Protein AF-0000000077143359 (afdb_homodimer)

Nearest PDB structures (foldseek):
  5tvx-assembly1_B  TM=5.853E-01  e=1.523E-13  Danio rerio
  5hph-assembly1_A  TM=5.777E-01  e=4.595E-13  Homo sapiens
  6d14-assembly1_B  TM=6.065E-01  e=5.279E-12  Danio rerio
  4ivg-assembly1_A  TM=5.714E-01  e=1.165E-12  Danio rerio
  8ssv-assembly2_B  TM=5.767E-01  e=2.619E-07  Canis lupus familiaris

Organism: Mycoplasmoides gallisepticum (strain R(low / passage 15 / clone 2)) (NCBI:txid710127)

Radius of gyration: 28.49 Å; Cα contacts (8 Å, |Δi|>4): 1485; chains: 2; bounding box: 87×76×61 Å

pLDDT: mean 90.01, std 11.16, range [20.42, 98.62]

Sequence (744 aa):
MNPFSQWIKLVEKLHYDSGYVFCNIVDLVLINHLNFHKVSTPLTFFLIYDQNLNELSIFDNSNGFSYYELISLSNFFQGDNEQYHGYFRSLIKLAYQFEFFNQSASEEVGYYFKLHNVNQQLIFNDLKQIQRGEYYNRTSFANGTLIRLKQLKAPYELNDFKVIANQLKLIYQKFINTDKLKFYILYKKGQEFFDLSTNPLNKLTTLDKAKSLAKTKKPALANLKNGEKRILIQETIDWNNQKIYLSGYLGVLSEPDFKKAGLYLYNNNKLVKGINVYDRYRPELLFGSASHLNNAYLYGELELANLSTGLSSDIFEYDARFEKQLLKILLSIVGDQRYNQTDKISGLIKALAKQKKANRPPTKVTNKEKMKMNPFSQWIKLVEKLHYDSGYVFCNIVDLVLINHLNFHKVSTPLTFFLIYDQNLNELSIFDNSNGFSYYELISLSNFFQGDNEQYHGYFRSLIKLAYQFEFFNQSASEEVGYYFKLHNVNQQLIFNDLKQIQRGEYYNRTSFANGTLIRLKQLKAPYELNDFKVIANQLKLIYQKFINTDKLKFYILYKKGQEFFDLSTNPLNKLTTLDKAKSLAKTKKPALANLKNGEKRILIQETIDWNNQKIYLSGYLGVLSEPDFKKAGLYLYNNNKLVKGINVYDRYRPELLFGSASHLNNAYLYGELELANLSTGLSSDIFEYDARFEKQLLKILLSIVGDQRYNQTDKISGLIKALAKQKKANRPPTKVTNKEKMK

Solvent-accessible surface area (backbone atoms only — not comparable to full-atom values): 39018 Å² total; per-residue (Å²): 90,60,41,51,29,53,34,44,53,50,40,58,46,56,73,53,61,78,37,40,43,49,42,36,54,50,48,53,49,50,52,49,34,68,68,41,63,95,62,82,68,47,42,41,38,39,42,34,38,32,57,80,74,37,29,38,41,35,35,38,53,33,48,38,57,47,74,68,52,47,52,47,56,76,42,30,76,50,48,86,52,59,62,52,46,38,30,49,42,30,47,54,51,47,23,36,32,38,40,40,40,31,18,17,67,88,47,78,51,16,40,32,34,34,38,33,53,55,94,50,34,80,45,79,41,72,74,42,79,37,62,51,62,52,52,25,74,74,69,76,30,83,18,10,42,38,41,37,34,31,64,38,73,64,82,72,52,71,69,56,48,45,51,29,47,53,41,44,46,59,28,38,28,59,37,36,62,67,54,47,36,42,44,30,44,36,42,29,51,88,83,35,31,33,30,61,48,43,88,73,69,42,80,30,82,52,75,87,74,58,53,49,54,64,68,72,79,77,81,63,56,27,71,40,96,85,64,39,47,60,48,76,42,81,48,76,45,82,49,96,92,38,73,28,41,36,34,43,34,39,35,36,37,60,58,77,35,52,78,69,24,32,30,33,35,23,43,89,63,26,50,30,31,40,88,46,65,70,56,27,56,64,56,49,63,56,24,48,54,88,83,32,63,41,38,23,22,32,29,30,43,37,34,40,36,84,54,51,60,36,84,45,48,54,41,74,62,75,55,70,71,52,49,51,52,54,46,53,56,48,35,74,50,35,29,48,56,89,49,92,40,68,90,21,49,54,27,47,50,53,52,52,53,52,53,52,62,68,65,50,73,75,75,74,77,77,72,75,70,65,89,111,91,59,42,54,30,53,36,44,51,50,40,58,47,55,74,53,59,76,37,38,44,50,43,37,54,50,48,54,49,50,51,50,32,63,66,67,43,93,50,88,66,47,42,41,38,39,42,34,37,32,58,82,74,37,29,37,41,36,35,37,54,30,48,39,57,46,73,68,52,47,53,48,56,76,41,29,75,48,50,85,51,61,61,50,47,39,30,48,42,30,48,54,51,47,22,37,31,38,39,39,42,32,19,19,67,89,46,75,52,20,40,32,35,35,39,34,54,54,95,49,35,80,45,79,42,72,75,43,79,35,60,70,49,55,56,25,75,73,68,75,31,88,20,9,42,37,39,37,34,32,63,37,72,63,84,73,51,71,70,57,49,44,50,30,45,52,40,45,45,58,29,39,28,60,37,37,62,66,56,48,35,42,45,30,44,36,41,28,51,87,82,35,31,33,31,58,47,43,90,73,69,41,80,32,82,53,74,88,73,59,52,49,52,64,67,72,80,76,80,64,53,28,71,41,97,85,65,40,46,60,48,75,43,80,48,75,45,82,50,96,92,37,72,28,42,37,33,42,35,37,37,34,38,60,57,76,33,51,81,70,23,32,31,33,36,24,42,89,63,27,50,31,31,40,87,45,66,70,55,27,57,65,57,47,62,55,25,48,53,88,82,33,64,41,39,24,24,33,28,30,44,37,34,40,36,83,56,52,58,38,84,44,48,54,41,74,64,76,54,71,70,53,49,52,53,54,46,53,58,48,35,74,50,34,28,48,56,91,49,92,40,70,89,21,49,52,27,46,49,54,52,51,54,52,55,51,60,69,65,50,73,74,77,73,77,77,74,74,72,64,88,111

Foldseek 3Di:
DDPLLVVLVVLLPDDADLQLLCVLVVVVQLVQQVVPDVDPAAKEWEWEQELVQRKIKIKIQGQWDDPVRVVCLVVVVVDDPVSSVLNVSSLSNWAFKKWKWFDGNPDQWIWIWMWGQDSSDTDIGDIDIHGQCPVCVVPVHSGIMMMMGGHTPDGDDPVRQLLSLLLNCQQQLQCVVVNNYFYWYWYDDDQWIWTSQDVVTDIDNDPVPHGGHDHDDAAAFDQDPVRDFWDWDWDWDQDPNDIKTKTWTKGWGLWFALQQAAEFEDEPSGTQFCSGSVGGDDDCQQQPDCPQLNSGIIYIYMYTYPFDADSSSNGTDDDPVRVVVVVVRVCVAANGSVDQDCNHVSVVSVVSVVVVVVVDPPPPPPPVPPPD/DDPLLVVLVVLLPDDADLQLLCVLVVVVQLVQQVPPPCPPAAKEWEWEQEQVQRKIKIKIQGQWDDPVRVVCLVVVVVDDDVSSVLNVSSLSNWAFKKWKWFDGNPDQWIWIWMWGQDSSDTDIGDIDIHGQCPVCVVPVHNGIMMMMGGHTPDGDDPVRQLLSLLLNCQQQLQCVVVNNYFYWYWYDDDQWIWTSQDVVTDIDNDPVPHGGRDHDDAAAFDADPVRDFWDWDWDWDQDPNDIKTKTWTKGWGLWFALQQAAEFEDEPSGTQFCSGSVGGDDDCQQQPDCPQLNSGIIYIYMYTYPFDADSSSNGTDDDPVRVVVVVVRVCVAANGSVDQDCNHVSVVSVVSVVVVVVPPPPPPPPPVPPPD

Secondary structure (DSSP, 8-state):
--HHHHHHHHHHH----TTGGGHHHHHHHHHHHHHSTT--SPEEEEEEEETTTTEEEEEE-S----HHHHHHHHTGGGS--HHHHHHHHHHHHHEEEEEEEEE-TT-SEEEEEEEEE-SS-EEEEEEEEEETHHHHHHHS-SSEEEEEEEEESS---HHHHHHHHHHHHHHTHHHHHTTSEEEEEEEEETTEEEETTSSSPEEESSGGG--PPPPPPPPPB---TTS-SEEEEEEEEEETTEEEEEEEEEEEBSS--TTT-EEEEEETTEEEE-SSGGGSB--HHHH-STTSTHHHHEEEEEEEET--B-TTSSSB---HHHHHHHHHHHHHHH--TTS--TTSHHHHHHHHHHHHHHTS-------TTTT-/--HHHHHHHHHHH----TTGGGHHHHHHHHHHHHHH----PPEEEEEEEETTTTEEEEEE-S----HHHHHHHHTGGGS--HHHHHHHHHHHHHEEEEEEEEE-TT-SSEEEEEEEE-SS-EEEEEEEEE-TTHHHHHHS-SSEEEEEEEEESS---HHHHHHHHHHHHHHTHHHHHTTSEEEEEEEEETTEEEETTSSSPEEESSGGG--PPPPPPPPPBPPPTTS-SEEEEEEEEEETTEEEEEEEEEEEBSS--TTT-EEEEEETTEEEE-SSGGGSB--HHHH-STTSTHHHHEEEEEEEET--B-TTSSSB---HHHHHHHHHHHHHHH--TTS--TTSHHHHHHHHHHHHHHTS--------TT--

Structure (mmCIF, N/CA/C/O backbone):
data_AF-0000000077143359-model_v1
#
loop_
_entity.id
_entity.type
_entity.pdbx_description
1 polymer 'DUF31 domain-containing protein'
#
loop_
_atom_site.group_PDB
_atom_site.id
_atom_site.type_symbol
_atom_site.label_atom_id
_atom_site.label_alt_id
_atom_site.label_comp_id
_atom_site.label_asym_id
_atom_site.label_entity_id
_atom_site.label_seq_id
_atom_site.pdbx_PDB_ins_code
_atom_site.Cartn_x
_atom_site.Cartn_y
_atom_site.Cartn_z
_atom_site.occupancy
_atom_site.B_iso_or_equiv
_atom_site.auth_seq_id
_atom_site.auth_comp_id
_atom_site.auth_asym_id
_atom_site.auth_atom_id
_atom_site.pdbx_PDB_model_num
ATOM 1 N N . MET A 1 1 ? 25.453 -1.964 -13.688 1 58.72 1 MET A N 1
ATOM 2 C CA . MET A 1 1 ? 24.734 -0.846 -13.078 1 58.72 1 MET A CA 1
ATOM 3 C C . MET A 1 1 ? 25.156 -0.662 -11.617 1 58.72 1 MET A C 1
ATOM 5 O O . MET A 1 1 ? 25.484 -1.634 -10.938 1 58.72 1 MET A O 1
ATOM 9 N N . ASN A 1 2 ? 25.438 0.579 -11.18 1 71.81 2 ASN A N 1
ATOM 10 C CA . ASN A 1 2 ? 25.797 1.052 -9.852 1 71.81 2 ASN A CA 1
ATOM 11 C C . ASN A 1 2 ? 24.703 0.773 -8.836 1 71.81 2 ASN A C 1
ATOM 13 O O . ASN A 1 2 ? 23.516 0.926 -9.133 1 71.81 2 ASN A O 1
ATOM 17 N N . PRO A 1 3 ? 25.031 0.012 -7.758 1 77.81 3 PRO A N 1
ATOM 18 C CA . PRO A 1 3 ? 24.062 -0.318 -6.711 1 77.81 3 PRO A CA 1
ATOM 19 C C . PRO A 1 3 ? 23.25 0.891 -6.258 1 77.81 3 PRO A C 1
ATOM 21 O O . PRO A 1 3 ? 22.062 0.756 -5.938 1 77.81 3 PRO A O 1
ATOM 24 N N . PHE A 1 4 ? 23.859 1.976 -6.352 1 83.81 4 PHE A N 1
ATOM 25 C CA . PHE A 1 4 ? 23.141 3.182 -5.941 1 83.81 4 PHE A CA 1
ATOM 26 C C . PHE A 1 4 ? 22.047 3.535 -6.941 1 83.81 4 PHE A C 1
ATOM 28 O O . PHE A 1 4 ? 20.953 3.93 -6.555 1 83.81 4 PHE A O 1
ATOM 35 N N . SER A 1 5 ? 22.328 3.252 -8.117 1 86.5 5 SER A N 1
ATOM 36 C CA . SER A 1 5 ? 21.344 3.492 -9.164 1 86.5 5 SER A CA 1
ATOM 37 C C . SER A 1 5 ? 20.141 2.572 -9.008 1 86.5 5 SER A C 1
ATOM 39 O O . SER A 1 5 ? 19 2.99 -9.219 1 86.5 5 SER A O 1
ATOM 41 N N . GLN A 1 6 ? 20.359 1.38 -8.555 1 87.56 6 GLN A N 1
ATOM 42 C CA . GLN A 1 6 ? 19.266 0.429 -8.352 1 87.56 6 GLN A CA 1
ATOM 43 C C . GLN A 1 6 ? 18.406 0.827 -7.156 1 87.56 6 GLN A C 1
ATOM 45 O O . GLN A 1 6 ? 17.188 0.634 -7.168 1 87.56 6 GLN A O 1
ATOM 50 N N . TRP A 1 7 ? 19.109 1.402 -6.219 1 90.06 7 TRP A N 1
ATOM 51 C CA . TRP A 1 7 ? 18.391 1.897 -5.055 1 90.06 7 TRP A CA 1
ATOM 52 C C . TRP A 1 7 ? 17.469 3.059 -5.441 1 90.06 7 TRP A C 1
ATOM 54 O O . TRP A 1 7 ? 16.297 3.092 -5.047 1 90.06 7 TRP A O 1
ATOM 64 N N . ILE A 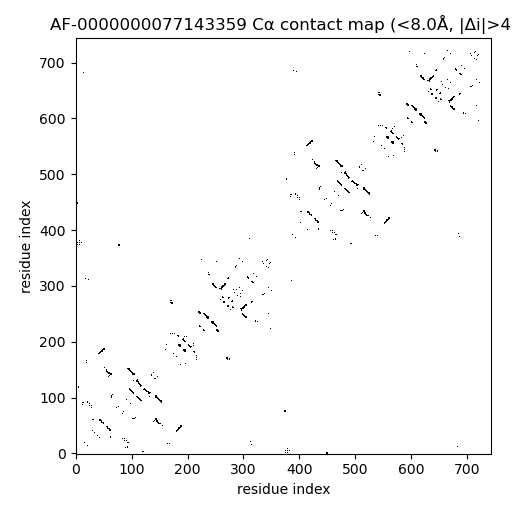1 8 ? 17.984 3.914 -6.242 1 91.12 8 ILE A N 1
ATOM 65 C CA . ILE A 1 8 ? 17.203 5.066 -6.684 1 91.12 8 ILE A CA 1
ATOM 66 C C . ILE A 1 8 ? 16.016 4.602 -7.52 1 91.12 8 ILE A C 1
ATOM 68 O O . ILE A 1 8 ? 14.891 5.082 -7.34 1 91.12 8 ILE A O 1
ATOM 72 N N . LYS A 1 9 ? 16.281 3.658 -8.297 1 89.12 9 LYS A N 1
ATOM 73 C CA . LYS A 1 9 ? 15.219 3.123 -9.133 1 89.12 9 LYS A CA 1
ATOM 74 C C . LYS A 1 9 ? 14.102 2.518 -8.281 1 89.12 9 LYS A C 1
ATOM 76 O O . LYS A 1 9 ? 12.922 2.709 -8.578 1 89.12 9 LYS A O 1
ATOM 81 N N . LEU A 1 10 ? 14.508 1.861 -7.301 1 91.19 10 LEU A N 1
ATOM 82 C CA . LEU A 1 10 ? 13.547 1.254 -6.391 1 91.19 10 LEU A CA 1
ATOM 83 C C . LEU A 1 10 ? 12.742 2.322 -5.66 1 91.19 10 LEU A C 1
ATOM 85 O O . LEU A 1 10 ? 11.516 2.215 -5.543 1 91.19 10 LEU A O 1
ATOM 89 N N . VAL A 1 11 ? 13.375 3.35 -5.258 1 92.31 11 VAL A N 1
ATOM 90 C CA . VAL A 1 11 ? 12.742 4.441 -4.527 1 92.31 11 VAL A CA 1
ATOM 91 C C . VAL A 1 11 ? 11.719 5.137 -5.426 1 92.31 11 VAL A C 1
ATOM 93 O O . VAL A 1 11 ? 10.617 5.461 -4.98 1 92.31 11 VAL A O 1
ATOM 96 N N . GLU A 1 12 ? 12.07 5.25 -6.613 1 90.44 12 GLU A N 1
ATOM 97 C CA . GLU A 1 12 ? 11.188 5.926 -7.559 1 90.44 12 GLU A CA 1
ATOM 98 C C . GLU A 1 12 ? 9.914 5.117 -7.789 1 90.44 12 GLU A C 1
ATOM 100 O O . GLU A 1 12 ? 8.875 5.676 -8.156 1 90.44 12 GLU A O 1
ATOM 105 N N . LYS A 1 13 ? 10 3.857 -7.457 1 88.81 13 LYS A N 1
ATOM 106 C CA . LYS A 1 13 ? 8.867 2.984 -7.738 1 88.81 13 LYS A CA 1
ATOM 107 C C . LYS A 1 13 ? 8.047 2.73 -6.477 1 88.81 13 LYS A C 1
ATOM 109 O O . LYS A 1 13 ? 6.988 2.096 -6.535 1 88.81 13 LYS A O 1
ATOM 114 N N . LEU A 1 14 ? 8.523 3.303 -5.395 1 89.94 14 LEU A N 1
ATOM 115 C CA . LEU A 1 14 ? 7.773 3.137 -4.156 1 89.94 14 LEU A CA 1
ATOM 116 C C . LEU A 1 14 ? 6.395 3.785 -4.266 1 89.94 14 LEU A C 1
ATOM 118 O O . LEU A 1 14 ? 6.258 4.871 -4.832 1 89.94 14 LEU A O 1
ATOM 122 N N . HIS A 1 15 ? 5.5 3.086 -3.74 1 85.19 15 HIS A N 1
ATOM 123 C CA . HIS A 1 15 ? 4.152 3.648 -3.734 1 85.19 15 HIS A CA 1
ATOM 124 C C . HIS A 1 15 ? 3.887 4.426 -2.449 1 85.19 15 HIS A C 1
ATOM 126 O O . HIS A 1 15 ? 4.188 3.945 -1.354 1 85.19 15 HIS A O 1
ATOM 132 N N . TYR A 1 16 ? 3.338 5.59 -2.697 1 85.62 16 TYR A N 1
ATOM 133 C CA . TYR A 1 16 ? 2.848 6.426 -1.608 1 85.62 16 TYR A CA 1
ATOM 134 C C . TYR A 1 16 ? 1.411 6.863 -1.863 1 85.62 16 TYR A C 1
ATOM 136 O O . TYR A 1 16 ? 1.046 7.188 -2.996 1 85.62 16 TYR A O 1
ATOM 144 N N . ASP A 1 17 ? 0.666 6.766 -0.792 1 81.81 17 ASP A N 1
ATOM 145 C CA . ASP A 1 17 ? -0.506 7.633 -0.877 1 81.81 17 ASP A CA 1
ATOM 146 C C . ASP A 1 17 ? -0.098 9.102 -0.944 1 81.81 17 ASP A C 1
ATOM 148 O O . ASP A 1 17 ? 0.897 9.5 -0.337 1 81.81 17 ASP A O 1
ATOM 152 N N . SER A 1 18 ? -0.821 9.898 -1.619 1 81.81 18 SER A N 1
ATOM 153 C CA . SER A 1 18 ? -0.389 11.234 -2.014 1 81.81 18 SER A CA 1
ATOM 154 C C . SER A 1 18 ? 0.054 12.047 -0.805 1 81.81 18 SER A C 1
ATOM 156 O O . SER A 1 18 ? 1.099 12.703 -0.84 1 81.81 18 SER A O 1
ATOM 158 N N . GLY A 1 19 ? -0.58 11.945 0.249 1 89.88 19 GLY A N 1
ATOM 159 C CA . GLY A 1 19 ? -0.194 12.742 1.405 1 89.88 19 GLY A CA 1
ATOM 160 C C . GLY A 1 19 ? 1.015 12.18 2.133 1 89.88 19 GLY A C 1
ATOM 161 O O . GLY A 1 19 ? 1.844 12.945 2.643 1 89.88 19 GLY A O 1
ATOM 162 N N . TYR A 1 20 ? 1.243 10.984 2.045 1 93.56 20 TYR A N 1
ATOM 163 C CA . TYR A 1 20 ? 2.252 10.32 2.863 1 93.56 20 TYR A CA 1
ATOM 164 C C . TYR A 1 20 ? 3.645 10.508 2.273 1 93.56 20 TYR A C 1
ATOM 166 O O . TYR A 1 20 ? 4.648 10.375 2.977 1 93.56 20 TYR A O 1
ATOM 174 N N . VAL A 1 21 ? 3.713 10.859 1.054 1 93.75 21 VAL A N 1
ATOM 175 C CA . VAL A 1 21 ? 5.02 11.086 0.443 1 93.75 21 VAL A CA 1
ATOM 176 C C . VAL A 1 21 ? 5.711 12.266 1.125 1 93.75 21 VAL A C 1
ATOM 178 O O . VAL A 1 21 ? 6.941 12.32 1.186 1 93.75 21 VAL A O 1
ATOM 181 N N . PHE A 1 22 ? 4.93 13.133 1.712 1 96.44 22 PHE A N 1
ATOM 182 C CA . PHE A 1 22 ? 5.484 14.328 2.34 1 96.44 22 PHE A CA 1
ATOM 183 C C . PHE A 1 22 ? 5.836 14.062 3.797 1 96.44 22 PHE A C 1
ATOM 185 O O . PHE A 1 22 ? 6.535 14.859 4.43 1 96.44 22 PHE A O 1
ATOM 192 N N . CYS A 1 23 ? 5.41 12.977 4.309 1 96.06 23 CYS A N 1
ATOM 193 C CA . CYS A 1 23 ? 5.484 12.75 5.746 1 96.06 23 CYS A CA 1
ATOM 194 C C . CYS A 1 23 ? 6.934 12.609 6.203 1 96.06 23 CYS A C 1
ATOM 196 O O . CYS A 1 23 ? 7.309 13.117 7.258 1 96.06 23 CYS A O 1
ATOM 198 N N . ASN A 1 24 ? 7.738 12 5.379 1 94.44 24 ASN A N 1
ATOM 199 C CA . ASN A 1 24 ? 9.133 11.852 5.773 1 94.44 24 ASN A CA 1
ATOM 200 C C . ASN A 1 24 ? 9.844 13.195 5.863 1 94.44 24 ASN A C 1
ATOM 202 O O . ASN A 1 24 ? 10.781 13.359 6.645 1 94.44 24 ASN A O 1
ATOM 206 N N . ILE A 1 25 ? 9.383 14.125 5.09 1 96.06 25 ILE A N 1
ATOM 207 C CA . ILE A 1 25 ? 9.945 15.469 5.109 1 96.06 25 ILE A CA 1
ATOM 208 C C . ILE A 1 25 ? 9.469 16.219 6.355 1 96.06 25 ILE A C 1
ATOM 210 O O . ILE A 1 25 ? 10.273 16.781 7.09 1 96.06 25 ILE A O 1
ATOM 214 N N . VAL A 1 26 ? 8.234 16.141 6.633 1 96.94 26 VAL A N 1
ATOM 215 C CA . VAL A 1 26 ? 7.625 16.828 7.762 1 96.94 26 VAL A CA 1
ATOM 216 C C . VAL A 1 26 ? 8.125 16.234 9.07 1 96.94 26 VAL A C 1
ATOM 218 O O . VAL A 1 26 ? 8.477 16.953 10 1 96.94 26 VAL A O 1
ATOM 221 N N . ASP A 1 27 ? 8.18 14.938 9.141 1 95.5 27 ASP A N 1
ATOM 222 C CA . ASP A 1 27 ? 8.531 14.234 10.375 1 95.5 27 ASP A CA 1
ATOM 223 C C . ASP A 1 27 ? 9.93 14.633 10.844 1 95.5 27 ASP A C 1
ATOM 225 O O . ASP A 1 27 ? 10.141 14.875 12.039 1 95.5 27 ASP A O 1
ATOM 229 N N . LEU A 1 28 ? 10.852 14.625 9.93 1 93.44 28 LEU A N 1
ATOM 230 C CA . LEU A 1 28 ? 12.227 14.961 10.289 1 93.44 28 LEU A CA 1
ATOM 231 C C . LEU A 1 28 ? 12.297 16.344 10.93 1 93.44 28 LEU A C 1
ATOM 233 O O . LEU A 1 28 ? 12.922 16.5 11.984 1 93.44 28 LEU A O 1
ATOM 237 N N . VAL A 1 29 ? 11.625 17.297 10.383 1 93.31 29 VAL A N 1
ATOM 238 C CA . VAL A 1 29 ? 11.648 18.672 10.852 1 93.31 29 VAL A CA 1
ATOM 239 C C . VAL A 1 29 ? 10.859 18.797 12.156 1 93.31 29 VAL A C 1
ATOM 241 O O . VAL A 1 29 ? 11.289 19.484 13.078 1 93.31 29 VAL A O 1
ATOM 244 N N . LEU A 1 30 ? 9.758 18.125 12.18 1 93.81 30 LEU A N 1
ATOM 245 C CA . LEU A 1 30 ? 8.898 18.172 13.352 1 93.81 30 LEU A CA 1
ATOM 246 C C . LEU A 1 30 ? 9.609 17.609 14.578 1 93.81 30 LEU A C 1
ATOM 248 O O . LEU A 1 30 ? 9.617 18.234 15.641 1 93.81 30 LEU A O 1
ATOM 252 N N . ILE A 1 31 ? 10.211 16.484 14.406 1 88.94 31 ILE A N 1
ATOM 253 C CA . ILE A 1 31 ? 10.93 15.836 15.5 1 88.94 31 ILE A CA 1
ATOM 254 C C . ILE A 1 31 ? 12.094 16.719 15.945 1 88.94 31 ILE A C 1
ATOM 256 O O . ILE A 1 31 ? 12.312 16.906 17.141 1 88.94 31 ILE A O 1
ATOM 260 N N . ASN A 1 32 ? 12.789 17.219 15 1 86.69 32 ASN A N 1
ATOM 261 C CA . ASN A 1 32 ? 13.891 18.109 15.312 1 86.69 32 ASN A CA 1
ATOM 262 C C . ASN A 1 32 ? 13.414 19.344 16.094 1 86.69 32 ASN A C 1
ATOM 264 O O . ASN A 1 32 ? 14.055 19.75 17.047 1 86.69 32 ASN A O 1
ATOM 268 N N . HIS A 1 33 ? 12.352 19.875 15.672 1 92.19 33 HIS A N 1
ATOM 269 C CA . HIS A 1 33 ? 11.789 21.062 16.312 1 92.19 33 HIS A CA 1
ATOM 270 C C . HIS A 1 33 ? 11.344 20.766 17.734 1 92.19 33 HIS A C 1
ATOM 272 O O . HIS A 1 33 ? 11.656 21.531 18.656 1 92.19 33 HIS A O 1
ATOM 278 N N . LEU A 1 34 ? 10.695 19.672 17.859 1 88.75 34 LEU A N 1
ATOM 279 C CA . LEU A 1 34 ? 10.148 19.312 19.172 1 88.75 34 LEU A CA 1
ATOM 280 C C . LEU A 1 34 ? 11.258 18.969 20.156 1 88.75 34 LEU A C 1
ATOM 282 O O . LEU A 1 34 ? 11.133 19.219 21.359 1 88.75 34 LEU A O 1
ATOM 286 N N . ASN A 1 35 ? 12.227 18.438 19.594 1 82.06 35 ASN A N 1
ATOM 287 C CA . ASN A 1 35 ? 13.336 18.047 20.453 1 82.06 35 ASN A CA 1
ATOM 288 C C . ASN A 1 35 ? 14.25 19.219 20.766 1 82.06 35 ASN A C 1
ATOM 290 O O . ASN A 1 35 ? 15.039 19.156 21.719 1 82.06 35 ASN A O 1
ATOM 294 N N . PHE A 1 36 ? 14.109 20.172 19.766 1 74.75 36 PHE A N 1
ATOM 295 C CA . PHE A 1 36 ? 14.977 21.328 19.938 1 74.75 36 PHE A CA 1
ATOM 296 C C . PHE A 1 36 ? 14.422 22.266 21.016 1 74.75 36 PHE A C 1
ATOM 298 O O . PHE A 1 36 ? 13.281 22.719 20.922 1 74.75 36 PHE A O 1
ATOM 305 N N . HIS A 1 37 ? 15.164 22.609 21.969 1 61.44 37 HIS A N 1
ATOM 306 C CA . HIS A 1 37 ? 15.031 23.469 23.156 1 61.44 37 HIS A CA 1
ATOM 307 C C . HIS A 1 37 ? 13.578 23.594 23.578 1 61.44 37 HIS A C 1
ATOM 309 O O . HIS A 1 37 ? 12.664 23.422 22.766 1 61.44 37 HIS A O 1
ATOM 315 N N . LYS A 1 38 ? 13.094 23.156 24.641 1 57.19 38 LYS A N 1
ATOM 316 C CA . LYS A 1 38 ? 11.859 23.328 25.391 1 57.19 38 LYS A CA 1
ATOM 317 C C . LYS A 1 38 ? 11 24.438 24.781 1 57.19 38 LYS A C 1
ATOM 319 O O . LYS A 1 38 ? 10.398 25.234 25.516 1 57.19 38 LYS A O 1
ATOM 324 N N . VAL A 1 39 ? 11.141 24.688 23.453 1 59.91 39 VAL A N 1
ATOM 325 C CA . VAL A 1 39 ? 10.469 25.812 22.828 1 59.91 39 VAL A CA 1
ATOM 326 C C . VAL A 1 39 ? 8.961 25.578 22.797 1 59.91 39 VAL A C 1
ATOM 328 O O . VAL A 1 39 ? 8.516 24.469 22.484 1 59.91 39 VAL A O 1
ATOM 331 N N . SER A 1 40 ? 8.352 26.422 23.25 1 71.12 40 SER A N 1
ATOM 332 C CA . SER A 1 40 ? 6.898 26.469 23.344 1 71.12 40 SER A CA 1
ATOM 333 C C . SER A 1 40 ? 6.273 26.953 22.031 1 71.12 40 SER A C 1
ATOM 335 O O . SER A 1 40 ? 5.055 26.906 21.859 1 71.12 40 SER A O 1
ATOM 337 N N . THR A 1 41 ? 7.262 27.297 21.094 1 87.69 41 THR A N 1
ATOM 338 C CA . THR A 1 41 ? 6.727 27.828 19.844 1 87.69 41 THR A CA 1
ATOM 339 C C . THR A 1 41 ? 6.348 26.703 18.891 1 87.69 41 THR A C 1
ATOM 341 O O . THR A 1 41 ? 7.086 25.734 18.75 1 87.69 41 THR A O 1
ATOM 344 N N . PRO A 1 42 ? 5.301 26.859 18.25 1 93.5 42 PRO A N 1
ATOM 345 C CA . PRO A 1 42 ? 4.887 25.844 17.297 1 93.5 42 PRO A CA 1
ATOM 346 C C . PRO A 1 42 ? 5.781 25.812 16.047 1 93.5 42 PRO A C 1
ATOM 348 O O . PRO A 1 42 ? 6.344 26.844 15.664 1 93.5 42 PRO A O 1
ATOM 351 N N . LEU A 1 43 ? 5.938 24.688 15.492 1 96.06 43 LEU A N 1
ATOM 352 C CA . LEU A 1 43 ? 6.547 24.594 14.164 1 96.06 43 LEU A CA 1
ATOM 353 C C . LEU A 1 43 ? 5.633 25.188 13.102 1 96.06 43 LEU A C 1
ATOM 355 O O . LEU A 1 43 ? 4.461 24.812 13.008 1 96.06 43 LEU A O 1
ATOM 359 N N . THR A 1 44 ? 6.16 26.141 12.461 1 96.81 44 THR A N 1
ATOM 360 C CA . THR A 1 44 ? 5.477 26.656 11.289 1 96.81 44 THR A CA 1
ATOM 361 C C . THR A 1 44 ? 6.039 26.031 10.016 1 96.81 44 THR A C 1
ATOM 363 O O . THR A 1 44 ? 7.238 26.125 9.742 1 96.81 44 THR A O 1
ATOM 366 N N . PHE A 1 45 ? 5.191 25.359 9.227 1 97.56 45 PHE A N 1
ATOM 367 C CA . PHE A 1 45 ? 5.609 24.594 8.062 1 97.56 45 PHE A CA 1
ATOM 368 C C . PHE A 1 45 ? 4.84 25.031 6.82 1 97.56 45 PHE A C 1
ATOM 370 O O . PHE A 1 45 ? 3.607 25.031 6.82 1 97.56 45 PHE A O 1
ATOM 377 N N . PHE A 1 46 ? 5.562 25.359 5.754 1 98.25 46 PHE A N 1
ATOM 378 C CA . PHE A 1 46 ? 4.953 25.781 4.5 1 98.25 46 PHE A CA 1
ATOM 379 C C . PHE A 1 46 ? 5.203 24.75 3.402 1 98.25 46 PHE A C 1
ATOM 381 O O . PHE A 1 46 ? 6.332 24.281 3.227 1 98.25 46 PHE A O 1
ATOM 388 N N . LEU A 1 47 ? 4.203 24.344 2.738 1 98.25 47 LEU A N 1
ATOM 389 C CA . LEU A 1 47 ? 4.23 23.578 1.496 1 98.25 47 LEU A CA 1
ATOM 390 C C . LEU A 1 47 ? 3.537 24.344 0.374 1 98.25 47 LEU A C 1
ATOM 392 O O . LEU A 1 47 ? 2.311 24.484 0.377 1 98.25 47 LEU A O 1
ATOM 396 N N . ILE A 1 48 ? 4.309 24.828 -0.603 1 97.88 48 ILE A N 1
ATOM 397 C CA . ILE A 1 48 ? 3.773 25.672 -1.668 1 97.88 48 ILE A CA 1
ATOM 398 C C . ILE A 1 48 ? 4.043 25.016 -3.023 1 97.88 48 ILE A C 1
ATOM 400 O O . ILE A 1 48 ? 5.195 24.766 -3.377 1 97.88 48 ILE A O 1
ATOM 404 N N . TYR A 1 49 ? 3.025 24.734 -3.725 1 98 49 TYR A N 1
ATOM 405 C CA . TYR A 1 49 ? 3.168 24.25 -5.098 1 98 49 TYR A CA 1
ATOM 406 C C . TYR A 1 49 ? 2.988 25.391 -6.09 1 98 49 TYR A C 1
ATOM 408 O O . TYR A 1 49 ? 1.952 26.062 -6.098 1 98 49 TYR A O 1
ATOM 416 N N . ASP A 1 50 ? 3.979 25.641 -6.922 1 97.56 50 ASP A N 1
ATOM 417 C CA . ASP A 1 50 ? 3.93 26.609 -8.008 1 97.56 50 ASP A CA 1
ATOM 418 C C . ASP A 1 50 ? 3.615 25.938 -9.336 1 97.56 50 ASP A C 1
ATOM 420 O O . ASP A 1 50 ? 4.496 25.328 -9.953 1 97.56 50 ASP A O 1
ATOM 424 N N . GLN A 1 51 ? 2.439 26.062 -9.742 1 95.38 51 GLN A N 1
ATOM 425 C CA . GLN A 1 51 ? 1.995 25.406 -10.969 1 95.38 51 GLN A CA 1
ATOM 426 C C . GLN A 1 51 ? 2.719 25.953 -12.188 1 95.38 51 GLN A C 1
ATOM 428 O O . GLN A 1 51 ? 2.967 25.234 -13.156 1 95.38 51 GLN A O 1
ATOM 433 N N . ASN A 1 52 ? 3.086 27.281 -12.172 1 95.31 52 ASN A N 1
ATOM 434 C CA . ASN A 1 52 ? 3.762 27.922 -13.305 1 95.31 52 ASN A CA 1
ATOM 435 C C . ASN A 1 52 ? 5.117 27.281 -13.578 1 95.31 52 ASN A C 1
ATOM 437 O O . ASN A 1 52 ? 5.492 27.062 -14.727 1 95.31 52 ASN A O 1
ATOM 441 N N . LEU A 1 53 ? 5.785 26.938 -12.57 1 96.25 53 LEU A N 1
ATOM 442 C CA . LEU A 1 53 ? 7.145 26.422 -12.688 1 96.25 53 LEU A CA 1
ATOM 443 C C . LEU A 1 53 ? 7.168 24.906 -12.508 1 96.25 53 LEU A C 1
ATOM 445 O O . LEU A 1 53 ? 8.188 24.266 -12.773 1 96.25 53 LEU A O 1
ATOM 449 N N . ASN A 1 54 ? 5.988 24.344 -12.023 1 95.94 54 ASN A N 1
ATOM 450 C CA . ASN A 1 54 ? 5.934 22.938 -11.609 1 95.94 54 ASN A CA 1
ATOM 451 C C . ASN A 1 54 ? 7.004 22.625 -10.57 1 95.94 54 ASN A C 1
ATOM 453 O O . ASN A 1 54 ? 7.805 21.703 -10.766 1 95.94 54 ASN A O 1
ATOM 457 N N . GLU A 1 55 ? 6.957 23.453 -9.5 1 98.06 55 GLU A N 1
ATOM 458 C CA . GLU A 1 55 ? 7.922 23.328 -8.414 1 98.06 55 GLU A CA 1
ATOM 459 C C . GLU A 1 55 ? 7.223 23.344 -7.055 1 98.06 55 GLU A C 1
ATOM 461 O O . GLU A 1 55 ? 6.117 23.875 -6.926 1 98.06 55 GLU A O 1
ATOM 466 N N . LEU A 1 56 ? 7.887 22.719 -6.133 1 98.19 56 LEU A N 1
ATOM 467 C CA . LEU A 1 56 ? 7.453 22.766 -4.738 1 98.19 56 LEU A CA 1
ATOM 468 C C . LEU A 1 56 ? 8.461 23.531 -3.889 1 98.19 56 LEU A C 1
ATOM 470 O O . LEU A 1 56 ? 9.672 23.375 -4.055 1 98.19 56 LEU A O 1
ATOM 474 N N . SER A 1 57 ? 7.945 24.422 -3.076 1 98.31 57 SER A N 1
ATOM 475 C CA . SER A 1 57 ? 8.742 25.078 -2.041 1 98.31 57 SER A CA 1
ATOM 476 C C . SER A 1 57 ? 8.289 24.656 -0.647 1 98.31 57 SER A C 1
ATOM 478 O O . SER A 1 57 ? 7.121 24.797 -0.292 1 98.31 57 SER A O 1
ATOM 480 N N . ILE A 1 58 ? 9.211 24.141 0.112 1 98.56 58 ILE A N 1
ATOM 481 C CA . ILE A 1 58 ? 8.945 23.672 1.467 1 98.56 58 ILE A CA 1
ATOM 482 C C . ILE A 1 58 ? 9.891 24.359 2.447 1 98.56 58 ILE A C 1
ATOM 484 O O . ILE A 1 58 ? 11.109 24.344 2.271 1 98.56 58 ILE A O 1
ATOM 488 N N . PHE A 1 59 ? 9.359 25.016 3.445 1 98.12 59 PHE A N 1
ATOM 489 C CA . PHE A 1 59 ? 10.242 25.641 4.422 1 98.12 59 PHE A CA 1
ATOM 490 C C . PHE A 1 59 ? 9.562 25.734 5.781 1 98.12 59 PHE A C 1
ATOM 492 O O . PHE A 1 59 ? 8.359 25.5 5.898 1 98.12 59 PHE A O 1
ATOM 499 N N . ASP A 1 60 ? 10.359 26.031 6.77 1 97.38 60 ASP A N 1
ATOM 500 C CA . ASP A 1 60 ? 9.875 25.969 8.141 1 97.38 60 ASP A CA 1
ATOM 501 C C . ASP A 1 60 ? 10.703 26.875 9.055 1 97.38 60 ASP A C 1
ATOM 503 O O . ASP A 1 60 ? 11.648 27.516 8.609 1 97.38 60 ASP A O 1
ATOM 507 N N . ASN A 1 61 ? 10.25 26.953 10.352 1 95.25 61 ASN A N 1
ATOM 508 C CA . ASN A 1 61 ? 10.977 27.734 11.344 1 95.25 61 ASN A CA 1
ATOM 509 C C . ASN A 1 61 ? 11.688 26.844 12.359 1 95.25 61 ASN A C 1
ATOM 511 O O . ASN A 1 61 ? 11.82 27.219 13.531 1 95.25 61 ASN A O 1
ATOM 515 N N . SER A 1 62 ? 12.078 25.641 11.969 1 94.38 62 SER A N 1
ATOM 516 C CA . SER A 1 62 ? 12.781 24.734 12.875 1 94.38 62 SER A CA 1
ATOM 517 C C . SER A 1 62 ? 14.18 25.25 13.195 1 94.38 62 SER A C 1
ATOM 519 O O . SER A 1 62 ? 14.539 26.359 12.805 1 94.38 62 SER A O 1
ATOM 521 N N . ASN A 1 63 ? 14.938 24.438 13.875 1 92.56 63 ASN A N 1
ATOM 522 C CA . ASN A 1 63 ? 16.297 24.797 14.258 1 92.56 63 ASN A CA 1
ATOM 523 C C . ASN A 1 63 ? 17.25 24.766 13.055 1 92.56 63 ASN A C 1
ATOM 525 O O . ASN A 1 63 ? 18.359 25.266 13.125 1 92.56 63 ASN A O 1
ATOM 529 N N . GLY A 1 64 ? 16.828 24.188 12.008 1 93.69 64 GLY A N 1
ATOM 530 C CA . GLY A 1 64 ? 17.734 23.969 10.891 1 93.69 64 GLY A CA 1
ATOM 531 C C . GLY A 1 64 ? 18.766 22.891 11.172 1 93.69 64 GLY A C 1
ATOM 532 O O . GLY A 1 64 ? 18.797 22.312 12.266 1 93.69 64 GLY A O 1
ATOM 533 N N . PHE A 1 65 ? 19.516 22.594 10.133 1 92.56 65 PHE A N 1
ATOM 534 C CA . PHE A 1 65 ? 20.562 21.578 10.266 1 92.56 65 PHE A CA 1
ATOM 535 C C . PHE A 1 65 ? 21.906 22.234 10.586 1 92.56 65 PHE A C 1
ATOM 537 O O . PHE A 1 65 ? 22.266 23.266 10 1 92.56 65 PHE A O 1
ATOM 544 N N . SER A 1 66 ? 22.609 21.625 11.461 1 91.31 66 SER A N 1
ATOM 545 C CA . SER A 1 66 ? 24 22.031 11.695 1 91.31 66 SER A CA 1
ATOM 546 C C . SER A 1 66 ? 24.906 21.578 10.555 1 91.31 66 SER A C 1
ATOM 548 O O . SER A 1 66 ? 24.5 20.766 9.719 1 91.31 66 SER A O 1
ATOM 550 N N . TYR A 1 67 ? 26.094 22.125 10.609 1 90.94 67 TYR A N 1
ATOM 551 C CA . TYR A 1 67 ? 27.062 21.719 9.602 1 90.94 67 TYR A CA 1
ATOM 552 C C . TYR A 1 67 ? 27.281 20.219 9.625 1 90.94 67 TYR A C 1
ATOM 554 O O . TYR A 1 67 ? 27.297 19.562 8.57 1 90.94 67 TYR A O 1
ATOM 562 N N . TYR A 1 68 ? 27.375 19.672 10.75 1 90.19 68 TYR A N 1
ATOM 563 C CA . TYR A 1 68 ? 27.641 18.25 10.891 1 90.19 68 TYR A CA 1
ATOM 564 C C . TYR A 1 68 ? 26.438 17.422 10.438 1 90.19 68 TYR A C 1
ATOM 566 O O . TYR A 1 68 ? 26.609 16.359 9.828 1 90.19 68 TYR A O 1
ATOM 574 N N . GLU A 1 69 ? 25.281 17.922 10.711 1 89.12 69 GLU A N 1
ATOM 575 C CA . GLU A 1 69 ? 24.078 17.25 10.25 1 89.12 69 GLU A CA 1
ATOM 576 C C . GLU A 1 69 ? 23.984 17.281 8.727 1 89.12 69 GLU A C 1
ATOM 578 O O . GLU A 1 69 ? 23.547 16.312 8.102 1 89.12 69 GLU A O 1
ATOM 583 N N . LEU A 1 70 ? 24.438 18.344 8.188 1 89.56 70 LEU A N 1
ATOM 584 C CA . LEU A 1 70 ? 24.422 18.453 6.73 1 89.56 70 LEU A CA 1
ATOM 585 C C . LEU A 1 70 ? 25.391 17.469 6.098 1 89.56 70 LEU A C 1
ATOM 587 O O . LEU A 1 70 ? 25.094 16.875 5.059 1 89.56 70 LEU A O 1
ATOM 591 N N . ILE A 1 71 ? 26.5 17.344 6.703 1 87.75 71 ILE A N 1
ATOM 592 C CA . ILE A 1 71 ? 27.469 16.359 6.223 1 87.75 71 ILE A CA 1
ATOM 593 C C . ILE A 1 71 ? 26.859 14.961 6.297 1 87.75 71 ILE A C 1
ATOM 595 O O . ILE A 1 71 ? 26.953 14.188 5.344 1 87.75 71 ILE A O 1
ATOM 599 N N . SER A 1 72 ? 26.234 14.695 7.406 1 87.56 72 SER A N 1
ATOM 600 C CA . SER A 1 72 ? 25.578 13.398 7.574 1 87.56 72 SER A CA 1
ATOM 601 C C . SER A 1 72 ? 24.5 13.195 6.531 1 87.56 72 SER A C 1
ATOM 603 O O . SER A 1 72 ? 24.359 12.102 5.977 1 87.56 72 SER A O 1
ATOM 605 N N . LEU A 1 73 ? 23.781 14.227 6.309 1 86.75 73 LEU A N 1
ATOM 606 C CA . LEU A 1 73 ? 22.703 14.188 5.32 1 86.75 73 LEU A CA 1
ATOM 607 C C . LEU A 1 73 ? 23.266 13.945 3.924 1 86.75 73 LEU A C 1
ATOM 609 O O . LEU A 1 73 ? 22.688 13.172 3.15 1 86.75 73 LEU A O 1
ATOM 613 N N . SER A 1 74 ? 24.391 14.508 3.609 1 83.69 74 SER A N 1
ATOM 614 C CA . SER A 1 74 ? 25 14.359 2.291 1 83.69 74 SER A CA 1
ATOM 615 C C . SER A 1 74 ? 25.531 12.953 2.086 1 83.69 74 SER A C 1
ATOM 617 O O . SER A 1 74 ? 25.688 12.5 0.949 1 83.69 74 SER A O 1
ATOM 619 N N . ASN A 1 75 ? 25.75 12.305 3.205 1 85.69 75 ASN A N 1
ATOM 620 C CA . ASN A 1 75 ? 26.266 10.945 3.17 1 85.69 75 ASN A CA 1
ATOM 621 C C . ASN A 1 75 ? 25.234 9.938 3.662 1 85.69 75 ASN A C 1
ATOM 623 O O . ASN A 1 75 ? 25.578 8.898 4.23 1 85.69 75 ASN A O 1
ATOM 627 N N . PHE A 1 76 ? 24.016 10.328 3.51 1 86.56 76 PHE A N 1
ATOM 628 C CA . PHE A 1 76 ? 22.953 9.562 4.133 1 86.56 76 PHE A CA 1
ATOM 629 C C . PHE A 1 76 ? 23.031 8.094 3.723 1 86.56 76 PHE A C 1
ATOM 631 O O . PHE A 1 76 ? 22.688 7.207 4.508 1 86.56 76 PHE A O 1
ATOM 638 N N . PHE A 1 77 ? 23.5 7.801 2.521 1 84.69 77 PHE A N 1
ATOM 639 C CA . PHE A 1 77 ? 23.469 6.457 1.962 1 84.69 77 PHE A CA 1
ATOM 640 C C . PHE A 1 77 ? 24.469 5.551 2.676 1 84.69 77 PHE A C 1
ATOM 642 O O . PHE A 1 77 ? 24.312 4.328 2.672 1 84.69 77 PHE A O 1
ATOM 649 N N . GLN A 1 78 ? 25.453 6.148 3.299 1 82.5 78 GLN A N 1
ATOM 650 C CA . GLN A 1 78 ? 26.484 5.391 4.004 1 82.5 78 GLN A CA 1
ATOM 651 C C . GLN A 1 78 ? 26.078 5.125 5.449 1 82.5 78 GLN A C 1
ATOM 653 O O . GLN A 1 78 ? 26.656 4.266 6.113 1 82.5 78 GLN A O 1
ATOM 658 N N . GLY A 1 79 ? 25.031 5.828 5.852 1 82.75 79 GLY A N 1
ATOM 659 C CA . GLY A 1 79 ? 24.609 5.688 7.238 1 82.75 79 GLY A CA 1
ATOM 660 C C . GLY A 1 79 ? 23.359 4.855 7.41 1 82.75 79 GLY A C 1
ATOM 661 O O . GLY A 1 79 ? 22.766 4.422 6.426 1 82.75 79 GLY A O 1
ATOM 662 N N . ASP A 1 80 ? 23.062 4.637 8.711 1 83.62 80 ASP A N 1
ATOM 663 C CA . ASP A 1 80 ? 21.906 3.816 9.039 1 83.62 80 ASP A CA 1
ATOM 664 C C . ASP A 1 80 ? 20.766 4.672 9.594 1 83.62 80 ASP A C 1
ATOM 666 O O . ASP A 1 80 ? 19.828 4.145 10.211 1 83.62 80 ASP A O 1
ATOM 670 N N . ASN A 1 81 ? 20.859 5.961 9.352 1 88.38 81 ASN A N 1
ATOM 671 C CA . ASN A 1 81 ? 19.812 6.844 9.844 1 88.38 81 ASN A CA 1
ATOM 672 C C . ASN A 1 81 ? 18.562 6.77 8.953 1 88.38 81 ASN A C 1
ATOM 674 O O . ASN A 1 81 ? 18.547 7.352 7.871 1 88.38 81 ASN A O 1
ATOM 678 N N . GLU A 1 82 ? 17.578 6.152 9.484 1 88.75 82 GLU A N 1
ATOM 679 C CA . GLU A 1 82 ? 16.375 5.898 8.688 1 88.75 82 GLU A CA 1
ATOM 680 C C . GLU A 1 82 ? 15.625 7.195 8.391 1 88.75 82 GLU A C 1
ATOM 682 O O . GLU A 1 82 ? 14.969 7.316 7.359 1 88.75 82 GLU A O 1
ATOM 687 N N . GLN A 1 83 ? 15.734 8.141 9.234 1 89.75 83 GLN A N 1
ATOM 688 C CA . GLN A 1 83 ? 15.062 9.414 8.992 1 89.75 83 GLN A CA 1
ATOM 689 C C . GLN A 1 83 ? 15.633 10.117 7.766 1 89.75 83 GLN A C 1
ATOM 691 O O . GLN A 1 83 ? 14.883 10.664 6.953 1 89.75 83 GLN A O 1
ATOM 696 N N . TYR A 1 84 ? 16.938 10.039 7.641 1 92.38 84 TYR A N 1
ATOM 697 C CA . TYR A 1 84 ? 17.578 10.648 6.48 1 92.38 84 TYR A CA 1
ATOM 698 C C . TYR A 1 84 ? 17.25 9.883 5.207 1 92.38 84 TYR A C 1
ATOM 700 O O . TYR A 1 84 ? 17 10.477 4.16 1 92.38 84 TYR A O 1
ATOM 708 N N . HIS A 1 85 ? 17.203 8.578 5.352 1 92.38 85 HIS A N 1
ATOM 709 C CA . HIS A 1 85 ? 16.812 7.77 4.199 1 92.38 85 HIS A CA 1
ATOM 710 C C . HIS A 1 85 ? 15.391 8.109 3.75 1 92.38 85 HIS A C 1
ATOM 712 O O . HIS A 1 85 ? 15.141 8.289 2.557 1 92.38 85 HIS A O 1
ATOM 718 N N . GLY A 1 86 ? 14.547 8.172 4.801 1 93 86 GLY A N 1
ATOM 719 C CA . GLY A 1 86 ? 13.172 8.523 4.492 1 93 86 GLY A CA 1
ATOM 720 C C . GLY A 1 86 ? 13.039 9.891 3.844 1 93 86 GLY A C 1
ATOM 721 O O . GLY A 1 86 ? 12.281 10.055 2.887 1 93 86 GLY A O 1
ATOM 722 N N . TYR A 1 87 ? 13.797 10.812 4.348 1 94.12 87 TYR A N 1
ATOM 723 C CA . TYR A 1 87 ? 13.82 12.172 3.814 1 94.12 87 TYR A CA 1
ATOM 724 C C . TYR A 1 87 ? 14.188 12.172 2.334 1 94.12 87 TYR A C 1
ATOM 726 O O . TYR A 1 87 ? 13.445 12.711 1.508 1 94.12 87 TYR A O 1
ATOM 734 N N . PHE A 1 88 ? 15.141 11.469 1.93 1 93.25 88 PHE A N 1
ATOM 735 C CA . PHE A 1 88 ? 15.625 11.461 0.553 1 93.25 88 PHE A CA 1
ATOM 736 C C . PHE A 1 88 ? 14.727 10.594 -0.328 1 93.25 88 PHE A C 1
ATOM 738 O O . PHE A 1 88 ? 14.531 10.898 -1.509 1 93.25 88 PHE A O 1
ATOM 745 N N . ARG A 1 89 ? 14.164 9.516 0.24 1 93.81 89 ARG A N 1
ATOM 746 C CA . ARG A 1 89 ? 13.203 8.742 -0.539 1 93.81 89 ARG A CA 1
ATOM 747 C C . ARG A 1 89 ? 12.039 9.617 -1 1 93.81 89 ARG A C 1
ATOM 749 O O . ARG A 1 89 ? 11.641 9.562 -2.164 1 93.81 89 ARG A O 1
ATOM 756 N N . SER A 1 90 ? 11.578 10.445 -0.108 1 95.62 90 SER A N 1
ATOM 757 C CA . SER A 1 90 ? 10.477 11.336 -0.447 1 95.62 90 SER A CA 1
ATOM 758 C C . SER A 1 90 ? 10.891 12.359 -1.496 1 95.62 90 SER A C 1
ATOM 760 O O . SER A 1 90 ? 10.172 12.586 -2.469 1 95.62 90 SER A O 1
ATOM 762 N N . LEU A 1 91 ? 12.07 12.914 -1.325 1 95.62 91 LEU A N 1
ATOM 763 C CA . LEU A 1 91 ? 12.562 13.898 -2.275 1 95.62 91 LEU A CA 1
ATOM 764 C C . LEU A 1 91 ? 12.703 13.297 -3.67 1 95.62 91 LEU A C 1
ATOM 766 O O . LEU A 1 91 ? 12.188 13.852 -4.645 1 95.62 91 LEU A O 1
ATOM 770 N N . ILE A 1 92 ? 13.312 12.148 -3.711 1 94.38 92 ILE A N 1
ATOM 771 C CA . ILE A 1 92 ? 13.57 11.477 -4.98 1 94.38 92 ILE A CA 1
ATOM 772 C C . ILE A 1 92 ? 12.242 11.086 -5.633 1 94.38 92 ILE A C 1
ATOM 774 O O . ILE A 1 92 ? 12.109 11.148 -6.859 1 94.38 92 ILE A O 1
ATOM 778 N N . LYS A 1 93 ? 11.305 10.727 -4.852 1 94.12 93 LYS A N 1
ATOM 779 C CA . LYS A 1 93 ? 9.984 10.375 -5.359 1 94.12 93 LYS A CA 1
ATOM 780 C C . LYS A 1 93 ? 9.297 11.586 -5.984 1 94.12 93 LYS A C 1
ATOM 782 O O . LYS A 1 93 ? 8.539 11.453 -6.945 1 94.12 93 LYS A O 1
ATOM 787 N N . LEU A 1 94 ? 9.617 12.734 -5.543 1 95.06 94 LEU A N 1
ATOM 788 C CA . LEU A 1 94 ? 8.844 13.922 -5.895 1 95.06 94 LEU A CA 1
ATOM 789 C C . LEU A 1 94 ? 9.484 14.664 -7.062 1 95.06 94 LEU A C 1
ATOM 791 O O . LEU A 1 94 ? 8.781 15.25 -7.895 1 95.06 94 LEU A O 1
ATOM 795 N N . ALA A 1 95 ? 10.859 14.633 -7.129 1 96.69 95 ALA A N 1
ATOM 796 C CA . ALA A 1 95 ? 11.5 15.531 -8.086 1 96.69 95 ALA A CA 1
ATOM 797 C C . ALA A 1 95 ? 12.883 15.016 -8.484 1 96.69 95 ALA A C 1
ATOM 799 O O . ALA A 1 95 ? 13.359 14.023 -7.93 1 96.69 95 ALA A O 1
ATOM 800 N N . TYR A 1 96 ? 13.469 15.781 -9.461 1 95.75 96 TYR A N 1
ATOM 801 C CA . TYR A 1 96 ? 14.797 15.406 -9.938 1 95.75 96 TYR A CA 1
ATOM 802 C C . TYR A 1 96 ? 15.852 16.375 -9.43 1 95.75 96 TYR A C 1
ATOM 804 O O . TYR A 1 96 ? 17.047 16.062 -9.422 1 95.75 96 TYR A O 1
ATOM 812 N N . GLN A 1 97 ? 15.406 17.562 -9.07 1 96.56 97 GLN A N 1
ATOM 813 C CA . GLN A 1 97 ? 16.359 18.578 -8.625 1 96.56 97 GLN A CA 1
ATOM 814 C C . GLN A 1 97 ? 15.914 19.203 -7.305 1 96.56 97 GLN A C 1
ATOM 816 O O . GLN A 1 97 ? 14.727 19.484 -7.113 1 96.56 97 GLN A O 1
ATOM 821 N N . PHE A 1 98 ? 16.953 19.438 -6.461 1 96.44 98 PHE A N 1
ATOM 822 C CA . PHE A 1 98 ? 16.688 19.953 -5.121 1 96.44 98 PHE A CA 1
ATOM 823 C C . PHE A 1 98 ? 17.641 21.078 -4.762 1 96.44 98 PHE A C 1
ATOM 825 O O . PHE A 1 98 ? 18.859 20.922 -4.906 1 96.44 98 PHE A O 1
ATOM 832 N N . GLU A 1 99 ? 17.062 22.172 -4.359 1 96.75 99 GLU A N 1
ATOM 833 C CA . GLU A 1 99 ? 17.844 23.297 -3.883 1 96.75 99 GLU A CA 1
ATOM 834 C C . GLU A 1 99 ? 17.594 23.562 -2.398 1 96.75 99 GLU A C 1
ATOM 836 O O . GLU A 1 99 ? 16.453 23.734 -1.978 1 96.75 99 GLU A O 1
ATOM 841 N N . PHE A 1 100 ? 18.688 23.594 -1.651 1 96.25 100 PHE A N 1
ATOM 842 C CA . PHE A 1 100 ? 18.578 23.703 -0.202 1 96.25 100 PHE A CA 1
ATOM 843 C C . PHE A 1 100 ? 19.109 25.047 0.278 1 96.25 100 PHE A C 1
ATOM 845 O O . PHE A 1 100 ? 20.203 25.469 -0.137 1 96.25 100 PHE A O 1
ATOM 852 N N . PHE A 1 101 ? 18.375 25.75 1.069 1 97.19 101 PHE A N 1
ATOM 853 C CA . PHE A 1 101 ? 18.797 26.859 1.909 1 97.19 101 PHE A CA 1
ATOM 854 C C . PHE A 1 101 ? 18.609 26.531 3.385 1 97.19 101 PHE A C 1
ATOM 856 O O . PHE A 1 101 ? 17.484 26.266 3.828 1 97.19 101 PHE A O 1
ATOM 863 N N . ASN A 1 102 ? 19.719 26.516 4.098 1 96.94 102 ASN A N 1
ATOM 864 C CA . ASN A 1 102 ? 19.656 26.094 5.492 1 96.94 102 ASN A CA 1
ATOM 865 C C . ASN A 1 102 ? 20.281 27.141 6.418 1 96.94 102 ASN A C 1
ATOM 867 O O . ASN A 1 102 ? 21.328 27.703 6.109 1 96.94 102 ASN A O 1
ATOM 871 N N . GLN A 1 103 ? 19.594 27.484 7.477 1 96.75 103 GLN A N 1
ATOM 872 C CA . GLN A 1 103 ? 20.109 28.312 8.555 1 96.75 103 GLN A CA 1
ATOM 873 C C . GLN A 1 103 ? 19.859 27.672 9.914 1 96.75 103 GLN A C 1
ATOM 875 O O . GLN A 1 103 ? 18.719 27.609 10.383 1 96.75 103 GLN A O 1
ATOM 880 N N . SER A 1 104 ? 20.922 27.234 10.523 1 94.44 104 SER A N 1
ATOM 881 C CA . SER A 1 104 ? 20.828 26.688 11.875 1 94.44 104 SER A CA 1
ATOM 882 C C . SER A 1 104 ? 20.656 27.797 12.906 1 94.44 104 SER A C 1
ATOM 884 O O . SER A 1 104 ? 21.281 28.859 12.789 1 94.44 104 SER A O 1
ATOM 886 N N . ALA A 1 105 ? 19.938 27.469 13.93 1 91.19 105 ALA A N 1
ATOM 887 C CA . ALA A 1 105 ? 19.75 28.422 15.016 1 91.19 105 ALA A CA 1
ATOM 888 C C . ALA A 1 105 ? 21.062 28.703 15.75 1 91.19 105 ALA A C 1
ATOM 890 O O . ALA A 1 105 ? 21.266 29.797 16.281 1 91.19 105 ALA A O 1
ATOM 891 N N . SER A 1 106 ? 21.891 27.734 15.711 1 88.5 106 SER A N 1
ATOM 892 C CA . SER A 1 106 ? 23.094 27.812 16.531 1 88.5 106 SER A CA 1
ATOM 893 C C . SER A 1 106 ? 24.297 28.297 15.719 1 88.5 106 SER A C 1
ATOM 895 O O . SER A 1 106 ? 25.375 28.516 16.266 1 88.5 106 SER A O 1
ATOM 897 N N . GLU A 1 107 ? 24.094 28.5 14.5 1 92.81 107 GLU A N 1
ATOM 898 C CA . GLU A 1 107 ? 25.234 28.844 13.664 1 92.81 107 GLU A CA 1
ATOM 899 C C . GLU A 1 107 ? 25.125 30.281 13.133 1 92.81 107 GLU A C 1
ATOM 901 O O . GLU A 1 107 ? 24.031 30.781 12.93 1 92.81 107 GLU A O 1
ATOM 906 N N . GLU A 1 108 ? 26.25 30.828 12.844 1 93.12 108 GLU A N 1
ATOM 907 C CA . GLU A 1 108 ? 26.297 32.219 12.367 1 93.12 108 GLU A CA 1
ATOM 908 C C . GLU A 1 108 ? 26.156 32.281 10.852 1 93.12 108 GLU A C 1
ATOM 910 O O . GLU A 1 108 ? 25.844 33.344 10.297 1 93.12 108 GLU A O 1
ATOM 915 N N . VAL A 1 109 ? 26.438 31.188 10.289 1 95.06 109 VAL A N 1
ATOM 916 C CA . VAL A 1 109 ? 26.344 31.141 8.828 1 95.06 109 VAL A CA 1
ATOM 917 C C . VAL A 1 109 ? 25.344 30.078 8.406 1 95.06 109 VAL A C 1
ATOM 919 O O . VAL A 1 109 ? 25.078 29.125 9.148 1 95.06 109 VAL A O 1
ATOM 922 N N . GLY A 1 110 ? 24.766 30.312 7.246 1 96.06 110 GLY A N 1
ATOM 923 C CA . GLY A 1 110 ? 23.922 29.312 6.629 1 96.06 110 GLY A CA 1
ATOM 924 C C . GLY A 1 110 ? 24.609 28.531 5.527 1 96.06 110 GLY A C 1
ATOM 925 O O . GLY A 1 110 ? 25.781 28.766 5.238 1 96.06 110 GLY A O 1
ATOM 926 N N . TYR A 1 111 ? 23.891 27.656 4.98 1 95.88 111 TYR A N 1
ATOM 927 C CA . TYR A 1 111 ? 24.469 26.828 3.92 1 95.88 111 TYR A CA 1
ATOM 928 C C . TYR A 1 111 ? 23.484 26.688 2.756 1 95.88 111 TYR A C 1
ATOM 930 O O . TYR A 1 111 ? 22.266 26.625 2.959 1 95.88 111 TYR A O 1
ATOM 938 N N . TYR A 1 112 ? 24.094 26.703 1.597 1 95.25 112 TYR A N 1
ATOM 939 C CA . TYR A 1 112 ? 23.391 26.469 0.348 1 95.25 112 TYR A CA 1
ATOM 940 C C . TYR A 1 112 ? 24 25.297 -0.416 1 95.25 112 TYR A C 1
ATOM 942 O O . TYR A 1 112 ? 25.219 25.156 -0.471 1 95.25 112 TYR A O 1
ATOM 950 N N . PHE A 1 113 ? 23.156 24.422 -0.958 1 93.75 113 PHE A N 1
ATOM 951 C CA . PHE A 1 113 ? 23.656 23.375 -1.842 1 93.75 113 PHE A CA 1
ATOM 952 C C . PHE A 1 113 ? 22.531 22.859 -2.734 1 93.75 113 PHE A C 1
ATOM 954 O O . PHE A 1 113 ? 21.359 23.141 -2.498 1 93.75 113 PHE A O 1
ATOM 961 N N . LYS A 1 114 ? 22.984 22.172 -3.742 1 94 114 LYS A N 1
ATOM 962 C CA . LYS A 1 114 ? 22.062 21.562 -4.688 1 94 114 LYS A CA 1
ATOM 963 C C . LYS A 1 114 ? 22.297 20.047 -4.801 1 94 114 LYS A C 1
ATOM 965 O O . LYS A 1 114 ? 23.422 19.594 -4.629 1 94 114 LYS A O 1
ATOM 970 N N . LEU A 1 115 ? 21.172 19.422 -4.988 1 92.56 115 LEU A N 1
ATOM 971 C CA . LEU A 1 115 ? 21.203 17.984 -5.27 1 92.56 115 LEU A CA 1
ATOM 972 C C . LEU A 1 115 ? 20.438 17.672 -6.543 1 92.56 115 LEU A C 1
ATOM 974 O O . LEU A 1 115 ? 19.312 18.141 -6.727 1 92.56 115 LEU A O 1
ATOM 978 N N . HIS A 1 116 ? 21.109 16.906 -7.434 1 92.31 116 HIS A N 1
ATOM 979 C CA . HIS A 1 116 ? 20.484 16.516 -8.688 1 92.31 116 HIS A CA 1
ATOM 980 C C . HIS A 1 116 ? 20.453 14.992 -8.836 1 92.31 116 HIS A C 1
ATOM 982 O O . HIS A 1 116 ? 21.438 14.312 -8.562 1 92.31 116 HIS A O 1
ATOM 988 N N . ASN A 1 117 ? 19.297 14.555 -9.125 1 90.31 117 ASN A N 1
ATOM 989 C CA . ASN A 1 117 ? 19.188 13.164 -9.555 1 90.31 117 ASN A CA 1
ATOM 990 C C . ASN A 1 117 ? 19.328 13.031 -11.07 1 90.31 117 ASN A C 1
ATOM 992 O O . ASN A 1 117 ? 18.391 13.328 -11.812 1 90.31 117 ASN A O 1
ATOM 996 N N . VAL A 1 118 ? 20.516 12.695 -11.508 1 85 118 VAL A N 1
ATOM 997 C CA . VAL A 1 118 ? 20.812 12.531 -12.93 1 85 118 VAL A CA 1
ATOM 998 C C . VAL A 1 118 ? 21.188 11.078 -13.211 1 85 118 VAL A C 1
ATOM 1000 O O . VAL A 1 118 ? 22.156 10.57 -12.648 1 85 118 VAL A O 1
ATOM 1003 N N . ASN A 1 119 ? 20.406 10.438 -14.102 1 80.81 119 ASN A N 1
ATOM 1004 C CA . ASN A 1 119 ? 20.672 9.055 -14.492 1 80.81 119 ASN A CA 1
ATOM 1005 C C . ASN A 1 119 ? 20.797 8.141 -13.281 1 80.81 119 ASN A C 1
ATOM 1007 O O . ASN A 1 119 ? 21.75 7.375 -13.172 1 80.81 119 ASN A O 1
ATOM 1011 N N . GLN A 1 120 ? 19.953 8.391 -12.305 1 80.5 120 GLN A N 1
ATOM 1012 C CA . GLN A 1 120 ? 19.875 7.57 -11.094 1 80.5 120 GLN A CA 1
ATOM 1013 C C . GLN A 1 120 ? 21.125 7.715 -10.242 1 80.5 120 GLN A C 1
ATOM 1015 O O . GLN A 1 120 ? 21.609 6.738 -9.672 1 80.5 120 GLN A O 1
ATOM 1020 N N . GLN A 1 121 ? 21.641 8.961 -10.305 1 83.75 121 GLN A N 1
ATOM 1021 C CA . GLN A 1 121 ? 22.719 9.367 -9.414 1 83.75 121 GLN A CA 1
ATOM 1022 C C . GLN A 1 121 ? 22.406 10.703 -8.734 1 83.75 121 GLN A C 1
ATOM 1024 O O . GLN A 1 121 ? 21.875 11.609 -9.375 1 83.75 121 GLN A O 1
ATOM 1029 N N . LEU A 1 122 ? 22.688 10.656 -7.43 1 85.69 122 LEU A N 1
ATOM 1030 C CA . LEU A 1 122 ? 22.531 11.914 -6.699 1 85.69 122 LEU A CA 1
ATOM 1031 C C . LEU A 1 122 ? 23.844 12.688 -6.656 1 85.69 122 LEU A C 1
ATOM 1033 O O . LEU A 1 122 ? 24.812 12.227 -6.062 1 85.69 122 LEU A O 1
ATOM 1037 N N . ILE A 1 123 ? 23.828 13.773 -7.25 1 86.06 123 ILE A N 1
ATOM 1038 C CA . ILE A 1 123 ? 25.031 14.594 -7.336 1 86.06 123 ILE A CA 1
ATOM 1039 C C . ILE A 1 123 ? 24.875 15.836 -6.465 1 86.06 123 ILE A C 1
ATOM 1041 O O . ILE A 1 123 ? 23.969 16.641 -6.68 1 86.06 123 ILE A O 1
ATOM 1045 N N . PHE A 1 124 ? 25.719 15.867 -5.504 1 83.88 124 PHE A N 1
ATOM 1046 C CA . PHE A 1 124 ? 25.766 17.047 -4.648 1 83.88 124 PHE A CA 1
ATOM 1047 C C . PHE A 1 124 ? 26.641 18.125 -5.277 1 83.88 124 PHE A C 1
ATOM 1049 O O . PHE A 1 124 ? 27.797 17.875 -5.613 1 83.88 124 PHE A O 1
ATOM 1056 N N . ASN A 1 125 ? 26 19.266 -5.383 1 83.31 125 ASN A N 1
ATOM 1057 C CA . ASN A 1 125 ? 26.734 20.359 -6.016 1 83.31 125 ASN A CA 1
ATOM 1058 C C . ASN A 1 125 ? 26.516 21.688 -5.277 1 83.31 125 ASN A C 1
ATOM 1060 O O . ASN A 1 125 ? 25.562 21.812 -4.508 1 83.31 125 ASN A O 1
ATOM 1064 N N . ASP A 1 126 ? 27.547 22.609 -5.34 1 82.75 126 ASP A N 1
ATOM 1065 C CA . ASP A 1 126 ? 27.422 24.031 -5.008 1 82.75 126 ASP A CA 1
ATOM 1066 C C . ASP A 1 126 ? 27.266 24.234 -3.504 1 82.75 126 ASP A C 1
ATOM 1068 O O . ASP A 1 126 ? 26.438 25.031 -3.066 1 82.75 126 ASP A O 1
ATOM 1072 N N . LEU A 1 127 ? 27.938 23.359 -2.781 1 86.38 127 LEU A N 1
ATOM 1073 C CA . LEU A 1 127 ? 27.906 23.625 -1.349 1 86.38 127 LEU A CA 1
ATOM 1074 C C . LEU A 1 127 ? 28.641 24.922 -1.022 1 86.38 127 LEU A C 1
ATOM 1076 O O . LEU A 1 127 ? 29.812 25.062 -1.351 1 86.38 127 LEU A O 1
ATOM 1080 N N . LYS A 1 128 ? 27.953 25.859 -0.458 1 91.94 128 LYS A N 1
ATOM 1081 C CA . LYS A 1 128 ? 28.594 27.125 -0.065 1 91.94 128 LYS A CA 1
ATOM 1082 C C . LYS A 1 128 ? 27.953 27.688 1.197 1 91.94 128 LYS A C 1
ATOM 1084 O O . LYS A 1 128 ? 26.797 27.391 1.504 1 91.94 128 LYS A O 1
ATOM 1089 N N . GLN A 1 129 ? 28.688 28.5 1.818 1 94.75 129 GLN A N 1
ATOM 1090 C CA . GLN A 1 129 ? 28.188 29.25 2.959 1 94.75 129 GLN A CA 1
ATOM 1091 C C . GLN A 1 129 ? 27.422 30.5 2.5 1 94.75 129 GLN A C 1
ATOM 1093 O O . GLN A 1 129 ? 27.797 31.125 1.505 1 94.75 129 GLN A O 1
ATOM 1098 N N . ILE A 1 130 ? 26.422 30.688 3.223 1 94.69 130 ILE A N 1
ATOM 1099 C CA . ILE A 1 130 ? 25.641 31.875 2.938 1 94.69 130 ILE A CA 1
ATOM 1100 C C . ILE A 1 130 ? 25.5 32.719 4.207 1 94.69 130 ILE A C 1
ATOM 1102 O O . ILE A 1 130 ? 25.641 32.188 5.316 1 94.69 130 ILE A O 1
ATOM 1106 N N . GLN A 1 131 ? 25.125 34 4.008 1 93.56 131 GLN A N 1
ATOM 1107 C CA . GLN A 1 131 ? 24.984 34.906 5.141 1 93.56 131 GLN A CA 1
ATOM 1108 C C . GLN A 1 131 ? 23.719 34.594 5.934 1 93.56 131 GLN A C 1
ATOM 1110 O O . GLN A 1 131 ? 22.703 34.188 5.363 1 93.56 131 GLN A O 1
ATOM 1115 N N . ARG A 1 132 ? 23.672 34.688 7.297 1 88.81 132 ARG A N 1
ATOM 1116 C CA . ARG A 1 132 ? 22.547 34.375 8.195 1 88.81 132 ARG A CA 1
ATOM 1117 C C . ARG A 1 132 ? 21.297 35.125 7.754 1 88.81 132 ARG A C 1
ATOM 1119 O O . ARG A 1 132 ? 20.188 34.594 7.906 1 88.81 132 ARG A O 1
ATOM 1126 N N . GLY A 1 133 ? 21.359 36.156 6.965 1 89.94 133 GLY A N 1
ATOM 1127 C CA . GLY A 1 133 ? 20.219 36.969 6.508 1 89.94 133 GLY A CA 1
ATOM 1128 C C . GLY A 1 133 ? 19.578 36.406 5.25 1 89.94 133 GLY A C 1
ATOM 1129 O O . GLY A 1 133 ? 18.422 36.719 4.953 1 89.94 133 GLY A O 1
ATOM 1130 N N . GLU A 1 134 ? 20.141 35.438 4.727 1 95.31 134 GLU A N 1
ATOM 1131 C CA . GLU A 1 134 ? 19.656 34.938 3.443 1 95.31 134 GLU A CA 1
ATOM 1132 C C . GLU A 1 134 ? 18.375 34.125 3.621 1 95.31 134 GLU A C 1
ATOM 1134 O O . GLU A 1 134 ? 17.422 34.312 2.873 1 95.31 134 GLU A O 1
ATOM 1139 N N . TYR A 1 135 ? 18.422 33.219 4.574 1 96.62 135 TYR A N 1
ATOM 1140 C CA . TYR A 1 135 ? 17.234 32.406 4.84 1 96.62 135 TYR A CA 1
ATOM 1141 C C . TYR A 1 135 ? 16.062 33.281 5.25 1 96.62 135 TYR A C 1
ATOM 1143 O O . TYR A 1 135 ? 14.938 33.094 4.773 1 96.62 135 TYR A O 1
ATOM 1151 N N . TYR A 1 136 ? 16.281 34.281 6.102 1 96.12 136 TYR A N 1
ATOM 1152 C CA . TYR A 1 136 ? 15.25 35.219 6.539 1 96.12 136 TYR A CA 1
ATOM 1153 C C . TYR A 1 136 ? 14.664 35.969 5.355 1 96.12 136 TYR A C 1
ATOM 1155 O O . TYR A 1 136 ? 13.445 36.125 5.254 1 96.12 136 TYR A O 1
ATOM 1163 N N . ASN A 1 137 ? 15.5 36.406 4.5 1 95.75 137 ASN A N 1
ATOM 1164 C CA . ASN A 1 137 ? 15.07 37.188 3.336 1 95.75 137 ASN A CA 1
ATOM 1165 C C . ASN A 1 137 ? 14.125 36.375 2.449 1 95.75 137 ASN A C 1
ATOM 1167 O O . ASN A 1 137 ? 13.234 36.938 1.807 1 95.75 137 ASN A O 1
ATOM 1171 N N . ARG A 1 138 ? 14.273 35.094 2.498 1 95 138 ARG A N 1
ATOM 1172 C CA . ARG A 1 138 ? 13.516 34.25 1.606 1 95 138 ARG A CA 1
ATOM 1173 C C . ARG A 1 138 ? 12.227 33.75 2.275 1 95 138 ARG A C 1
ATOM 1175 O O . ARG A 1 138 ? 11.242 33.469 1.599 1 95 138 ARG A O 1
ATOM 1182 N N . THR A 1 139 ? 12.242 33.656 3.641 1 96 139 THR A N 1
ATOM 1183 C CA . THR A 1 139 ? 11.141 32.938 4.27 1 96 139 THR A CA 1
ATOM 1184 C C . THR A 1 139 ? 10.523 33.75 5.395 1 96 139 THR A C 1
ATOM 1186 O O . THR A 1 139 ? 9.43 33.438 5.875 1 96 139 THR A O 1
ATOM 1189 N N . SER A 1 140 ? 11.25 34.781 5.902 1 95.12 140 SER A N 1
ATOM 1190 C CA . SER A 1 140 ? 10.875 35.625 7.039 1 95.12 140 SER A CA 1
ATOM 1191 C C . SER A 1 140 ? 11.055 34.875 8.359 1 95.12 140 SER A C 1
ATOM 1193 O O . SER A 1 140 ? 10.508 35.281 9.391 1 95.12 140 SER A O 1
ATOM 1195 N N . PHE A 1 141 ? 11.812 33.688 8.359 1 95.44 141 PHE A N 1
ATOM 1196 C CA . PHE A 1 141 ? 12.164 32.969 9.57 1 95.44 141 PHE A CA 1
ATOM 1197 C C . PHE A 1 141 ? 13.648 33.125 9.883 1 95.44 141 PHE A C 1
ATOM 1199 O O . PHE A 1 141 ? 14.484 33.094 8.977 1 95.44 141 PHE A O 1
ATOM 1206 N N . ALA A 1 142 ? 13.977 33.125 11.133 1 94.56 142 ALA A N 1
ATOM 1207 C CA . ALA A 1 142 ? 15.359 33.312 11.562 1 94.56 142 ALA A CA 1
ATOM 1208 C C . ALA A 1 142 ? 16.188 32.062 11.289 1 94.56 142 ALA A C 1
ATOM 1210 O O . ALA A 1 142 ? 17.391 32.156 11.016 1 94.56 142 ALA A O 1
ATOM 1211 N N . ASN A 1 143 ? 15.617 31 11.422 1 94.56 143 ASN A N 1
ATOM 1212 C CA . ASN A 1 143 ? 16.266 29.703 11.211 1 94.56 143 ASN A CA 1
ATOM 1213 C C . ASN A 1 143 ? 15.312 28.688 10.617 1 94.56 143 ASN A C 1
ATOM 1215 O O . ASN A 1 143 ? 14.094 28.859 10.672 1 94.56 143 ASN A O 1
ATOM 1219 N N . GLY A 1 144 ? 15.836 27.688 10.008 1 96.19 144 GLY A N 1
ATOM 1220 C CA . GLY A 1 144 ? 15.078 26.625 9.375 1 96.19 144 GLY A CA 1
ATOM 1221 C C . GLY A 1 144 ? 15.703 26.125 8.086 1 96.19 144 GLY A C 1
ATOM 1222 O O . GLY A 1 144 ? 16.906 26.312 7.859 1 96.19 144 GLY A O 1
ATOM 1223 N N . THR A 1 145 ? 14.953 25.406 7.344 1 97.19 145 THR A N 1
ATOM 1224 C CA . THR A 1 145 ? 15.398 24.875 6.059 1 97.19 145 THR A CA 1
ATOM 1225 C C . THR A 1 145 ? 14.359 25.156 4.973 1 97.19 145 THR A C 1
ATOM 1227 O O . THR A 1 145 ? 13.164 24.953 5.188 1 97.19 145 THR A O 1
ATOM 1230 N N . LEU A 1 146 ? 14.82 25.688 3.914 1 98.25 146 LEU A N 1
ATOM 1231 C CA . LEU A 1 146 ? 14.031 25.844 2.695 1 98.25 146 LEU A CA 1
ATOM 1232 C C . LEU A 1 146 ? 14.531 24.891 1.607 1 98.25 146 LEU A C 1
ATOM 1234 O O . LEU A 1 146 ? 15.711 24.922 1.246 1 98.25 146 LEU A O 1
ATOM 1238 N N . ILE A 1 147 ? 13.648 24.047 1.139 1 97.94 147 ILE A N 1
ATOM 1239 C CA . ILE A 1 147 ? 13.984 23.172 0.013 1 97.94 147 ILE A CA 1
ATOM 1240 C C . ILE A 1 147 ? 13.078 23.5 -1.172 1 97.94 147 ILE A C 1
ATOM 1242 O O . ILE A 1 147 ? 11.852 23.547 -1.029 1 97.94 147 ILE A O 1
ATOM 1246 N N . ARG A 1 148 ? 13.664 23.719 -2.26 1 98.25 148 ARG A N 1
ATOM 1247 C CA . ARG A 1 148 ? 12.938 23.859 -3.518 1 98.25 148 ARG A CA 1
ATOM 1248 C C . ARG A 1 148 ? 13.094 22.609 -4.387 1 98.25 148 ARG A C 1
ATOM 1250 O O . ARG A 1 148 ? 14.211 22.234 -4.746 1 98.25 148 ARG A O 1
ATOM 1257 N N . LEU A 1 149 ? 12 21.953 -4.586 1 98.25 149 LEU A N 1
ATOM 1258 C CA . LEU A 1 149 ? 11.969 20.812 -5.484 1 98.25 149 LEU A CA 1
ATOM 1259 C C . LEU A 1 149 ? 11.648 21.25 -6.91 1 98.25 149 LEU A C 1
ATOM 1261 O O . LEU A 1 149 ? 10.547 21.734 -7.184 1 98.25 149 LEU A O 1
ATOM 1265 N N . LYS A 1 150 ? 12.586 21.047 -7.719 1 97.12 150 LYS A N 1
ATOM 1266 C CA . LYS A 1 150 ? 12.469 21.453 -9.117 1 97.12 150 LYS A CA 1
ATOM 1267 C C . LYS A 1 150 ? 12.375 20.234 -10.031 1 97.12 150 LYS A C 1
ATOM 1269 O O . LYS A 1 150 ? 12.781 19.141 -9.656 1 97.12 150 LYS A O 1
ATOM 1274 N N . GLN A 1 151 ? 11.75 20.469 -11.242 1 95.19 151 GLN A N 1
ATOM 1275 C CA . GLN A 1 151 ? 11.508 19.375 -12.18 1 95.19 151 GLN A CA 1
ATOM 1276 C C . GLN A 1 151 ? 10.75 18.234 -11.516 1 95.19 151 GLN A C 1
ATOM 1278 O O . GLN A 1 151 ? 11.195 17.078 -11.531 1 95.19 151 GLN A O 1
ATOM 1283 N N . LEU A 1 152 ? 9.602 18.609 -11.008 1 95.5 152 LEU A N 1
ATOM 1284 C CA . LEU A 1 152 ? 8.742 17.609 -10.367 1 95.5 152 LEU A CA 1
ATOM 1285 C C . LEU A 1 152 ? 8.406 16.484 -11.336 1 95.5 152 LEU A C 1
ATOM 1287 O O . LEU A 1 152 ? 8.227 16.719 -12.531 1 95.5 152 LEU A O 1
ATOM 1291 N N . LYS A 1 153 ? 8.273 15.359 -10.828 1 89.44 153 LYS A N 1
ATOM 1292 C CA . LYS A 1 153 ? 8.023 14.188 -11.664 1 89.44 153 LYS A CA 1
ATOM 1293 C C . LYS A 1 153 ? 6.598 14.195 -12.203 1 89.44 153 LYS A C 1
ATOM 1295 O O . LYS A 1 153 ? 6.328 13.625 -13.266 1 89.44 153 LYS A O 1
ATOM 1300 N N . ALA A 1 154 ? 5.727 14.727 -11.438 1 85.81 154 ALA A N 1
ATOM 1301 C CA . ALA A 1 154 ? 4.348 14.898 -11.891 1 85.81 154 ALA A CA 1
ATOM 1302 C C . ALA A 1 154 ? 3.785 16.25 -11.453 1 85.81 154 ALA A C 1
ATOM 1304 O O . ALA A 1 154 ? 4.074 16.719 -10.352 1 85.81 154 ALA A O 1
ATOM 1305 N N . PRO A 1 155 ? 2.988 16.781 -12.344 1 89.69 155 PRO A N 1
ATOM 1306 C CA . PRO A 1 155 ? 2.32 18.016 -11.93 1 89.69 155 PRO A CA 1
ATOM 1307 C C . PRO A 1 155 ? 1.125 17.75 -11.016 1 89.69 155 PRO A C 1
ATOM 1309 O O . PRO A 1 155 ? 0.587 16.641 -10.992 1 89.69 155 PRO A O 1
ATOM 1312 N N . TYR A 1 156 ? 0.783 18.781 -10.273 1 91.25 156 TYR A N 1
ATOM 1313 C CA . TYR A 1 156 ? -0.393 18.703 -9.414 1 91.25 156 TYR A CA 1
ATOM 1314 C C . TYR A 1 156 ? -1.493 19.641 -9.906 1 91.25 156 TYR A C 1
ATOM 1316 O O . TYR A 1 156 ? -1.246 20.812 -10.164 1 91.25 156 TYR A O 1
ATOM 1324 N N . GLU A 1 157 ? -2.639 19.031 -10.016 1 89.62 157 GLU A N 1
ATOM 1325 C CA . GLU A 1 157 ? -3.811 19.891 -10.188 1 89.62 157 GLU A CA 1
ATOM 1326 C C . GLU A 1 157 ? -4.328 20.391 -8.844 1 89.62 157 GLU A C 1
ATOM 1328 O O . GLU A 1 157 ? -4.039 19.797 -7.805 1 89.62 157 GLU A O 1
ATOM 1333 N N . LEU A 1 158 ? -5.035 21.438 -8.93 1 91.88 158 LEU A N 1
ATOM 1334 C CA . LEU A 1 158 ? -5.523 22.078 -7.715 1 91.88 158 LEU A CA 1
ATOM 1335 C C . LEU A 1 158 ? -6.324 21.094 -6.863 1 91.88 158 LEU A C 1
ATOM 1337 O O . LEU A 1 158 ? -6.109 21 -5.652 1 91.88 158 LEU A O 1
ATOM 1341 N N . ASN A 1 159 ? -7.184 20.359 -7.449 1 87.12 159 ASN A N 1
ATOM 1342 C CA . ASN A 1 159 ? -8.031 19.422 -6.707 1 87.12 159 ASN A CA 1
ATOM 1343 C C . ASN A 1 159 ? -7.203 18.312 -6.074 1 87.12 159 ASN A C 1
ATOM 1345 O O . ASN A 1 159 ? -7.516 17.844 -4.973 1 87.12 159 ASN A O 1
ATOM 1349 N N . ASP A 1 160 ? -6.191 17.938 -6.762 1 87.19 160 ASP A N 1
ATOM 1350 C CA . ASP A 1 160 ? -5.301 16.906 -6.223 1 87.19 160 ASP A CA 1
ATOM 1351 C C . ASP A 1 160 ? -4.543 17.438 -5.004 1 87.19 160 ASP A C 1
ATOM 1353 O O . ASP A 1 160 ? -4.367 16.703 -4.02 1 87.19 160 ASP A O 1
ATOM 1357 N N . PHE A 1 161 ? -4.188 18.625 -5.18 1 93.5 161 PHE A N 1
ATOM 1358 C CA . PHE A 1 161 ? -3.41 19.219 -4.094 1 93.5 161 PHE A CA 1
ATOM 1359 C C . PHE A 1 161 ? -4.293 19.5 -2.885 1 93.5 161 PHE A C 1
ATOM 1361 O O . PHE A 1 161 ? -3.826 19.453 -1.745 1 93.5 161 PHE A O 1
ATOM 1368 N N . LYS A 1 162 ? -5.547 19.719 -3.125 1 93.19 162 LYS A N 1
ATOM 1369 C CA . LYS A 1 162 ? -6.512 19.844 -2.035 1 93.19 162 LYS A CA 1
ATOM 1370 C C . LYS A 1 162 ? -6.633 18.531 -1.261 1 93.19 162 LYS A C 1
ATOM 1372 O O . LYS A 1 162 ? -6.727 18.531 -0.032 1 93.19 162 LYS A O 1
ATOM 1377 N N . VAL A 1 163 ? -6.609 17.484 -1.992 1 89.56 163 VAL A N 1
ATOM 1378 C CA . VAL A 1 163 ? -6.672 16.172 -1.369 1 89.56 163 VAL A CA 1
ATOM 1379 C C . VAL A 1 163 ? -5.445 15.953 -0.486 1 89.56 163 VAL A C 1
ATOM 1381 O O . VAL A 1 163 ? -5.562 15.484 0.649 1 89.56 163 VAL A O 1
ATOM 1384 N N . ILE A 1 164 ? -4.359 16.328 -0.992 1 94.38 164 ILE A N 1
ATOM 1385 C CA . ILE A 1 164 ? -3.111 16.219 -0.243 1 94.38 164 ILE A CA 1
ATOM 1386 C C . ILE A 1 164 ? -3.193 17.047 1.035 1 94.38 164 ILE A C 1
ATOM 1388 O O . ILE A 1 164 ? -2.836 16.562 2.115 1 94.38 164 ILE A O 1
ATOM 1392 N N . ALA A 1 165 ? -3.709 18.234 0.897 1 96.38 165 ALA A N 1
ATOM 1393 C CA . ALA A 1 165 ? -3.848 19.109 2.053 1 96.38 165 ALA A CA 1
ATOM 1394 C C . ALA A 1 165 ? -4.738 18.484 3.121 1 96.38 165 ALA A C 1
ATOM 1396 O O . ALA A 1 165 ? -4.395 18.484 4.305 1 96.38 165 ALA A O 1
ATOM 1397 N N . ASN A 1 166 ? -5.789 17.953 2.693 1 94 166 ASN A N 1
ATOM 1398 C CA . ASN A 1 166 ? -6.707 17.312 3.629 1 94 166 ASN A CA 1
ATOM 1399 C C . ASN A 1 166 ? -6.074 16.094 4.289 1 94 166 ASN A C 1
ATOM 1401 O O . ASN A 1 166 ? -6.266 15.859 5.484 1 94 166 ASN A O 1
ATOM 1405 N N . GLN A 1 167 ? -5.41 15.359 3.549 1 94.81 167 GLN A N 1
ATOM 1406 C CA . GLN A 1 167 ? -4.73 14.188 4.102 1 94.81 167 GLN A CA 1
ATOM 1407 C C . GLN A 1 167 ? -3.693 14.594 5.145 1 94.81 167 GLN A C 1
ATOM 1409 O O . GLN A 1 167 ? -3.645 14.023 6.234 1 94.81 167 GLN A O 1
ATOM 1414 N N . LEU A 1 168 ? -2.922 15.578 4.777 1 97.12 168 LEU A N 1
ATOM 1415 C CA . LEU A 1 168 ? -1.895 16.031 5.711 1 97.12 168 LEU A CA 1
ATOM 1416 C C . LEU A 1 168 ? -2.523 16.594 6.98 1 97.12 168 LEU A C 1
ATOM 1418 O O . LEU A 1 168 ? -1.994 16.391 8.078 1 97.12 168 LEU A O 1
ATOM 1422 N N . LYS A 1 169 ? -3.627 17.25 6.844 1 97 169 LYS A N 1
ATOM 1423 C CA . LYS A 1 169 ? -4.371 17.719 8.008 1 97 169 LYS A CA 1
ATOM 1424 C C . LYS A 1 169 ? -4.754 16.562 8.93 1 97 169 LYS A C 1
ATOM 1426 O O . LYS A 1 169 ? -4.562 16.641 10.141 1 97 169 LYS A O 1
ATOM 1431 N N . LEU A 1 170 ? -5.203 15.516 8.344 1 96.06 170 LEU A N 1
ATOM 1432 C CA . LEU A 1 170 ? -5.637 14.359 9.117 1 96.06 170 LEU A CA 1
ATOM 1433 C C . LEU A 1 170 ? -4.438 13.625 9.711 1 96.06 170 LEU A C 1
ATOM 1435 O O . LEU A 1 170 ? -4.465 13.227 10.883 1 96.06 170 LEU A O 1
ATOM 1439 N N . ILE A 1 171 ? -3.414 13.477 8.961 1 97.56 171 ILE A N 1
ATOM 1440 C CA . ILE A 1 171 ? -2.223 12.758 9.391 1 97.56 171 ILE A CA 1
ATOM 1441 C C . ILE A 1 171 ? -1.621 13.438 10.617 1 97.56 171 ILE A C 1
ATOM 1443 O O . ILE A 1 171 ? -1.26 12.766 11.594 1 97.56 171 ILE A O 1
ATOM 1447 N N . TYR A 1 172 ? -1.635 14.742 10.594 1 97.94 172 TYR A N 1
ATOM 1448 C CA . TYR A 1 172 ? -0.953 15.477 11.656 1 97.94 172 TYR A CA 1
ATOM 1449 C C . TYR A 1 172 ? -1.955 16.172 12.578 1 97.94 172 TYR A C 1
ATOM 1451 O O . TYR A 1 172 ? -1.61 17.125 13.273 1 97.94 172 TYR A O 1
ATOM 1459 N N . GLN A 1 173 ? -3.16 15.758 12.633 1 97.88 173 GLN A N 1
ATOM 1460 C CA . GLN A 1 173 ? -4.242 16.422 13.352 1 97.88 173 GLN A CA 1
ATOM 1461 C C . GLN A 1 173 ? -3.904 16.578 14.828 1 97.88 173 GLN A C 1
ATOM 1463 O O . GLN A 1 173 ? -4.242 17.594 15.438 1 97.88 173 GLN A O 1
ATOM 1468 N N . LYS A 1 174 ? -3.262 15.664 15.383 1 97.31 174 LYS A N 1
ATOM 1469 C CA . LYS A 1 174 ? -2.967 15.758 16.812 1 97.31 174 LYS A CA 1
ATOM 1470 C C . LYS A 1 174 ? -1.97 16.875 17.094 1 97.31 174 LYS A C 1
ATOM 1472 O O . LYS A 1 174 ? -2.088 17.578 18.094 1 97.31 174 LYS A O 1
ATOM 1477 N N . PHE A 1 175 ? -1.033 17.078 16.266 1 97 175 PHE A N 1
ATOM 1478 C CA . PHE A 1 175 ? -0.075 18.172 16.406 1 97 175 PHE A CA 1
ATOM 1479 C C . PHE A 1 175 ? -0.731 19.516 16.094 1 97 175 PHE A C 1
ATOM 1481 O O . PHE A 1 175 ? -0.458 20.516 16.766 1 97 175 PHE A O 1
ATOM 1488 N N . ILE A 1 176 ? -1.564 19.5 15.102 1 97.69 176 ILE A N 1
ATOM 1489 C CA . ILE A 1 176 ? -2.266 20.719 14.719 1 97.69 176 ILE A CA 1
ATOM 1490 C C . ILE A 1 176 ? -3.256 21.125 15.812 1 97.69 176 ILE A C 1
ATOM 1492 O O . ILE A 1 176 ? -3.301 22.281 16.234 1 97.69 176 ILE A O 1
ATOM 1496 N N . ASN A 1 177 ? -3.971 20.172 16.328 1 97.31 177 ASN A N 1
ATOM 1497 C CA . ASN A 1 177 ? -4.988 20.422 17.344 1 97.31 177 ASN A CA 1
ATOM 1498 C C . ASN A 1 177 ? -4.371 20.891 18.656 1 97.31 177 ASN A C 1
ATOM 1500 O O . ASN A 1 177 ? -5.012 21.609 19.422 1 97.31 177 ASN A O 1
ATOM 1504 N N . THR A 1 178 ? -3.137 20.594 18.906 1 95.12 178 THR A N 1
ATOM 1505 C CA . THR A 1 178 ? -2.482 20.984 20.141 1 95.12 178 THR A CA 1
ATOM 1506 C C . THR A 1 178 ? -1.531 22.156 19.922 1 95.12 178 THR A C 1
ATOM 1508 O O . THR A 1 178 ? -0.661 22.422 20.75 1 95.12 178 THR A O 1
ATOM 1511 N N . ASP A 1 179 ? -1.505 22.75 18.797 1 94.44 179 ASP A N 1
ATOM 1512 C CA . ASP A 1 179 ? -0.751 23.938 18.438 1 94.44 179 ASP A CA 1
ATOM 1513 C C . ASP A 1 179 ? 0.751 23.672 18.453 1 94.44 179 ASP A C 1
ATOM 1515 O O . ASP A 1 179 ? 1.533 24.531 18.875 1 94.44 179 ASP A O 1
ATOM 1519 N N . LYS A 1 180 ? 1.072 22.516 18.109 1 94.75 180 LYS A N 1
ATOM 1520 C CA . LYS A 1 180 ? 2.488 22.188 17.969 1 94.75 180 LYS A CA 1
ATOM 1521 C C . LYS A 1 180 ? 2.959 22.344 16.531 1 94.75 180 LYS A C 1
ATOM 1523 O O . LYS A 1 180 ? 4.16 22.438 16.266 1 94.75 180 LYS A O 1
ATOM 1528 N N . LEU A 1 181 ? 2.002 22.344 15.641 1 96.62 181 LEU A N 1
ATOM 1529 C CA . LEU A 1 181 ? 2.291 22.469 14.219 1 96.62 181 LEU A CA 1
ATOM 1530 C C . LEU A 1 181 ? 1.301 23.422 13.539 1 96.62 181 LEU A C 1
ATOM 1532 O O . LEU A 1 181 ? 0.087 23.234 13.664 1 96.62 181 LEU A O 1
ATOM 1536 N N . LYS A 1 182 ? 1.771 24.422 12.984 1 97.38 182 LYS A N 1
ATOM 1537 C CA . LYS A 1 182 ? 1.019 25.266 12.055 1 97.38 182 LYS A CA 1
ATOM 1538 C C . LYS A 1 182 ? 1.388 24.953 10.609 1 97.38 182 LYS A C 1
ATOM 1540 O O . LYS A 1 182 ? 2.484 25.281 10.156 1 97.38 182 LYS A O 1
ATOM 1545 N N . PHE A 1 183 ? 0.482 24.344 9.875 1 97.75 183 PHE A N 1
ATOM 1546 C CA . PHE A 1 183 ? 0.752 23.812 8.539 1 97.75 183 PHE A CA 1
ATOM 1547 C C . PHE A 1 183 ? 0.093 24.688 7.477 1 97.75 183 PHE A C 1
ATOM 1549 O O . PHE A 1 183 ? -1.133 24.812 7.445 1 97.75 183 PHE A O 1
ATOM 1556 N N . TYR A 1 184 ? 0.893 25.328 6.648 1 97.81 184 TYR A N 1
ATOM 1557 C CA . TYR A 1 184 ? 0.417 26.156 5.551 1 97.81 184 TYR A CA 1
ATOM 1558 C C . TYR A 1 184 ? 0.611 25.453 4.211 1 97.81 184 TYR A C 1
ATOM 1560 O O . TYR A 1 184 ? 1.729 25.062 3.863 1 97.81 184 TYR A O 1
ATOM 1568 N N . ILE A 1 185 ? -0.425 25.234 3.49 1 97.62 185 ILE A N 1
ATOM 1569 C CA . ILE A 1 185 ? -0.366 24.594 2.18 1 97.62 185 ILE A CA 1
ATOM 1570 C C . ILE A 1 185 ? -0.988 25.516 1.131 1 97.62 185 ILE A C 1
ATOM 1572 O O . ILE A 1 185 ? -2.174 25.844 1.211 1 97.62 185 ILE A O 1
ATOM 1576 N N . LEU A 1 186 ? -0.203 25.875 0.144 1 97.44 186 LEU A N 1
ATOM 1577 C CA . LEU A 1 186 ? -0.647 26.859 -0.838 1 97.44 186 LEU A CA 1
ATOM 1578 C C . LEU A 1 186 ? -0.42 26.359 -2.258 1 97.44 186 LEU A C 1
ATOM 1580 O O . LEU A 1 186 ? 0.518 25.594 -2.508 1 97.44 186 LEU A O 1
ATOM 1584 N N . TYR A 1 187 ? -1.298 26.734 -3.096 1 97.12 187 TYR A N 1
ATOM 1585 C CA . TYR A 1 187 ? -1.24 26.469 -4.531 1 97.12 187 TYR A CA 1
ATOM 1586 C C . TYR A 1 187 ? -1.113 27.766 -5.316 1 97.12 187 TYR A C 1
ATOM 1588 O O . TYR A 1 187 ? -1.984 28.641 -5.234 1 97.12 187 TYR A O 1
ATOM 1596 N N . LYS A 1 188 ? -0.034 27.906 -5.988 1 96.25 188 LYS A N 1
ATOM 1597 C CA . LYS A 1 188 ? 0.188 29.125 -6.766 1 96.25 188 LYS A CA 1
ATOM 1598 C C . LYS A 1 188 ? -0.149 28.906 -8.234 1 96.25 188 LYS A C 1
ATOM 1600 O O . LYS A 1 188 ? 0.336 27.953 -8.859 1 96.25 188 LYS A O 1
ATOM 1605 N N . LYS A 1 189 ? -0.935 29.672 -8.75 1 94.06 189 LYS A N 1
ATOM 1606 C CA . LYS A 1 189 ? -1.307 29.703 -10.164 1 94.06 189 LYS A CA 1
ATOM 1607 C C . LYS A 1 189 ? -1.308 31.125 -10.695 1 94.06 189 LYS A C 1
ATOM 1609 O O . LYS A 1 189 ? -2.02 31.984 -10.18 1 94.06 189 LYS A O 1
ATOM 1614 N N . GLY A 1 190 ? -0.546 31.312 -11.773 1 92.75 190 GLY A N 1
ATOM 1615 C CA . GLY A 1 190 ? -0.349 32.688 -12.188 1 92.75 190 GLY A CA 1
ATOM 1616 C C . GLY A 1 190 ? 0.312 33.531 -11.117 1 92.75 190 GLY A C 1
ATOM 1617 O O . GLY A 1 190 ? 1.375 33.188 -10.602 1 92.75 190 GLY A O 1
ATOM 1618 N N . GLN A 1 191 ? -0.323 34.656 -10.742 1 91.19 191 GLN A N 1
ATOM 1619 C CA . GLN A 1 191 ? 0.233 35.531 -9.727 1 91.19 191 GLN A CA 1
ATOM 1620 C C . GLN A 1 191 ? -0.475 35.344 -8.391 1 91.19 191 GLN A C 1
ATOM 1622 O O . GLN A 1 191 ? -0.121 36 -7.402 1 91.19 191 GLN A O 1
ATOM 1627 N N . GLU A 1 192 ? -1.292 34.406 -8.398 1 91.81 192 GLU A N 1
ATOM 1628 C CA . GLU A 1 192 ? -2.121 34.25 -7.203 1 91.81 192 GLU A CA 1
ATOM 1629 C C . GLU A 1 192 ? -1.782 32.969 -6.449 1 91.81 192 GLU A C 1
ATOM 1631 O O . GLU A 1 192 ? -1.361 31.984 -7.051 1 91.81 192 GLU A O 1
ATOM 1636 N N . PHE A 1 193 ? -1.96 33.125 -5.152 1 93.94 193 PHE A N 1
ATOM 1637 C CA . PHE A 1 193 ? -1.884 31.953 -4.273 1 93.94 193 PHE A CA 1
ATOM 1638 C C . PHE A 1 193 ? -3.275 31.531 -3.826 1 93.94 193 PHE A C 1
ATOM 1640 O O . PHE A 1 193 ? -4.129 32.375 -3.533 1 93.94 193 PHE A O 1
ATOM 1647 N N . PHE A 1 194 ? -3.488 30.25 -3.869 1 94.31 194 PHE A N 1
ATOM 1648 C CA . PHE A 1 194 ? -4.684 29.672 -3.273 1 94.31 194 PHE A CA 1
ATOM 1649 C C . PHE A 1 194 ? -4.352 28.984 -1.951 1 94.31 194 PHE A C 1
ATOM 1651 O O . PHE A 1 194 ? -3.502 28.094 -1.903 1 94.31 194 PHE A O 1
ATOM 1658 N N . ASP A 1 195 ? -4.977 29.484 -0.938 1 94.5 195 ASP A N 1
ATOM 1659 C CA . ASP A 1 195 ? -4.832 28.891 0.389 1 94.5 195 ASP A CA 1
ATOM 1660 C C . ASP A 1 195 ? -5.738 27.672 0.551 1 94.5 195 ASP A C 1
ATOM 1662 O O . ASP A 1 195 ? -6.965 27.797 0.505 1 94.5 195 ASP A O 1
ATOM 1666 N N . LEU A 1 196 ? -5.176 26.516 0.857 1 94.31 196 LEU A N 1
ATOM 1667 C CA . LEU A 1 196 ? -5.938 25.281 0.829 1 94.31 196 LEU A CA 1
ATOM 1668 C C . LEU A 1 196 ? -6.488 24.938 2.211 1 94.31 196 LEU A C 1
ATOM 1670 O O . LEU A 1 196 ? -7.055 23.859 2.418 1 94.31 196 LEU A O 1
ATOM 1674 N N . SER A 1 197 ? -6.348 25.844 3.145 1 88.81 197 SER A N 1
ATOM 1675 C CA . SER A 1 197 ? -6.895 25.688 4.488 1 88.81 197 SER A CA 1
ATOM 1676 C C . SER A 1 197 ? -8.375 26.047 4.531 1 88.81 197 SER A C 1
ATOM 1678 O O . SER A 1 197 ? -9.07 25.734 5.5 1 88.81 197 SER A O 1
ATOM 1680 N N . THR A 1 198 ? -8.82 26.672 3.52 1 79.75 198 THR A N 1
ATOM 1681 C CA . THR A 1 198 ? -10.164 27.234 3.562 1 79.75 198 THR A CA 1
ATOM 1682 C C . THR A 1 198 ? -11.031 26.641 2.457 1 79.75 198 THR A C 1
ATOM 1684 O O . THR A 1 198 ? -10.516 26.172 1.436 1 79.75 198 THR A O 1
ATOM 1687 N N . ASN A 1 199 ? -12.289 26.375 2.816 1 77.69 199 ASN A N 1
ATOM 1688 C CA . ASN A 1 199 ? -13.328 26.094 1.826 1 77.69 199 ASN A CA 1
ATOM 1689 C C . ASN A 1 199 ? -14.469 27.094 1.921 1 77.69 199 ASN A C 1
ATOM 1691 O O . ASN A 1 199 ? -15.164 27.156 2.936 1 77.69 199 ASN A O 1
ATOM 1695 N N . PRO A 1 200 ? -14.68 28.031 0.873 1 82 200 PRO A N 1
ATOM 1696 C CA . PRO A 1 200 ? -14.055 28.031 -0.451 1 82 200 PRO A CA 1
ATOM 1697 C C . PRO A 1 200 ? -12.602 28.5 -0.419 1 82 200 PRO A C 1
ATOM 1699 O O . PRO A 1 200 ? -12.18 29.141 0.55 1 82 200 PRO A O 1
ATOM 1702 N N . LEU A 1 201 ? -11.906 28.234 -1.457 1 88.12 201 LEU A N 1
ATOM 1703 C CA . LEU A 1 201 ? -10.492 28.578 -1.537 1 88.12 201 LEU A CA 1
ATOM 1704 C C . LEU A 1 201 ? -10.305 30.094 -1.498 1 88.12 201 LEU A C 1
ATOM 1706 O O . LEU A 1 201 ? -11.055 30.828 -2.135 1 88.12 201 LEU A O 1
ATOM 1710 N N . ASN A 1 202 ? -9.422 30.5 -0.68 1 85.88 202 ASN A N 1
ATOM 1711 C CA . ASN A 1 202 ? -9.062 31.906 -0.612 1 85.88 202 ASN A CA 1
ATOM 1712 C C . ASN A 1 202 ? -7.879 32.219 -1.524 1 85.88 202 ASN A C 1
ATOM 1714 O O . ASN A 1 202 ? -6.863 31.531 -1.502 1 85.88 202 ASN A O 1
ATOM 1718 N N . LYS A 1 203 ? -8.125 33.25 -2.262 1 89.94 203 LYS A N 1
ATOM 1719 C CA . LYS A 1 203 ? -7.051 33.75 -3.109 1 89.94 203 LYS A CA 1
ATOM 1720 C C . LYS A 1 203 ? -6.227 34.812 -2.387 1 89.94 203 LYS A C 1
ATOM 1722 O O . LYS A 1 203 ? -6.785 35.719 -1.765 1 89.94 203 LYS A O 1
ATOM 1727 N N . LEU A 1 204 ? -4.93 34.562 -2.449 1 91.25 204 LEU A N 1
ATOM 1728 C CA . LEU A 1 204 ? -4.027 35.469 -1.785 1 91.25 204 LEU A CA 1
ATOM 1729 C C . LEU A 1 204 ? -3.02 36.062 -2.773 1 91.25 204 LEU A C 1
ATOM 1731 O O . LEU A 1 204 ? -2.615 35.375 -3.723 1 91.25 204 LEU A O 1
ATOM 1735 N N . THR A 1 205 ? -2.674 37.312 -2.422 1 85.12 205 THR A N 1
ATOM 1736 C CA . THR A 1 205 ? -1.629 37.906 -3.242 1 85.12 205 THR A CA 1
ATOM 1737 C C . THR A 1 205 ? -0.274 37.812 -2.545 1 85.12 205 THR A C 1
ATOM 1739 O O . THR A 1 205 ? 0.77 37.906 -3.193 1 85.12 205 THR A O 1
ATOM 1742 N N . THR A 1 206 ? -0.452 37.688 -1.24 1 85.5 206 THR A N 1
ATOM 1743 C CA . THR A 1 206 ? 0.783 37.562 -0.472 1 85.5 206 THR A CA 1
ATOM 1744 C C . THR A 1 206 ? 0.686 36.438 0.538 1 85.5 206 THR A C 1
ATOM 1746 O O . THR A 1 206 ? -0.409 36.062 0.976 1 85.5 206 THR A O 1
ATOM 1749 N N . LEU A 1 207 ? 1.837 35.969 0.965 1 87.69 207 LEU A N 1
ATOM 1750 C CA . LEU A 1 207 ? 1.918 34.781 1.833 1 87.69 207 LEU A CA 1
ATOM 1751 C C . LEU A 1 207 ? 1.539 35.156 3.266 1 87.69 207 LEU A C 1
ATOM 1753 O O . LEU A 1 207 ? 1.151 34.281 4.047 1 87.69 207 LEU A O 1
ATOM 1757 N N . ASP A 1 208 ? 1.686 36.438 3.578 1 87.25 208 ASP A N 1
ATOM 1758 C CA . ASP A 1 208 ? 1.471 36.875 4.957 1 87.25 208 ASP A CA 1
ATOM 1759 C C . ASP A 1 208 ? 0.009 36.719 5.363 1 87.25 208 ASP A C 1
ATOM 1761 O O . ASP A 1 208 ? -0.306 36.656 6.551 1 87.25 208 ASP A O 1
ATOM 1765 N N . LYS A 1 209 ? -0.812 36.562 4.395 1 89.56 209 LYS A N 1
ATOM 1766 C CA . LYS A 1 209 ? -2.242 36.438 4.668 1 89.56 209 LYS A CA 1
ATOM 1767 C C . LYS A 1 209 ? -2.68 34.969 4.688 1 89.56 209 LYS A C 1
ATOM 1769 O O . LYS A 1 209 ? -3.855 34.688 4.902 1 89.56 209 LYS A O 1
ATOM 1774 N N . ALA A 1 210 ? -1.734 34.156 4.512 1 94.06 210 ALA A N 1
ATOM 1775 C CA . ALA A 1 210 ? -2.059 32.719 4.48 1 94.06 210 ALA A CA 1
ATOM 1776 C C . ALA A 1 210 ? -2.527 32.25 5.852 1 94.06 210 ALA A C 1
ATOM 1778 O O . ALA A 1 210 ? -2.1 32.75 6.883 1 94.06 210 ALA A O 1
ATOM 1779 N N . LYS A 1 211 ? -3.412 31.281 5.789 1 94.81 211 LYS A N 1
ATOM 1780 C CA . LYS A 1 211 ? -3.893 30.672 7.023 1 94.81 211 LYS A CA 1
ATOM 1781 C C . LYS A 1 211 ? -3.432 29.219 7.133 1 94.81 211 LYS A C 1
ATOM 1783 O O . LYS A 1 211 ? -3.322 28.516 6.121 1 94.81 211 LYS A O 1
ATOM 1788 N N . SER A 1 212 ? -3.152 28.875 8.367 1 96.06 212 SER A N 1
ATOM 1789 C CA . SER A 1 212 ? -2.758 27.484 8.602 1 96.06 212 SER A CA 1
ATOM 1790 C C . SER A 1 212 ? -3.959 26.547 8.523 1 96.06 212 SER A C 1
ATOM 1792 O O . SER A 1 212 ? -5.105 26.984 8.625 1 96.06 212 SER A O 1
ATOM 1794 N N . LEU A 1 213 ? -3.727 25.312 8.266 1 96.56 213 LEU A N 1
ATOM 1795 C CA . LEU A 1 213 ? -4.781 24.297 8.266 1 96.56 213 LEU A CA 1
ATOM 1796 C C . LEU A 1 213 ? -5.562 24.328 9.57 1 96.56 213 LEU A C 1
ATOM 1798 O O . LEU A 1 213 ? -4.98 24.469 10.648 1 96.56 213 LEU A O 1
ATOM 1802 N N . ALA A 1 214 ? -6.863 24.203 9.438 1 95.19 214 ALA A N 1
ATOM 1803 C CA . ALA A 1 214 ? -7.746 24.281 10.602 1 95.19 214 ALA A CA 1
ATOM 1804 C C . ALA A 1 214 ? -7.641 23.016 11.453 1 95.19 214 ALA A C 1
ATOM 1806 O O . ALA A 1 214 ? -7.27 21.953 10.953 1 95.19 214 ALA A O 1
ATOM 1807 N N . LYS A 1 215 ? -7.965 23.219 12.688 1 96.31 215 LYS A N 1
ATOM 1808 C CA . LYS A 1 215 ? -8.062 22.078 13.594 1 96.31 215 LYS A CA 1
ATOM 1809 C C . LYS A 1 215 ? -9.156 21.109 13.148 1 96.31 215 LYS A C 1
ATOM 1811 O O . LYS A 1 215 ? -10.172 21.531 12.586 1 96.31 215 LYS A O 1
ATOM 1816 N N . THR A 1 216 ? -8.898 19.828 13.32 1 95.06 216 THR A N 1
ATOM 1817 C CA . THR A 1 216 ? -9.891 18.812 13.008 1 95.06 216 THR A CA 1
ATOM 1818 C C . THR A 1 216 ? -10.859 18.625 14.172 1 95.06 216 THR A C 1
ATOM 1820 O O . THR A 1 216 ? -10.43 18.391 15.312 1 95.06 216 THR A O 1
ATOM 1823 N N . LYS A 1 217 ? -12.086 18.703 13.844 1 93.69 217 LYS A N 1
ATOM 1824 C CA . LYS A 1 217 ? -13.102 18.484 14.867 1 93.69 217 LYS A CA 1
ATOM 1825 C C . LYS A 1 217 ? -13.391 17 15.062 1 93.69 217 LYS A C 1
ATOM 1827 O O . LYS A 1 217 ? -13.641 16.281 14.094 1 93.69 217 LYS A O 1
ATOM 1832 N N . LYS A 1 218 ? -13.383 16.641 16.297 1 94.44 218 LYS A N 1
ATOM 1833 C CA . LYS A 1 218 ? -13.711 15.25 16.609 1 94.44 218 LYS A CA 1
ATOM 1834 C C . LYS A 1 218 ? -15.219 15.016 16.516 1 94.44 218 LYS A C 1
ATOM 1836 O O . LYS A 1 218 ? -16.016 15.922 16.75 1 94.44 218 LYS A O 1
ATOM 1841 N N . PRO A 1 219 ? -15.531 13.789 16.156 1 95.88 219 PRO A N 1
ATOM 1842 C CA . PRO A 1 219 ? -16.969 13.531 16.047 1 95.88 219 PRO A CA 1
ATOM 1843 C C . PRO A 1 219 ? -17.656 13.469 17.422 1 95.88 219 PRO A C 1
ATOM 1845 O O . PRO A 1 219 ? -17 13.18 18.422 1 95.88 219 PRO A O 1
ATOM 1848 N N . ALA A 1 220 ? -18.969 13.734 17.375 1 96.69 220 ALA A N 1
ATOM 1849 C CA . ALA A 1 220 ? -19.766 13.609 18.594 1 96.69 220 ALA A CA 1
ATOM 1850 C C . ALA A 1 220 ? -20.016 12.148 18.953 1 96.69 220 ALA A C 1
ATOM 1852 O O . ALA A 1 220 ? -20.406 11.352 18.094 1 96.69 220 ALA A O 1
ATOM 1853 N N . LEU A 1 221 ? -19.812 11.859 20.219 1 97.19 221 LEU A N 1
ATOM 1854 C CA . LEU A 1 221 ? -19.984 10.484 20.672 1 97.19 221 LEU A CA 1
ATOM 1855 C C . LEU A 1 221 ? -21.203 10.367 21.578 1 97.19 221 LEU A C 1
ATOM 1857 O O . LEU A 1 221 ? -21.547 11.312 22.281 1 97.19 221 LEU A O 1
ATOM 1861 N N . ALA A 1 222 ? -21.781 9.211 21.484 1 95.69 222 ALA A N 1
ATOM 1862 C CA . ALA A 1 222 ? -22.906 8.898 22.359 1 95.69 222 ALA A CA 1
ATOM 1863 C C . ALA A 1 222 ? -22.422 8.539 23.766 1 95.69 222 ALA A C 1
ATOM 1865 O O . ALA A 1 222 ? -21.25 8.188 23.953 1 95.69 222 ALA A O 1
ATOM 1866 N N . ASN A 1 223 ? -23.438 8.703 24.703 1 92.81 223 ASN A N 1
ATOM 1867 C CA . ASN A 1 223 ? -23.109 8.273 26.062 1 92.81 223 ASN A CA 1
ATOM 1868 C C . ASN A 1 223 ? -23.125 6.754 26.188 1 92.81 223 ASN A C 1
ATOM 1870 O O . ASN A 1 223 ? -24 6.09 25.641 1 92.81 223 ASN A O 1
ATOM 1874 N N . LEU A 1 224 ? -22.156 6.359 26.844 1 89.19 224 LEU A N 1
ATOM 1875 C CA . LEU A 1 224 ? -22.094 4.938 27.172 1 89.19 224 LEU A CA 1
ATOM 1876 C C . LEU A 1 224 ? -22.875 4.645 28.453 1 89.19 224 LEU A C 1
ATOM 1878 O O . LEU A 1 224 ? -23.484 5.543 29.031 1 89.19 224 LEU A O 1
ATOM 1882 N N . LYS A 1 225 ? -23.016 3.393 28.828 1 78.12 225 LYS A N 1
ATOM 1883 C CA . LYS A 1 225 ? -23.828 2.996 29.984 1 78.12 225 LYS A CA 1
ATOM 1884 C C . LYS A 1 225 ? -23.359 3.701 31.25 1 78.12 225 LYS A C 1
ATOM 1886 O O . LYS A 1 225 ? -24.172 4.102 32.094 1 78.12 225 LYS A O 1
ATOM 1891 N N . ASN A 1 226 ? -22.125 3.969 31.359 1 80 226 ASN A N 1
ATOM 1892 C CA . ASN A 1 226 ? -21.609 4.578 32.594 1 80 226 ASN A CA 1
ATOM 1893 C C . ASN A 1 226 ? -21.578 6.098 32.469 1 80 226 ASN A C 1
ATOM 1895 O O . ASN A 1 226 ? -21.016 6.773 33.344 1 80 226 ASN A O 1
ATOM 1899 N N . GLY A 1 227 ? -22.172 6.574 31.453 1 84.44 227 GLY A N 1
ATOM 1900 C CA . GLY A 1 227 ? -22.203 8.016 31.281 1 84.44 227 GLY A CA 1
ATOM 1901 C C . GLY A 1 227 ? -20.984 8.547 30.531 1 84.44 227 GLY A C 1
ATOM 1902 O O . GLY A 1 227 ? -20.969 9.703 30.109 1 84.44 227 GLY A O 1
ATOM 1903 N N . GLU A 1 228 ? -20.062 7.699 30.5 1 91.31 228 GLU A N 1
ATOM 1904 C CA . GLU A 1 228 ? -18.859 8.102 29.797 1 91.31 228 GLU A CA 1
ATOM 1905 C C . GLU A 1 228 ? -19.047 8.016 28.281 1 91.31 228 GLU A C 1
ATOM 1907 O O . GLU A 1 228 ? -19.922 7.277 27.797 1 91.31 228 GLU A O 1
ATOM 1912 N N . LYS A 1 229 ? -18.266 8.828 27.578 1 93.44 229 LYS A N 1
ATOM 1913 C CA . LYS A 1 229 ? -18.375 8.844 26.125 1 93.44 229 LYS A CA 1
ATOM 1914 C C . LYS A 1 229 ? -17.297 7.988 25.469 1 93.44 229 LYS A C 1
ATOM 1916 O O . LYS A 1 229 ? -17.422 7.598 24.312 1 93.44 229 LYS A O 1
ATOM 1921 N N . ARG A 1 230 ? -16.281 7.727 26.359 1 95.56 230 ARG A N 1
ATOM 1922 C CA . ARG A 1 230 ? -15.141 7.008 25.828 1 95.56 230 ARG A CA 1
ATOM 1923 C C . ARG A 1 230 ? -14.695 5.902 26.781 1 95.56 230 ARG A C 1
ATOM 1925 O O . ARG A 1 230 ? -14.719 6.078 28 1 95.56 230 ARG A O 1
ATOM 1932 N N . ILE A 1 231 ? -14.391 4.828 26.203 1 96.25 231 ILE A N 1
ATOM 1933 C CA . ILE A 1 231 ? -13.688 3.791 26.938 1 96.25 231 ILE A CA 1
ATOM 1934 C C . ILE A 1 231 ? -12.188 3.881 26.656 1 96.25 231 ILE A C 1
ATOM 1936 O O . ILE A 1 231 ? -11.758 3.686 25.516 1 96.25 231 ILE A O 1
ATOM 1940 N N . LEU A 1 232 ? -11.477 4.172 27.672 1 96.56 232 LEU A N 1
ATOM 1941 C CA . LEU A 1 232 ? -10.031 4.34 27.516 1 96.56 232 LEU A CA 1
ATOM 1942 C C . LEU A 1 232 ? -9.336 2.984 27.484 1 96.56 232 LEU A C 1
ATOM 1944 O O . LEU A 1 232 ? -9.727 2.055 28.188 1 96.56 232 LEU A O 1
ATOM 1948 N N . ILE A 1 233 ? -8.375 2.947 26.625 1 97.5 233 ILE A N 1
ATOM 1949 C CA . ILE A 1 233 ? -7.566 1.74 26.469 1 97.5 233 ILE A CA 1
ATOM 1950 C C . ILE A 1 233 ? -6.117 2.043 26.844 1 97.5 233 ILE A C 1
ATOM 1952 O O . ILE A 1 233 ? -5.543 3.029 26.375 1 97.5 233 ILE A O 1
ATOM 1956 N N . GLN A 1 234 ? -5.574 1.281 27.75 1 97.88 234 GLN A N 1
ATOM 1957 C CA . GLN A 1 234 ? -4.16 1.279 28.109 1 97.88 234 GLN A CA 1
ATOM 1958 C C . GLN A 1 234 ? -3.654 -0.142 28.344 1 97.88 234 GLN A C 1
ATOM 1960 O O . GLN A 1 234 ? -3.859 -0.714 29.422 1 97.88 234 GLN A O 1
ATOM 1965 N N . GLU A 1 235 ? -3.072 -0.657 27.328 1 97.94 235 GLU A N 1
ATOM 1966 C CA . GLU A 1 235 ? -2.602 -2.039 27.359 1 97.94 235 GLU A CA 1
ATOM 1967 C C . GLU A 1 235 ? -1.183 -2.152 26.812 1 97.94 235 GLU A C 1
ATOM 1969 O O . GLU A 1 235 ? -0.704 -1.249 26.109 1 97.94 235 GLU A O 1
ATOM 1974 N N . THR A 1 236 ? -0.513 -3.186 27.203 1 97.56 236 THR A N 1
ATOM 1975 C CA . THR A 1 236 ? 0.799 -3.518 26.656 1 97.56 236 THR A CA 1
ATOM 1976 C C . THR A 1 236 ? 0.765 -4.875 25.953 1 97.56 236 THR A C 1
ATOM 1978 O O . THR A 1 236 ? 0.255 -5.852 26.5 1 97.56 236 THR A O 1
ATOM 1981 N N . ILE A 1 237 ? 1.244 -4.867 24.734 1 97.12 237 ILE A N 1
ATOM 1982 C CA . ILE A 1 237 ? 1.313 -6.102 23.953 1 97.12 237 ILE A CA 1
ATOM 1983 C C . ILE A 1 237 ? 2.77 -6.543 23.828 1 97.12 237 ILE A C 1
ATOM 1985 O O . ILE A 1 237 ? 3.598 -5.809 23.281 1 97.12 237 ILE A O 1
ATOM 1989 N N . ASP A 1 238 ? 3.086 -7.688 24.312 1 95.62 238 ASP A N 1
ATOM 1990 C CA . ASP A 1 238 ? 4.406 -8.281 24.109 1 95.62 238 ASP A CA 1
ATOM 1991 C C . ASP A 1 238 ? 4.484 -8.992 22.766 1 95.62 238 ASP A C 1
ATOM 1993 O O . ASP A 1 238 ? 3.727 -9.93 22.5 1 95.62 238 ASP A O 1
ATOM 1997 N N . TRP A 1 239 ? 5.379 -8.5 21.891 1 91.38 239 TRP A N 1
ATOM 1998 C CA . TRP A 1 239 ? 5.488 -9.055 20.547 1 91.38 239 TRP A CA 1
ATOM 1999 C C . TRP A 1 239 ? 6.941 -9.062 20.078 1 91.38 239 TRP A C 1
ATOM 2001 O O . TRP A 1 239 ? 7.582 -8.008 20 1 91.38 239 TRP A O 1
ATOM 2011 N N . ASN A 1 240 ? 7.496 -10.258 19.75 1 86.75 240 ASN A N 1
ATOM 2012 C CA . ASN A 1 240 ? 8.852 -10.445 19.25 1 86.75 240 ASN A CA 1
ATOM 2013 C C . ASN A 1 240 ? 9.883 -9.75 20.141 1 86.75 240 ASN A C 1
ATOM 2015 O O . ASN A 1 240 ? 10.719 -8.992 19.656 1 86.75 240 ASN A O 1
ATOM 2019 N N . ASN A 1 241 ? 9.742 -9.836 21.406 1 88.81 241 ASN A N 1
ATOM 2020 C CA . ASN A 1 241 ? 10.648 -9.328 22.422 1 88.81 241 ASN A CA 1
ATOM 2021 C C . ASN A 1 241 ? 10.594 -7.805 22.516 1 88.81 241 ASN A C 1
ATOM 2023 O O . ASN A 1 241 ? 11.578 -7.168 22.891 1 88.81 241 ASN A O 1
ATOM 2027 N N . GLN A 1 242 ? 9.523 -7.258 22.016 1 93.56 242 GLN A N 1
ATOM 2028 C CA . GLN A 1 242 ? 9.273 -5.824 22.141 1 93.56 242 GLN A CA 1
ATOM 2029 C C . GLN A 1 242 ? 7.938 -5.555 22.828 1 93.56 242 GLN A C 1
ATOM 2031 O O . GLN A 1 242 ? 7 -6.344 22.703 1 93.56 242 GLN A O 1
ATOM 2036 N N . LYS A 1 243 ? 7.965 -4.504 23.562 1 96.19 243 LYS A N 1
ATOM 2037 C CA . LYS A 1 243 ? 6.727 -4.047 24.188 1 96.19 243 LYS A CA 1
ATOM 2038 C C . LYS A 1 243 ? 6.059 -2.957 23.344 1 96.19 243 LYS A C 1
ATOM 2040 O O . LYS A 1 243 ? 6.648 -1.901 23.109 1 96.19 243 LYS A O 1
ATOM 2045 N N . ILE A 1 244 ? 4.906 -3.281 22.891 1 97.31 244 ILE A N 1
ATOM 2046 C CA . ILE A 1 244 ? 4.102 -2.314 22.141 1 97.31 244 ILE A CA 1
ATOM 2047 C C . ILE A 1 244 ? 3.033 -1.724 23.062 1 97.31 244 ILE A C 1
ATOM 2049 O O . ILE A 1 244 ? 2.27 -2.461 23.688 1 97.31 244 ILE A O 1
ATOM 2053 N N . TYR A 1 245 ? 3.031 -0.427 23.141 1 97.75 245 TYR A N 1
ATOM 2054 C CA . TYR A 1 245 ? 2.076 0.244 24.016 1 97.75 245 TYR A CA 1
ATOM 2055 C C . TYR A 1 245 ? 0.833 0.667 23.25 1 97.75 245 TYR A C 1
ATOM 2057 O O . TYR A 1 245 ? 0.917 1.462 22.312 1 97.75 245 TYR A O 1
ATOM 2065 N N . LEU A 1 246 ? -0.246 0.062 23.609 1 98.25 246 LEU A N 1
ATOM 2066 C CA . LEU A 1 246 ? -1.55 0.38 23.031 1 98.25 246 LEU A CA 1
ATOM 2067 C C . LEU A 1 246 ? -2.314 1.348 23.922 1 98.25 246 LEU A C 1
ATOM 2069 O O . LEU A 1 246 ? -2.59 1.039 25.094 1 98.25 246 LEU A O 1
ATOM 2073 N N . SER A 1 247 ? -2.586 2.537 23.406 1 98.5 247 SER A N 1
ATOM 2074 C CA . SER A 1 247 ? -3.363 3.516 24.156 1 98.5 247 SER A CA 1
ATOM 2075 C C . SER A 1 247 ? -4.375 4.223 23.266 1 98.5 247 SER A C 1
ATOM 2077 O O . SER A 1 247 ? -4.277 4.16 22.047 1 98.5 247 SER A O 1
ATOM 2079 N N . GLY A 1 248 ? -5.414 4.832 23.844 1 98.25 248 GLY A N 1
ATOM 2080 C CA . GLY A 1 248 ? -6.445 5.555 23.109 1 98.25 248 GLY A CA 1
ATOM 2081 C C . GLY A 1 248 ? -7.844 5.305 23.656 1 98.25 248 GLY A C 1
ATOM 2082 O O . GLY A 1 248 ? -8.039 5.203 24.859 1 98.25 248 GLY A O 1
ATOM 2083 N N . TYR A 1 249 ? -8.797 5.32 22.719 1 98 249 TYR A N 1
ATOM 2084 C CA . TYR A 1 249 ? -10.156 5.148 23.219 1 98 249 TYR A CA 1
ATOM 2085 C C . TYR A 1 249 ? -11.07 4.609 22.109 1 98 249 TYR A C 1
ATOM 2087 O O . TYR A 1 249 ? -10.719 4.656 20.938 1 98 249 TYR A O 1
ATOM 2095 N N . LEU A 1 250 ? -12.102 4.016 22.578 1 97.75 250 LEU A N 1
ATOM 2096 C CA . LEU A 1 250 ? -13.219 3.592 21.75 1 97.75 250 LEU A CA 1
ATOM 2097 C C . LEU A 1 250 ? -14.508 4.293 22.172 1 97.75 250 LEU A C 1
ATOM 2099 O O . LEU A 1 250 ? -14.664 4.656 23.344 1 97.75 250 LEU A O 1
ATOM 2103 N N . GLY A 1 251 ? -15.398 4.531 21.234 1 97.31 251 GLY A N 1
ATOM 2104 C CA . GLY A 1 251 ? -16.703 5.125 21.5 1 97.31 251 GLY A CA 1
ATOM 2105 C C . GLY A 1 251 ? -17.734 4.801 20.438 1 97.31 251 GLY A C 1
ATOM 2106 O O . GLY A 1 251 ? -17.484 3.982 19.547 1 97.31 251 GLY A O 1
ATOM 2107 N N . VAL A 1 252 ? -18.844 5.355 20.703 1 97.25 252 VAL A N 1
ATOM 2108 C CA . VAL A 1 252 ? -19.969 5.172 19.797 1 97.25 252 VAL A CA 1
ATOM 2109 C C . VAL A 1 252 ? -20.406 6.527 19.234 1 97.25 252 VAL A C 1
ATOM 2111 O O . VAL A 1 252 ? -20.641 7.469 20 1 97.25 252 VAL A O 1
ATOM 2114 N N . LEU A 1 253 ? -20.469 6.578 17.906 1 97.44 253 LEU A N 1
ATOM 2115 C CA . LEU A 1 253 ? -20.938 7.82 17.312 1 97.44 253 LEU A CA 1
ATOM 2116 C C . LEU A 1 253 ? -22.375 8.125 17.734 1 97.44 253 LEU A C 1
ATOM 2118 O O . LEU A 1 253 ? -23.219 7.227 17.797 1 97.44 253 LEU A O 1
ATOM 2122 N N . SER A 1 254 ? -22.656 9.406 17.953 1 96.12 254 SER A N 1
ATOM 2123 C CA . SER A 1 254 ? -24.016 9.812 18.328 1 96.12 254 SER A CA 1
ATOM 2124 C C . SER A 1 254 ? -25 9.562 17.188 1 96.12 254 SER A C 1
ATOM 2126 O O . SER A 1 254 ? -26.156 9.227 17.438 1 96.12 254 SER A O 1
ATOM 2128 N N . GLU A 1 255 ? -24.484 9.797 15.977 1 95.12 255 GLU A N 1
ATOM 2129 C CA . GLU A 1 255 ? -25.234 9.492 14.766 1 95.12 255 GLU A CA 1
ATOM 2130 C C . GLU A 1 255 ? -24.438 8.57 13.844 1 95.12 255 GLU A C 1
ATOM 2132 O O . GLU A 1 255 ? -23.219 8.711 13.719 1 95.12 255 GLU A O 1
ATOM 2137 N N . PRO A 1 256 ? -25.219 7.672 13.297 1 93.69 256 PRO A N 1
ATOM 2138 C CA . PRO A 1 256 ? -24.5 6.777 12.391 1 93.69 256 PRO A CA 1
ATOM 2139 C C . PRO A 1 256 ? -23.844 7.52 11.227 1 93.69 256 PRO A C 1
ATOM 2141 O O . PRO A 1 256 ? -24.5 8.344 10.578 1 93.69 256 PRO A O 1
ATOM 2144 N N . ASP A 1 257 ? -22.625 7.266 11 1 92.69 257 ASP A N 1
ATOM 2145 C CA . ASP A 1 257 ? -21.859 7.875 9.914 1 92.69 257 ASP A CA 1
ATOM 2146 C C . ASP A 1 257 ? -20.703 6.98 9.484 1 92.69 257 ASP A C 1
ATOM 2148 O O . ASP A 1 257 ? -19.625 7.004 10.102 1 92.69 257 ASP A O 1
ATOM 2152 N N . PHE A 1 258 ? -20.844 6.34 8.445 1 87.69 258 PHE A N 1
ATOM 2153 C CA . PHE A 1 258 ? -19.844 5.406 7.957 1 87.69 258 PHE A CA 1
ATOM 2154 C C . PHE A 1 258 ? -18.531 6.125 7.676 1 87.69 258 PHE A C 1
ATOM 2156 O O . PHE A 1 258 ? -17.453 5.559 7.859 1 87.69 258 PHE A O 1
ATOM 2163 N N . LYS A 1 259 ? -18.594 7.336 7.234 1 88.12 259 LYS A N 1
ATOM 2164 C CA . LYS A 1 259 ? -17.406 8.094 6.848 1 88.12 259 LYS A CA 1
ATOM 2165 C C . LYS A 1 259 ? -16.562 8.453 8.07 1 88.12 259 LYS A C 1
ATOM 2167 O O . LYS A 1 259 ? -15.359 8.719 7.941 1 88.12 259 LYS A O 1
ATOM 2172 N N . LYS A 1 260 ? -17.203 8.422 9.18 1 93.88 260 LYS A N 1
ATOM 2173 C CA . LYS A 1 260 ? -16.5 8.781 10.398 1 93.88 260 LYS A CA 1
ATOM 2174 C C . LYS A 1 260 ? -16.156 7.551 11.234 1 93.88 260 LYS A C 1
ATOM 2176 O O . LYS A 1 260 ? -15.172 7.539 11.977 1 93.88 260 LYS A O 1
ATOM 2181 N N . ALA A 1 261 ? -16.953 6.535 11.078 1 95.31 261 ALA A N 1
ATOM 2182 C CA . ALA A 1 261 ? -16.797 5.324 11.883 1 95.31 261 ALA A CA 1
ATOM 2183 C C . ALA A 1 261 ? -15.523 4.574 11.492 1 95.31 261 ALA A C 1
ATOM 2185 O O . ALA A 1 261 ? -14.969 4.793 10.406 1 95.31 261 ALA A O 1
ATOM 2186 N N . GLY A 1 262 ? -15.094 3.715 12.461 1 96.25 262 GLY A N 1
ATOM 2187 C CA . GLY A 1 262 ? -13.891 2.926 12.25 1 96.25 262 GLY A CA 1
ATOM 2188 C C . GLY A 1 262 ? -12.797 3.227 13.25 1 96.25 262 GLY A C 1
ATOM 2189 O O . GLY A 1 262 ? -12.914 4.156 14.047 1 96.25 262 GLY A O 1
ATOM 2190 N N . LEU A 1 263 ? -11.805 2.43 13.195 1 97.88 263 LEU A N 1
ATOM 2191 C CA . LEU A 1 263 ? -10.688 2.617 14.117 1 97.88 263 LEU A CA 1
ATOM 2192 C C . LEU A 1 263 ? -9.516 3.309 13.414 1 97.88 263 LEU A C 1
ATOM 2194 O O . LEU A 1 263 ? -9.016 2.818 12.398 1 97.88 263 LEU A O 1
ATOM 2198 N N . TYR A 1 264 ? -9.156 4.441 13.938 1 98.06 264 TYR A N 1
ATOM 2199 C CA . TYR A 1 264 ? -7.992 5.199 13.492 1 98.06 264 TYR A CA 1
ATOM 2200 C C . TYR A 1 264 ? -6.738 4.785 14.258 1 98.06 264 TYR A C 1
ATOM 2202 O O . TYR A 1 264 ? -6.707 4.848 15.484 1 98.06 264 TYR A O 1
ATOM 2210 N N . LEU A 1 265 ? -5.734 4.398 13.562 1 98.25 265 LEU A N 1
ATOM 2211 C CA . LEU A 1 265 ? -4.523 3.92 14.211 1 98.25 265 LEU A CA 1
ATOM 2212 C C . LEU A 1 265 ? -3.389 4.93 14.062 1 98.25 265 LEU A C 1
ATOM 2214 O O . LEU A 1 265 ? -3.068 5.348 12.953 1 98.25 265 LEU A O 1
ATOM 2218 N N . TYR A 1 266 ? -2.816 5.246 15.164 1 98.19 266 TYR A N 1
ATOM 2219 C CA . TYR A 1 266 ? -1.765 6.25 15.234 1 98.19 266 TYR A CA 1
ATOM 2220 C C . TYR A 1 266 ? -0.445 5.633 15.68 1 98.19 266 TYR A C 1
ATOM 2222 O O . TYR A 1 266 ? -0.43 4.57 16.297 1 98.19 266 TYR A O 1
ATOM 2230 N N . ASN A 1 267 ? 0.614 6.281 15.305 1 97.31 267 ASN A N 1
ATOM 2231 C CA . ASN A 1 267 ? 1.969 6.051 15.797 1 97.31 267 ASN A CA 1
ATOM 2232 C C . ASN A 1 267 ? 2.717 7.363 16.016 1 97.31 267 ASN A C 1
ATOM 2234 O O . ASN A 1 267 ? 2.867 8.156 15.086 1 97.31 267 ASN A O 1
ATOM 2238 N N . ASN A 1 268 ? 3.094 7.594 17.219 1 94.69 268 ASN A N 1
ATOM 2239 C CA . ASN A 1 268 ? 3.752 8.844 17.594 1 94.69 268 ASN A CA 1
ATOM 2240 C C . ASN A 1 268 ? 2.908 10.055 17.203 1 94.69 268 ASN A C 1
ATOM 2242 O O . ASN A 1 268 ? 3.414 10.992 16.578 1 94.69 268 ASN A O 1
ATOM 2246 N N . ASN A 1 269 ? 1.631 9.938 17.406 1 95.88 269 ASN A N 1
ATOM 2247 C CA . ASN A 1 269 ? 0.646 11 17.234 1 95.88 269 ASN A CA 1
ATOM 2248 C C . ASN A 1 269 ? 0.401 11.297 15.758 1 95.88 269 ASN A C 1
ATOM 2250 O O . ASN A 1 269 ? -0.262 12.281 15.422 1 95.88 269 ASN A O 1
ATOM 2254 N N . LYS A 1 270 ? 0.932 10.461 14.938 1 96.75 270 LYS A N 1
ATOM 2255 C CA . LYS A 1 270 ? 0.688 10.547 13.5 1 96.75 270 LYS A CA 1
ATOM 2256 C C . LYS A 1 270 ? -0.3 9.477 13.047 1 96.75 270 LYS A C 1
ATOM 2258 O O . LYS A 1 270 ? -0.175 8.305 13.422 1 96.75 270 LYS A O 1
ATOM 2263 N N . LEU A 1 271 ? -1.259 9.922 12.273 1 97.5 271 LEU A N 1
ATOM 2264 C CA . LEU A 1 271 ? -2.205 8.953 11.742 1 97.5 271 LEU A CA 1
ATOM 2265 C C . LEU A 1 271 ? -1.542 8.07 10.688 1 97.5 271 LEU A C 1
ATOM 2267 O O . LEU A 1 271 ? -1.073 8.57 9.664 1 97.5 271 LEU A O 1
ATOM 2271 N N . VAL A 1 272 ? -1.523 6.793 10.938 1 96.5 272 VAL A N 1
ATOM 2272 C CA . VAL A 1 272 ? -0.875 5.848 10.031 1 96.5 272 VAL A CA 1
ATOM 2273 C C . VAL A 1 272 ? -1.93 5.129 9.195 1 96.5 272 VAL A C 1
ATOM 2275 O O . VAL A 1 272 ? -1.777 4.988 7.977 1 96.5 272 VAL A O 1
ATOM 2278 N N . LYS A 1 273 ? -2.99 4.727 9.867 1 94.69 273 LYS A N 1
ATOM 2279 C CA . LYS A 1 273 ? -4.07 4.016 9.188 1 94.69 273 LYS A CA 1
ATOM 2280 C C . LYS A 1 273 ? -5.418 4.684 9.453 1 94.69 273 LYS A C 1
ATOM 2282 O O . LYS A 1 273 ? -5.828 4.828 10.609 1 94.69 273 LYS A O 1
ATOM 2287 N N . GLY A 1 274 ? -6.062 5.098 8.305 1 91.81 274 GLY A N 1
ATOM 2288 C CA . GLY A 1 274 ? -7.414 5.586 8.531 1 91.81 274 GLY A CA 1
ATOM 2289 C C . GLY A 1 274 ? -7.699 6.891 7.812 1 91.81 274 GLY A C 1
ATOM 2290 O O . GLY A 1 274 ? -8.719 7.539 8.07 1 91.81 274 GLY A O 1
ATOM 2291 N N . ILE A 1 275 ? -6.797 7.262 6.953 1 90 275 ILE A N 1
ATOM 2292 C CA . ILE A 1 275 ? -7.031 8.516 6.238 1 90 275 ILE A CA 1
ATOM 2293 C C . ILE A 1 275 ? -8.195 8.344 5.266 1 90 275 ILE A C 1
ATOM 2295 O O . ILE A 1 275 ? -9.047 9.227 5.148 1 90 275 ILE A O 1
ATOM 2299 N N . ASN A 1 276 ? -8.164 7.199 4.645 1 84.56 276 ASN A N 1
ATOM 2300 C CA . ASN A 1 276 ? -9.266 6.859 3.75 1 84.56 276 ASN A CA 1
ATOM 2301 C C . ASN A 1 276 ? -10.352 6.066 4.473 1 84.56 276 ASN A C 1
ATOM 2303 O O . ASN A 1 276 ? -10.055 5.199 5.293 1 84.56 276 ASN A O 1
ATOM 2307 N N . VAL A 1 277 ? -11.531 6.352 4.121 1 85.06 277 VAL A N 1
ATOM 2308 C CA . VAL A 1 277 ? -12.688 5.766 4.781 1 85.06 277 VAL A CA 1
ATOM 2309 C C . VAL A 1 277 ? -12.625 4.242 4.68 1 85.06 277 VAL A C 1
ATOM 2311 O O . VAL A 1 277 ? -12.953 3.535 5.637 1 85.06 277 VAL A O 1
ATOM 2314 N N . TYR A 1 278 ? -12.141 3.75 3.65 1 79.94 278 TYR A N 1
ATOM 2315 C CA . TYR A 1 278 ? -12.172 2.314 3.398 1 79.94 278 TYR A CA 1
ATOM 2316 C C . TYR A 1 278 ? -10.898 1.644 3.91 1 79.94 278 TYR A C 1
ATOM 2318 O O . TYR A 1 278 ? -10.828 0.415 3.982 1 79.94 278 TYR A O 1
ATOM 2326 N N . ASP A 1 279 ? -9.953 2.451 4.367 1 83.81 279 ASP A N 1
ATOM 2327 C CA . ASP A 1 279 ? -8.688 1.895 4.824 1 83.81 279 ASP A CA 1
ATOM 2328 C C . ASP A 1 279 ? -8.602 1.883 6.348 1 83.81 279 ASP A C 1
ATOM 2330 O O . ASP A 1 279 ? -7.586 1.481 6.918 1 83.81 279 ASP A O 1
ATOM 2334 N N . ARG A 1 280 ? -9.633 2.258 6.934 1 92.12 280 ARG A N 1
ATOM 2335 C CA . ARG A 1 280 ? -9.664 2.213 8.391 1 92.12 280 ARG A CA 1
ATOM 2336 C C . ARG A 1 280 ? -9.633 0.773 8.898 1 92.12 280 ARG A C 1
ATOM 2338 O O . ARG A 1 280 ? -9.992 -0.153 8.172 1 92.12 280 ARG A O 1
ATOM 2345 N N . TYR A 1 281 ? -9.062 0.661 10.094 1 94.56 281 TYR A N 1
ATOM 2346 C CA . TYR A 1 281 ? -8.969 -0.671 10.68 1 94.56 281 TYR A CA 1
ATOM 2347 C C . TYR A 1 281 ? -10.336 -1.189 11.086 1 94.56 281 TYR A C 1
ATOM 2349 O O . TYR A 1 281 ? -10.93 -0.699 12.055 1 94.56 281 TYR A O 1
ATOM 2357 N N . ARG A 1 282 ? -10.852 -2.172 10.273 1 93.31 282 ARG A N 1
ATOM 2358 C CA . ARG A 1 282 ? -12.18 -2.75 10.469 1 93.31 282 ARG A CA 1
ATOM 2359 C C . ARG A 1 282 ? -12.117 -4.273 10.445 1 93.31 282 ARG A C 1
ATOM 2361 O O . ARG A 1 282 ? -12.688 -4.91 9.555 1 93.31 282 ARG A O 1
ATOM 2368 N N . PRO A 1 283 ? -11.539 -4.832 11.461 1 92.5 283 PRO A N 1
ATOM 2369 C CA . PRO A 1 283 ? -11.539 -6.297 11.461 1 92.5 283 PRO A CA 1
ATOM 2370 C C . PRO A 1 283 ? -12.945 -6.887 11.469 1 92.5 283 PRO A C 1
ATOM 2372 O O . PRO A 1 283 ? -13.828 -6.395 12.18 1 92.5 283 PRO A O 1
ATOM 2375 N N . GLU A 1 284 ? -13.117 -7.891 10.781 1 88.38 284 GLU A N 1
ATOM 2376 C CA . GLU A 1 284 ? -14.438 -8.492 10.594 1 88.38 284 GLU A CA 1
ATOM 2377 C C . GLU A 1 284 ? -15.039 -8.938 11.922 1 88.38 284 GLU A C 1
ATOM 2379 O O . GLU A 1 284 ? -16.25 -8.836 12.133 1 88.38 284 GLU A O 1
ATOM 2384 N N . LEU A 1 285 ? -14.25 -9.43 12.781 1 91.38 285 LEU A N 1
ATOM 2385 C CA . LEU A 1 285 ? -14.742 -9.922 14.062 1 91.38 285 LEU A CA 1
ATOM 2386 C C . LEU A 1 285 ? -15.406 -8.797 14.852 1 91.38 285 LEU A C 1
ATOM 2388 O O . LEU A 1 285 ? -16.281 -9.055 15.688 1 91.38 285 LEU A O 1
ATOM 2392 N N . LEU A 1 286 ? -14.992 -7.574 14.523 1 95.12 286 LEU A N 1
ATOM 2393 C CA . LEU A 1 286 ? -15.547 -6.422 15.234 1 95.12 286 LEU A CA 1
ATOM 2394 C C . LEU A 1 286 ? -16.641 -5.758 14.414 1 95.12 286 LEU A C 1
ATOM 2396 O O . LEU A 1 286 ? -17.625 -5.273 14.969 1 95.12 286 LEU A O 1
ATOM 2400 N N . PHE A 1 287 ? -16.438 -5.734 13.141 1 93.75 287 PHE A N 1
ATOM 2401 C CA . PHE A 1 287 ? -17.266 -4.879 12.305 1 93.75 287 PHE A CA 1
ATOM 2402 C C . PHE A 1 287 ? -18.219 -5.711 11.461 1 93.75 287 PHE A C 1
ATOM 2404 O O . PHE A 1 287 ? -19.188 -5.18 10.891 1 93.75 287 PHE A O 1
ATOM 2411 N N . GLY A 1 288 ? -18 -6.965 11.406 1 87.75 288 GLY A N 1
ATOM 2412 C CA . GLY A 1 288 ? -18.875 -7.828 10.641 1 87.75 288 GLY A CA 1
ATOM 2413 C C . GLY A 1 288 ? -18.922 -7.488 9.164 1 87.75 288 GLY A C 1
ATOM 2414 O O . GLY A 1 288 ? -17.906 -7.133 8.578 1 87.75 288 GLY A O 1
ATOM 2415 N N . SER A 1 289 ? -20.109 -7.719 8.633 1 78.56 289 SER A N 1
ATOM 2416 C CA . SER A 1 289 ? -20.312 -7.363 7.238 1 78.56 289 SER A CA 1
ATOM 2417 C C . SER A 1 289 ? -20.5 -5.859 7.07 1 78.56 289 SER A C 1
ATOM 2419 O O . SER A 1 289 ? -20.656 -5.133 8.055 1 78.56 289 SER A O 1
ATOM 2421 N N . ALA A 1 290 ? -20.484 -5.43 5.871 1 74.88 290 ALA A N 1
ATOM 2422 C CA . ALA A 1 290 ? -20.547 -4 5.566 1 74.88 290 ALA A CA 1
ATOM 2423 C C . ALA A 1 290 ? -21.828 -3.377 6.129 1 74.88 290 ALA A C 1
ATOM 2425 O O . ALA A 1 290 ? -21.844 -2.195 6.48 1 74.88 290 ALA A O 1
ATOM 2426 N N . SER A 1 291 ? -22.859 -4.207 6.266 1 78.44 291 SER A N 1
ATOM 2427 C CA . SER A 1 291 ? -24.156 -3.686 6.691 1 78.44 291 SER A CA 1
ATOM 2428 C C . SER A 1 291 ? -24.281 -3.701 8.211 1 78.44 291 SER A C 1
ATOM 2430 O O . SER A 1 291 ? -25.25 -3.186 8.766 1 78.44 291 SER A O 1
ATOM 2432 N N . HIS A 1 292 ? -23.281 -4.285 8.836 1 88.88 292 HIS A N 1
ATOM 2433 C CA . HIS A 1 292 ? -23.328 -4.355 10.297 1 88.88 292 HIS A CA 1
ATOM 2434 C C . HIS A 1 292 ? -23.281 -2.965 10.914 1 88.88 292 HIS A C 1
ATOM 2436 O O . HIS A 1 292 ? -22.531 -2.1 10.453 1 88.88 292 HIS A O 1
ATOM 2442 N N . LEU A 1 293 ? -23.922 -2.752 11.984 1 92.62 293 LEU A N 1
ATOM 2443 C CA . LEU A 1 293 ? -24.109 -1.445 12.609 1 92.62 293 LEU A CA 1
ATOM 2444 C C . LEU A 1 293 ? -22.781 -0.875 13.078 1 92.62 293 LEU A C 1
ATOM 2446 O O . LEU A 1 293 ? -22.594 0.344 13.094 1 92.62 293 LEU A O 1
ATOM 2450 N N . ASN A 1 294 ? -21.891 -1.727 13.461 1 95.38 294 ASN A N 1
ATOM 2451 C CA . ASN A 1 294 ? -20.594 -1.265 13.938 1 95.38 294 ASN A CA 1
ATOM 2452 C C . ASN A 1 294 ? -19.875 -0.412 12.891 1 95.38 294 ASN A C 1
ATOM 2454 O O . ASN A 1 294 ? -19.094 0.48 13.234 1 95.38 294 ASN A O 1
ATOM 2458 N N . ASN A 1 295 ? -20.203 -0.631 11.664 1 91.94 295 ASN A N 1
ATOM 2459 C CA . ASN A 1 295 ? -19.562 0.115 10.586 1 91.94 295 ASN A CA 1
ATOM 2460 C C . ASN A 1 295 ? -20.031 1.563 10.547 1 91.94 295 ASN A C 1
ATOM 2462 O O . ASN A 1 295 ? -19.359 2.428 9.977 1 91.94 295 ASN A O 1
ATOM 2466 N N . ALA A 1 296 ? -21.141 1.774 11.18 1 93.44 296 ALA A N 1
ATOM 2467 C CA . ALA A 1 296 ? -21.703 3.119 11.125 1 93.44 296 ALA A CA 1
ATOM 2468 C C . ALA A 1 296 ? -21.562 3.824 12.477 1 93.44 296 ALA A C 1
ATOM 2470 O O . ALA A 1 296 ? -21.703 5.047 12.562 1 93.44 296 ALA A O 1
ATOM 2471 N N . TYR A 1 297 ? -21.219 3.008 13.531 1 96.5 297 TYR A N 1
ATOM 2472 C CA . TYR A 1 297 ? -21.328 3.619 14.852 1 96.5 297 TYR A CA 1
ATOM 2473 C C . TYR A 1 297 ? -19.984 3.533 15.594 1 96.5 297 TYR A C 1
ATOM 2475 O O . TYR A 1 297 ? -19.688 4.375 16.438 1 96.5 297 TYR A O 1
ATOM 2483 N N . LEU A 1 298 ? -19.266 2.514 15.367 1 97.44 298 LEU A N 1
ATOM 2484 C CA . LEU A 1 298 ? -18.078 2.268 16.172 1 97.44 298 LEU A CA 1
ATOM 2485 C C . LEU A 1 298 ? -16.938 3.205 15.758 1 97.44 298 LEU A C 1
ATOM 2487 O O . LEU A 1 298 ? -16.609 3.295 14.57 1 97.44 298 LEU A O 1
ATOM 2491 N N . TYR A 1 299 ? -16.438 3.896 16.766 1 97.75 299 TYR A N 1
ATOM 2492 C CA . TYR A 1 299 ? -15.359 4.863 16.562 1 97.75 299 TYR A CA 1
ATOM 2493 C C . TYR A 1 299 ? -14.242 4.66 17.578 1 97.75 299 TYR A C 1
ATOM 2495 O O . TYR A 1 299 ? -14.492 4.34 18.734 1 97.75 299 TYR A O 1
ATOM 2503 N N . GLY A 1 300 ? -13.047 4.852 17.062 1 98.38 300 GLY A N 1
ATOM 2504 C CA . GLY A 1 300 ? -11.938 4.781 18 1 98.38 300 GLY A CA 1
ATOM 2505 C C . GLY A 1 300 ? -10.641 5.344 17.438 1 98.38 300 GLY A C 1
ATOM 2506 O O . GLY A 1 300 ? -10.422 5.332 16.234 1 98.38 300 GLY A O 1
ATOM 2507 N N . GLU A 1 301 ? -9.852 5.852 18.312 1 98.38 301 GLU A N 1
ATOM 2508 C CA . GLU A 1 301 ? -8.477 6.262 18.031 1 98.38 301 GLU A CA 1
ATOM 2509 C C . GLU A 1 301 ? -7.484 5.5 18.891 1 98.38 301 GLU A C 1
ATOM 2511 O O . GLU A 1 301 ? -7.527 5.594 20.125 1 98.38 301 GLU A O 1
ATOM 2516 N N . LEU A 1 302 ? -6.641 4.812 18.266 1 98.56 302 LEU A N 1
ATOM 2517 C CA . LEU A 1 302 ? -5.695 3.969 18.984 1 98.56 302 LEU A CA 1
ATOM 2518 C C . LEU A 1 302 ? -4.258 4.312 18.609 1 98.56 302 LEU A C 1
ATOM 2520 O O . LEU A 1 302 ? -3.934 4.438 17.422 1 98.56 302 LEU A O 1
ATOM 2524 N N . GLU A 1 303 ? -3.453 4.453 19.594 1 98.56 303 GLU A N 1
ATOM 2525 C CA . GLU A 1 303 ? -2.016 4.664 19.453 1 98.56 303 GLU A CA 1
ATOM 2526 C C . GLU A 1 303 ? -1.244 3.359 19.641 1 98.56 303 GLU A C 1
ATOM 2528 O O . GLU A 1 303 ? -1.401 2.684 20.656 1 98.56 303 GLU A O 1
ATOM 2533 N N . LEU A 1 304 ? -0.509 3.018 18.641 1 98.12 304 LEU A N 1
ATOM 2534 C CA . LEU A 1 304 ? 0.403 1.883 18.734 1 98.12 304 LEU A CA 1
ATOM 2535 C C . LEU A 1 304 ? 1.852 2.355 18.812 1 98.12 304 LEU A C 1
ATOM 2537 O O . LEU A 1 304 ? 2.557 2.365 17.797 1 98.12 304 LEU A O 1
ATOM 2541 N N . ALA A 1 305 ? 2.297 2.574 19.969 1 96.38 305 ALA A N 1
ATOM 2542 C CA . ALA A 1 305 ? 3.646 3.092 20.172 1 96.38 305 ALA A CA 1
ATOM 2543 C C . ALA A 1 305 ? 4.68 1.974 20.094 1 96.38 305 ALA A C 1
ATOM 2545 O O . ALA A 1 305 ? 4.449 0.869 20.594 1 96.38 305 ALA A O 1
ATOM 2546 N N . ASN A 1 306 ? 5.785 2.213 19.484 1 94.44 306 ASN A N 1
ATOM 2547 C CA . ASN A 1 306 ? 6.926 1.31 19.359 1 94.44 306 ASN A CA 1
ATOM 2548 C C . ASN A 1 306 ? 6.684 0.248 18.297 1 94.44 306 ASN A C 1
ATOM 2550 O O . ASN A 1 306 ? 7.473 -0.688 18.156 1 94.44 306 ASN A O 1
ATOM 2554 N N . LEU A 1 307 ? 5.543 0.379 17.672 1 94.94 307 LEU A N 1
ATOM 2555 C CA . LEU A 1 307 ? 5.328 -0.489 16.516 1 94.94 307 LEU A CA 1
ATOM 2556 C C . LEU A 1 307 ? 5.902 0.135 15.25 1 94.94 307 LEU A C 1
ATOM 2558 O O . LEU A 1 307 ? 5.68 1.316 14.977 1 94.94 307 LEU A O 1
ATOM 2562 N N . SER A 1 308 ? 6.57 -0.644 14.547 1 90.69 308 SER A N 1
ATOM 2563 C CA . SER A 1 308 ? 7.203 -0.128 13.336 1 90.69 308 SER A CA 1
ATOM 2564 C C . SER A 1 308 ? 6.172 0.151 12.25 1 90.69 308 SER A C 1
ATOM 2566 O O . SER A 1 308 ? 5.168 -0.554 12.141 1 90.69 308 SER A O 1
ATOM 2568 N N . THR A 1 309 ? 6.5 1.216 11.508 1 91.56 309 THR A N 1
ATOM 2569 C CA . THR A 1 309 ? 5.703 1.538 10.328 1 91.56 309 THR A CA 1
ATOM 2570 C C . THR A 1 309 ? 6.48 1.233 9.055 1 91.56 309 THR A C 1
ATOM 2572 O O . THR A 1 309 ? 7.711 1.123 9.078 1 91.56 309 THR A O 1
ATOM 2575 N N . GLY A 1 310 ? 5.746 1.085 8.031 1 87.94 310 GLY A N 1
ATOM 2576 C CA . GLY A 1 310 ? 6.375 0.808 6.75 1 87.94 310 GLY A CA 1
ATOM 2577 C C . GLY A 1 310 ? 7.09 2.01 6.164 1 87.94 310 GLY A C 1
ATOM 2578 O O . GLY A 1 310 ? 7.043 3.104 6.727 1 87.94 310 GLY A O 1
ATOM 2579 N N . LEU A 1 311 ? 7.668 1.806 4.949 1 87.75 311 LEU A N 1
ATOM 2580 C CA . LEU A 1 311 ? 8.453 2.818 4.254 1 87.75 311 LEU A CA 1
ATOM 2581 C C . LEU A 1 311 ? 7.59 4.016 3.879 1 87.75 311 LEU A C 1
ATOM 2583 O O . LEU A 1 311 ? 8.055 5.16 3.922 1 87.75 311 LEU A O 1
ATOM 2587 N N . SER A 1 312 ? 6.348 3.697 3.582 1 86.69 312 SER A N 1
ATOM 2588 C CA . SER A 1 312 ? 5.449 4.746 3.111 1 86.69 312 SER A CA 1
ATOM 2589 C C . SER A 1 312 ? 4.73 5.418 4.273 1 86.69 312 SER A C 1
ATOM 2591 O O . SER A 1 312 ? 3.951 6.355 4.07 1 86.69 312 SER A O 1
ATOM 2593 N N . SER A 1 313 ? 4.879 4.906 5.453 1 88.38 313 SER A N 1
ATOM 2594 C CA . SER A 1 313 ? 4.363 5.5 6.68 1 88.38 313 SER A CA 1
ATOM 2595 C C . SER A 1 313 ? 2.848 5.352 6.773 1 88.38 313 SER A C 1
ATOM 2597 O O . SER A 1 313 ? 2.203 6.008 7.594 1 88.38 313 SER A O 1
ATOM 2599 N N . ASP A 1 314 ? 2.271 4.574 5.918 1 90.69 314 ASP A N 1
ATOM 2600 C CA . ASP A 1 314 ? 0.815 4.469 5.898 1 90.69 314 ASP A CA 1
ATOM 2601 C C . ASP A 1 314 ? 0.359 3.066 6.301 1 90.69 314 ASP A C 1
ATOM 2603 O O . ASP A 1 314 ? -0.82 2.732 6.176 1 90.69 314 ASP A O 1
ATOM 2607 N N . ILE A 1 315 ? 1.314 2.273 6.754 1 89.94 315 ILE A N 1
ATOM 2608 C CA . ILE A 1 315 ? 0.985 0.916 7.176 1 89.94 315 ILE A CA 1
ATOM 2609 C C . ILE A 1 315 ? 1.832 0.53 8.383 1 89.94 315 ILE A C 1
ATOM 2611 O O . ILE A 1 315 ? 2.945 1.033 8.555 1 89.94 315 ILE A O 1
ATOM 2615 N N . PHE A 1 316 ? 1.251 -0.351 9.156 1 92.31 316 PHE A N 1
ATOM 2616 C CA . PHE A 1 316 ? 1.992 -0.931 10.266 1 92.31 316 PHE A CA 1
ATOM 2617 C C . PHE A 1 316 ? 2.605 -2.268 9.875 1 92.31 316 PHE A C 1
ATOM 2619 O O . PHE A 1 316 ? 2.027 -3.012 9.078 1 92.31 316 PHE A O 1
ATOM 2626 N N . GLU A 1 317 ? 3.74 -2.471 10.477 1 87.69 317 GLU A N 1
ATOM 2627 C CA . GLU A 1 317 ? 4.402 -3.752 10.25 1 87.69 317 GLU A CA 1
ATOM 2628 C C . GLU A 1 317 ? 4.188 -4.703 11.422 1 87.69 317 GLU A C 1
ATOM 2630 O O . GLU A 1 317 ? 4.828 -4.562 12.469 1 87.69 317 GLU A O 1
ATOM 2635 N N . TYR A 1 318 ? 3.289 -5.66 11.219 1 87.75 318 TYR A N 1
ATOM 2636 C CA . TYR A 1 318 ? 3.062 -6.68 12.242 1 87.75 318 TYR A CA 1
ATOM 2637 C C . TYR A 1 318 ? 2.555 -7.973 11.617 1 87.75 318 TYR A C 1
ATOM 2639 O O . TYR A 1 318 ? 2.17 -7.996 10.445 1 87.75 318 TYR A O 1
ATOM 2647 N N . ASP A 1 319 ? 2.672 -9.039 12.375 1 81.94 319 ASP A N 1
ATOM 2648 C CA . ASP A 1 319 ? 2.246 -10.344 11.875 1 81.94 319 ASP A CA 1
ATOM 2649 C C . ASP A 1 319 ? 0.897 -10.742 12.469 1 81.94 319 ASP A C 1
ATOM 2651 O O . ASP A 1 319 ? 0.283 -9.969 13.203 1 81.94 319 ASP A O 1
ATOM 2655 N N . ALA A 1 320 ? 0.487 -11.906 12.109 1 83.06 320 ALA A N 1
ATOM 2656 C CA . ALA A 1 320 ? -0.817 -12.414 12.531 1 83.06 320 ALA A CA 1
ATOM 2657 C C . ALA A 1 320 ? -0.872 -12.586 14.047 1 83.06 320 ALA A C 1
ATOM 2659 O O . ALA A 1 320 ? -1.928 -12.414 14.664 1 83.06 320 ALA A O 1
ATOM 2660 N N . ARG A 1 321 ? 0.223 -12.93 14.648 1 85.38 321 ARG A N 1
ATOM 2661 C CA . ARG A 1 321 ? 0.27 -13.117 16.094 1 85.38 321 ARG A CA 1
ATOM 2662 C C . ARG A 1 321 ? -0.02 -11.812 16.828 1 85.38 321 ARG A C 1
ATOM 2664 O O . ARG A 1 321 ? -0.785 -11.797 17.797 1 85.38 321 ARG A O 1
ATOM 2671 N N . PHE A 1 322 ? 0.557 -10.789 16.344 1 92.5 322 PHE A N 1
ATOM 2672 C CA . PHE A 1 322 ? 0.297 -9.484 16.938 1 92.5 322 PHE A CA 1
ATOM 2673 C C . PHE A 1 322 ? -1.166 -9.094 16.766 1 92.5 322 PHE A C 1
ATOM 2675 O O . PHE A 1 322 ? -1.811 -8.641 17.703 1 92.5 322 PHE A O 1
ATOM 2682 N N . GLU A 1 323 ? -1.622 -9.289 15.586 1 91.94 323 GLU A N 1
ATOM 2683 C CA . GLU A 1 323 ? -2.998 -8.898 15.297 1 91.94 323 GLU A CA 1
ATOM 2684 C C . GLU A 1 323 ? -3.986 -9.664 16.172 1 91.94 323 GLU A C 1
ATOM 2686 O O . GLU A 1 323 ? -4.98 -9.094 16.641 1 91.94 323 GLU A O 1
ATOM 2691 N N . LYS A 1 324 ? -3.713 -10.883 16.375 1 91.38 324 LYS A N 1
ATOM 2692 C CA . LYS A 1 324 ? -4.566 -11.695 17.234 1 91.38 324 LYS A CA 1
ATOM 2693 C C . LYS A 1 324 ? -4.617 -11.125 18.641 1 91.38 324 LYS A C 1
ATOM 2695 O O . LYS A 1 324 ? -5.68 -11.086 19.266 1 91.38 324 LYS A O 1
ATOM 2700 N N . GLN A 1 325 ? -3.535 -10.703 19.094 1 95.81 325 GLN A N 1
ATOM 2701 C CA . GLN A 1 325 ? -3.482 -10.109 20.438 1 95.81 325 GLN A CA 1
ATOM 2702 C C . GLN A 1 325 ? -4.234 -8.781 20.484 1 95.81 325 GLN A C 1
ATOM 2704 O O . GLN A 1 325 ? -4.996 -8.523 21.406 1 95.81 325 GLN A O 1
ATOM 2709 N N . LEU A 1 326 ? -4.008 -7.996 19.484 1 97.25 326 LEU A N 1
ATOM 2710 C CA . LEU A 1 326 ? -4.719 -6.727 19.391 1 97.25 326 LEU A CA 1
ATOM 2711 C C . LEU A 1 326 ? -6.23 -6.949 19.359 1 97.25 326 LEU A C 1
ATOM 2713 O O . LEU A 1 326 ? -6.973 -6.289 20.094 1 97.25 326 LEU A O 1
ATOM 2717 N N . LEU A 1 327 ? -6.602 -7.898 18.594 1 96.5 327 LEU A N 1
ATOM 2718 C CA . LEU A 1 327 ? -8.023 -8.195 18.453 1 96.5 327 LEU A CA 1
ATOM 2719 C C . LEU A 1 327 ? -8.602 -8.711 19.766 1 96.5 327 LEU A C 1
ATOM 2721 O O . LEU A 1 327 ? -9.742 -8.391 20.109 1 96.5 327 LEU A O 1
ATOM 2725 N N . LYS A 1 328 ? -7.875 -9.539 20.406 1 96.62 328 LYS A N 1
ATOM 2726 C CA . LYS A 1 328 ? -8.336 -10.039 21.688 1 96.62 328 LYS A CA 1
ATOM 2727 C C . LYS A 1 328 ? -8.656 -8.898 22.656 1 96.62 328 LYS A C 1
ATOM 2729 O O . LYS A 1 328 ? -9.688 -8.914 23.328 1 96.62 328 LYS A O 1
ATOM 2734 N N . ILE A 1 329 ? -7.824 -7.934 22.672 1 97.5 329 ILE A N 1
ATOM 2735 C CA . ILE A 1 329 ? -8.016 -6.77 23.531 1 97.5 329 ILE A CA 1
ATOM 2736 C C . ILE A 1 329 ? -9.266 -6.008 23.094 1 97.5 329 ILE A C 1
ATOM 2738 O O . ILE A 1 329 ? -10.117 -5.68 23.922 1 97.5 329 ILE A O 1
ATOM 2742 N N . LEU A 1 330 ? -9.398 -5.789 21.828 1 97.75 330 LEU A N 1
ATOM 2743 C CA . LEU A 1 330 ? -10.516 -5.008 21.297 1 97.75 330 LEU A CA 1
ATOM 2744 C C . LEU A 1 330 ? -11.828 -5.758 21.484 1 97.75 330 LEU A C 1
ATOM 2746 O O . LEU A 1 330 ? -12.852 -5.152 21.797 1 97.75 330 LEU A O 1
ATOM 2750 N N . LEU A 1 331 ? -11.75 -7.055 21.359 1 97.12 331 LEU A N 1
ATOM 2751 C CA . LEU A 1 331 ? -12.945 -7.875 21.516 1 97.12 331 LEU A CA 1
ATOM 2752 C C . LEU A 1 331 ? -13.438 -7.844 22.953 1 97.12 331 LEU A C 1
ATOM 2754 O O . LEU A 1 331 ? -14.641 -7.906 23.219 1 97.12 331 LEU A O 1
ATOM 2758 N N . SER A 1 332 ? -12.562 -7.75 23.844 1 96.06 332 SER A N 1
ATOM 2759 C CA . SER A 1 332 ? -12.945 -7.703 25.25 1 96.06 332 SER A CA 1
ATOM 2760 C C . SER A 1 332 ? -13.734 -6.438 25.562 1 96.06 332 SER A C 1
ATOM 2762 O O . SER A 1 332 ? -14.484 -6.402 26.547 1 96.06 332 SER A O 1
ATOM 2764 N N . ILE A 1 333 ? -13.641 -5.43 24.703 1 95.44 333 ILE A N 1
ATOM 2765 C CA . ILE A 1 333 ? -14.281 -4.145 24.953 1 95.44 333 ILE A CA 1
ATOM 2766 C C . ILE A 1 333 ? -15.492 -3.982 24.031 1 95.44 333 ILE A C 1
ATOM 2768 O O . ILE A 1 333 ? -16.578 -3.637 24.484 1 95.44 333 ILE A O 1
ATOM 2772 N N . VAL A 1 334 ? -15.312 -4.312 22.766 1 95.88 334 VAL A N 1
ATOM 2773 C CA . VAL A 1 334 ? -16.312 -4.062 21.734 1 95.88 334 VAL A CA 1
ATOM 2774 C C . VAL A 1 334 ? -17.297 -5.238 21.672 1 95.88 334 VAL A C 1
ATOM 2776 O O . VAL A 1 334 ? -18.5 -5.047 21.469 1 95.88 334 VAL A O 1
ATOM 2779 N N . GLY A 1 335 ? -16.781 -6.383 21.828 1 94.06 335 GLY A N 1
ATOM 2780 C CA . GLY A 1 335 ? -17.562 -7.594 21.641 1 94.06 335 GLY A CA 1
ATOM 2781 C C . GLY A 1 335 ? -17.422 -8.195 20.266 1 94.06 335 GLY A C 1
ATOM 2782 O O . GLY A 1 335 ? -17.062 -7.5 19.312 1 94.06 335 GLY A O 1
ATOM 2783 N N . ASP A 1 336 ? -17.656 -9.484 20.234 1 89.88 336 ASP A N 1
ATOM 2784 C CA . ASP A 1 336 ? -17.719 -10.211 18.969 1 89.88 336 ASP A CA 1
ATOM 2785 C C . ASP A 1 336 ? -19.047 -9.961 18.25 1 89.88 336 ASP A C 1
ATOM 2787 O O . ASP A 1 336 ? -20.109 -10.266 18.797 1 89.88 336 ASP A O 1
ATOM 2791 N N . GLN A 1 337 ? -18.922 -9.375 17.062 1 85.62 337 GLN A N 1
ATOM 2792 C CA . GLN A 1 337 ? -20.125 -8.93 16.375 1 85.62 337 GLN A CA 1
ATOM 2793 C C . GLN A 1 337 ? -21.062 -10.094 16.078 1 85.62 337 GLN A C 1
ATOM 2795 O O . GLN A 1 337 ? -22.234 -9.891 15.758 1 85.62 337 GLN A O 1
ATOM 2800 N N . ARG A 1 338 ? -20.547 -11.203 16.141 1 85.44 338 ARG A N 1
ATOM 2801 C CA . ARG A 1 338 ? -21.344 -12.391 15.859 1 85.44 338 ARG A CA 1
ATOM 2802 C C . ARG A 1 338 ? -22.266 -12.727 17.031 1 85.44 338 ARG A C 1
ATOM 2804 O O . ARG A 1 338 ? -23.234 -13.469 16.875 1 85.44 338 ARG A O 1
ATOM 2811 N N . TYR A 1 339 ? -21.922 -12.188 18.172 1 84.75 339 TYR A N 1
ATOM 2812 C CA . TYR A 1 339 ? -22.688 -12.477 19.375 1 84.75 339 TYR A CA 1
ATOM 2813 C C . TYR A 1 339 ? -23.328 -11.219 19.938 1 84.75 339 TYR A C 1
ATOM 2815 O O . TYR A 1 339 ? -22.859 -10.109 19.688 1 84.75 339 TYR A O 1
ATOM 2823 N N . ASN A 1 340 ? -24.484 -11.516 20.516 1 82.5 340 ASN A N 1
ATOM 2824 C CA . ASN A 1 340 ? -25.172 -10.406 21.172 1 82.5 340 ASN A CA 1
ATOM 2825 C C . ASN A 1 340 ? -24.703 -10.227 22.609 1 82.5 340 ASN A C 1
ATOM 2827 O O . ASN A 1 340 ? -25.234 -10.852 23.531 1 82.5 340 ASN A O 1
ATOM 2831 N N . GLN A 1 341 ? -23.734 -9.367 22.75 1 86.88 341 GLN A N 1
ATOM 2832 C CA . GLN A 1 341 ? -23.219 -9.062 24.078 1 86.88 341 GLN A CA 1
ATOM 2833 C C . GLN A 1 341 ? -23.672 -7.684 24.547 1 86.88 341 GLN A C 1
ATOM 2835 O O . GLN A 1 341 ? -23.078 -6.668 24.188 1 86.88 341 GLN A O 1
ATOM 2840 N N . THR A 1 342 ? -24.516 -7.582 25.438 1 86.38 342 THR A N 1
ATOM 2841 C CA . THR A 1 342 ? -25.172 -6.34 25.828 1 86.38 342 THR A CA 1
ATOM 2842 C C . THR A 1 342 ? -24.25 -5.484 26.703 1 86.38 342 THR A C 1
ATOM 2844 O O . THR A 1 342 ? -24.469 -4.281 26.844 1 86.38 342 THR A O 1
ATOM 2847 N N . ASP A 1 343 ? -23.25 -6.121 27.25 1 87.69 343 ASP A N 1
ATOM 2848 C CA . ASP A 1 343 ? -22.344 -5.398 28.141 1 87.69 343 ASP A CA 1
ATOM 2849 C C . ASP A 1 343 ? -21.172 -4.789 27.359 1 87.69 343 ASP A C 1
ATOM 2851 O O . ASP A 1 343 ? -20.344 -4.07 27.922 1 87.69 343 ASP A O 1
ATOM 2855 N N . LYS A 1 344 ? -21.141 -5.066 26.141 1 93.81 344 LYS A N 1
ATOM 2856 C CA . LYS A 1 344 ? -20.062 -4.574 25.281 1 93.81 344 LYS A CA 1
ATOM 2857 C C . LYS A 1 344 ? -20.547 -3.422 24.406 1 93.81 344 LYS A C 1
ATOM 2859 O O . LYS A 1 344 ? -21.734 -3.135 24.344 1 93.81 344 LYS A O 1
ATOM 2864 N N . ILE A 1 345 ? -19.641 -2.793 23.719 1 94.12 345 ILE A N 1
ATOM 2865 C CA . ILE A 1 345 ? -19.953 -1.628 22.891 1 94.12 345 ILE A CA 1
ATOM 2866 C C . ILE A 1 345 ? -20.953 -2.021 21.797 1 94.12 345 ILE A C 1
ATOM 2868 O O . ILE A 1 345 ? -21.875 -1.271 21.5 1 94.12 345 ILE A O 1
ATOM 2872 N N . SER A 1 346 ? -20.734 -3.15 21.25 1 93.62 346 SER A N 1
ATOM 2873 C CA . SER A 1 346 ? -21.625 -3.602 20.172 1 93.62 346 SER A CA 1
ATOM 2874 C C . SER A 1 346 ? -23.062 -3.715 20.641 1 93.62 346 SER A C 1
ATOM 2876 O O . SER A 1 346 ? -24 -3.43 19.891 1 93.62 346 SER A O 1
ATOM 2878 N N . GLY A 1 347 ? -23.234 -4.203 21.844 1 91.75 347 GLY A N 1
ATOM 2879 C CA . GLY A 1 347 ? -24.578 -4.242 22.438 1 91.75 347 GLY A CA 1
ATOM 2880 C C . GLY A 1 347 ? -25.188 -2.869 22.594 1 91.75 347 GLY A C 1
ATOM 2881 O O . GLY A 1 347 ? -26.391 -2.686 22.344 1 91.75 347 GLY A O 1
ATOM 2882 N N . LEU A 1 348 ? -24.422 -1.977 23 1 91.75 348 LEU A N 1
ATOM 2883 C CA . LEU A 1 348 ? -24.875 -0.599 23.156 1 91.75 348 LEU A CA 1
ATOM 2884 C C . LEU A 1 348 ? -25.281 -0.016 21.797 1 91.75 348 LEU A C 1
ATOM 2886 O O . LEU A 1 348 ? -26.266 0.714 21.703 1 91.75 348 LEU A O 1
ATOM 2890 N N . ILE A 1 349 ? -24.531 -0.255 20.812 1 94.62 349 ILE A N 1
ATOM 2891 C CA . ILE A 1 349 ? -24.812 0.223 19.453 1 94.62 349 ILE A CA 1
ATOM 2892 C C . ILE A 1 349 ? -26.172 -0.302 19 1 94.62 349 ILE A C 1
ATOM 2894 O O . ILE A 1 349 ? -26.984 0.449 18.453 1 94.62 349 ILE A O 1
ATOM 2898 N N . LYS A 1 350 ? -26.391 -1.545 19.266 1 92.56 350 LYS A N 1
ATOM 2899 C CA . LYS A 1 350 ? -27.672 -2.141 18.891 1 92.56 350 LYS A CA 1
ATOM 2900 C C . LYS A 1 350 ? -28.812 -1.449 19.609 1 92.56 350 LYS A C 1
ATOM 2902 O O . LYS A 1 350 ? -29.844 -1.154 19.016 1 92.56 350 LYS A O 1
ATOM 2907 N N . ALA A 1 351 ? -28.625 -1.236 20.812 1 89.88 351 ALA A N 1
ATOM 2908 C CA . ALA A 1 351 ? -29.641 -0.56 21.609 1 89.88 351 ALA A CA 1
ATOM 2909 C C . ALA A 1 351 ? -29.891 0.855 21.094 1 89.88 351 ALA A C 1
ATOM 2911 O O . ALA A 1 351 ? -31.047 1.28 20.953 1 89.88 351 ALA A O 1
ATOM 2912 N N . LEU A 1 352 ? -28.844 1.537 20.812 1 90.88 352 LEU A N 1
ATOM 2913 C CA . LEU A 1 352 ? -28.938 2.904 20.312 1 90.88 352 LEU A CA 1
ATOM 2914 C C . LEU A 1 352 ? -29.656 2.941 18.969 1 90.88 352 LEU A C 1
ATOM 2916 O O . LEU A 1 352 ? -30.5 3.805 18.734 1 90.88 352 LEU A O 1
ATOM 2920 N N . ALA A 1 353 ? -29.266 2.113 18.109 1 91.06 353 ALA A N 1
ATOM 2921 C CA . ALA A 1 353 ? -29.859 2.047 16.781 1 91.06 353 ALA A CA 1
ATOM 2922 C C . ALA A 1 353 ? -31.359 1.757 16.859 1 91.06 353 ALA A C 1
ATOM 2924 O O . ALA A 1 353 ? -32.156 2.324 16.109 1 91.06 353 ALA A O 1
ATOM 2925 N N . LYS A 1 354 ? -31.75 0.883 17.734 1 89.62 354 LYS A N 1
ATOM 2926 C CA . LYS A 1 354 ? -33.156 0.552 17.938 1 89.62 354 LYS A CA 1
ATOM 2927 C C . LYS A 1 354 ? -33.938 1.764 18.438 1 89.62 354 LYS A C 1
ATOM 2929 O O . LYS A 1 354 ? -35.062 2.012 17.984 1 89.62 354 LYS A O 1
ATOM 2934 N N . GLN A 1 355 ? -33.375 2.406 19.328 1 88.25 355 GLN A N 1
ATOM 2935 C CA . GLN A 1 355 ? -34 3.604 19.875 1 88.25 355 GLN A CA 1
ATOM 2936 C C . GLN A 1 355 ? -34.219 4.652 18.781 1 88.25 355 GLN A C 1
ATOM 2938 O O . GLN A 1 355 ? -35.281 5.297 18.75 1 88.25 355 GLN A O 1
ATOM 2943 N N . LYS A 1 356 ? -33.375 4.812 17.922 1 86.69 356 LYS A N 1
ATOM 2944 C CA . LYS A 1 356 ? -33.469 5.812 16.859 1 86.69 356 LYS A CA 1
ATOM 2945 C C . LYS A 1 356 ? -34.469 5.406 15.797 1 86.69 356 LYS A C 1
ATOM 2947 O O . LYS A 1 356 ? -35.156 6.258 15.219 1 86.69 356 LYS A O 1
ATOM 2952 N N . LYS A 1 357 ? -34.531 4.227 15.516 1 81.19 357 LYS A N 1
ATOM 2953 C CA . LYS A 1 357 ? -35.531 3.727 14.586 1 81.19 357 LYS A CA 1
ATOM 2954 C C . LYS A 1 357 ? -36.938 3.934 15.133 1 81.19 357 LYS A C 1
ATOM 2956 O O . LYS A 1 357 ? -37.875 4.262 14.383 1 81.19 357 LYS A O 1
ATOM 2961 N N . ALA A 1 358 ? -37.031 3.75 16.312 1 75.81 358 ALA A N 1
ATOM 2962 C CA . ALA A 1 358 ? -38.312 3.912 16.969 1 75.81 358 ALA A CA 1
ATOM 2963 C C . ALA A 1 358 ? -38.719 5.379 17 1 75.81 358 ALA A C 1
ATOM 2965 O O . ALA A 1 358 ? -39.938 5.695 16.969 1 75.81 358 ALA A O 1
ATOM 2966 N N . ASN A 1 359 ? -37.781 6.195 17.047 1 71.38 359 ASN A N 1
ATOM 2967 C CA . ASN A 1 359 ? -38.062 7.621 17.188 1 71.38 359 ASN A CA 1
ATOM 2968 C C . ASN A 1 359 ? -38.219 8.289 15.812 1 71.38 359 ASN A C 1
ATOM 2970 O O . ASN A 1 359 ? -38.406 9.5 15.734 1 71.38 359 ASN A O 1
ATOM 2974 N N . ARG A 1 360 ? -38.062 7.613 14.719 1 64.75 360 ARG A N 1
ATOM 2975 C CA . ARG A 1 360 ? -38.25 8.188 13.391 1 64.75 360 ARG A CA 1
ATOM 2976 C C . ARG A 1 360 ? -39.719 8.5 13.125 1 64.75 360 ARG A C 1
ATOM 2978 O O . ARG A 1 360 ? -40.594 7.66 13.375 1 64.75 360 ARG A O 1
ATOM 2985 N N . PRO A 1 361 ? -40 9.781 12.859 1 58.59 361 PRO A N 1
ATOM 2986 C CA . PRO A 1 361 ? -41.375 10.102 12.578 1 58.59 361 PRO A CA 1
ATOM 2987 C C . PRO A 1 361 ? -41.969 9.266 11.445 1 58.59 361 PRO A C 1
ATOM 2989 O O . PRO A 1 361 ? -41.25 8.867 10.531 1 58.59 361 PRO A O 1
ATOM 2992 N N . PRO A 1 362 ? -43.094 8.672 11.633 1 52.66 362 PRO A N 1
ATOM 2993 C CA . PRO A 1 362 ? -43.719 7.922 10.547 1 52.66 362 PRO A CA 1
ATOM 2994 C C . PRO A 1 362 ? -43.688 8.664 9.219 1 52.66 362 PRO A C 1
ATOM 2996 O O . PRO A 1 362 ? -43.812 9.891 9.188 1 52.66 362 PRO A O 1
ATOM 2999 N N . THR A 1 363 ? -42.906 8.219 8.32 1 51.72 363 THR A N 1
ATOM 3000 C CA . THR A 1 363 ? -42.938 8.797 6.984 1 51.72 363 THR A CA 1
ATOM 3001 C C . THR A 1 363 ? -44.375 9.156 6.594 1 51.72 363 THR A C 1
ATOM 3003 O O . THR A 1 363 ? -45.25 8.312 6.645 1 51.72 363 THR A O 1
ATOM 3006 N N . LYS A 1 364 ? -44.75 10.305 6.688 1 43.19 364 LYS A N 1
ATOM 3007 C CA . LYS A 1 364 ? -46.062 10.68 6.129 1 43.19 364 LYS A CA 1
ATOM 3008 C C . LYS A 1 364 ? -46.25 10.078 4.734 1 43.19 364 LYS A C 1
ATOM 3010 O O . LYS A 1 364 ? -45.438 10.312 3.84 1 43.19 364 LYS A O 1
ATOM 3015 N N . VAL A 1 365 ? -46.906 8.992 4.598 1 43.94 365 VAL A N 1
ATOM 3016 C CA . VAL A 1 365 ? -47.469 8.57 3.309 1 43.94 365 VAL A CA 1
ATOM 3017 C C . VAL A 1 365 ? -48.094 9.766 2.609 1 43.94 365 VAL A C 1
ATOM 3019 O O . VAL A 1 365 ? -49.062 10.359 3.125 1 43.94 365 VAL A O 1
ATOM 3022 N N . THR A 1 366 ? -47.406 10.641 1.943 1 39.5 366 THR A N 1
ATOM 3023 C CA . THR A 1 366 ? -48.062 11.633 1.11 1 39.5 366 THR A CA 1
ATOM 3024 C C . THR A 1 366 ? -49.125 10.984 0.217 1 39.5 366 THR A C 1
ATOM 3026 O O . THR A 1 366 ? -48.781 10.102 -0.583 1 39.5 366 THR A O 1
ATOM 3029 N N . ASN A 1 367 ? -50.312 10.883 0.673 1 39.56 367 ASN A N 1
ATOM 3030 C CA . ASN A 1 367 ? -51.5 10.602 -0.111 1 39.56 367 ASN A CA 1
ATOM 3031 C C . ASN A 1 367 ? -51.625 11.531 -1.315 1 39.56 367 ASN A C 1
ATOM 3033 O O . ASN A 1 367 ? -52.031 12.68 -1.178 1 39.56 367 ASN A O 1
ATOM 3037 N N . LYS A 1 368 ? -50.781 11.602 -2.266 1 40.06 368 LYS A N 1
ATOM 3038 C CA . LYS A 1 368 ? -51.031 12.328 -3.502 1 40.06 368 LYS A CA 1
ATOM 3039 C C . LYS A 1 368 ? -52.312 11.82 -4.188 1 40.06 368 LYS A C 1
ATOM 3041 O O . LYS A 1 368 ? -52.625 12.242 -5.297 1 40.06 368 LYS A O 1
ATOM 3046 N N . GLU A 1 369 ? -53 10.82 -3.676 1 36.06 369 GLU A N 1
ATOM 3047 C CA . GLU A 1 369 ? -54.125 10.516 -4.527 1 36.06 369 GLU A CA 1
ATOM 3048 C C . GLU A 1 369 ? -55.188 11.602 -4.426 1 36.06 369 GLU A C 1
ATOM 3050 O O . GLU A 1 369 ? -56.156 11.609 -5.199 1 36.06 369 GLU A O 1
ATOM 3055 N N . LYS A 1 370 ? -55.406 12.43 -3.342 1 36.59 370 LYS A N 1
ATOM 3056 C CA . LYS A 1 370 ? -56.75 12.984 -3.266 1 36.59 370 LYS A CA 1
ATOM 3057 C C . LYS A 1 370 ? -56.906 14.203 -4.172 1 36.59 370 LYS A C 1
ATOM 3059 O O . LYS A 1 370 ? -57.969 14.844 -4.191 1 36.59 370 LYS A O 1
ATOM 3064 N N . MET A 1 371 ? -55.844 14.883 -4.574 1 31.03 371 MET A N 1
ATOM 3065 C CA . MET A 1 371 ? -56.312 16.094 -5.242 1 31.03 371 MET A CA 1
ATOM 3066 C C . MET A 1 371 ? -56.75 15.797 -6.672 1 31.03 371 MET A C 1
ATOM 3068 O O . MET A 1 371 ? -56.188 16.312 -7.625 1 31.03 371 MET A O 1
ATOM 3072 N N . LYS A 1 372 ? -57.312 14.508 -6.918 1 25.36 372 LYS A N 1
ATOM 3073 C CA . LYS A 1 372 ? -58.281 14.68 -7.98 1 25.36 372 LYS A CA 1
ATOM 3074 C C . LYS A 1 372 ? -59.656 15.008 -7.41 1 25.36 372 LYS A C 1
ATOM 3076 O O . LYS A 1 372 ? -60.094 14.383 -6.441 1 25.36 372 LYS A O 1
ATOM 3081 N N . MET B 1 1 ? 28.406 2.072 4.316 1 58.62 1 MET B N 1
ATOM 3082 C CA . MET B 1 1 ? 27.547 0.95 3.959 1 58.62 1 MET B CA 1
ATOM 3083 C C . MET B 1 1 ? 27.469 0.783 2.445 1 58.62 1 MET B C 1
ATOM 3085 O O . MET B 1 1 ? 27.531 1.765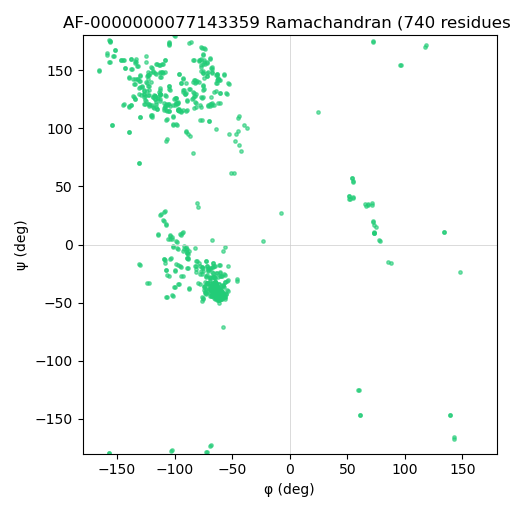 1.705 1 58.62 1 MET B O 1
ATOM 3089 N N . ASN B 1 2 ? 27.594 -0.452 1.936 1 72.75 2 ASN B N 1
ATOM 3090 C CA . ASN B 1 2 ? 27.516 -0.914 0.553 1 72.75 2 ASN B CA 1
ATOM 3091 C C . ASN B 1 2 ? 26.141 -0.659 -0.052 1 72.75 2 ASN B C 1
ATOM 3093 O O . ASN B 1 2 ? 25.125 -0.824 0.622 1 72.75 2 ASN B O 1
ATOM 3097 N N . PRO B 1 3 ? 26.094 0.113 -1.171 1 77.88 3 PRO B N 1
ATOM 3098 C CA . PRO B 1 3 ? 24.828 0.422 -1.839 1 77.88 3 PRO B CA 1
ATOM 3099 C C . PRO B 1 3 ? 23.938 -0.804 -2 1 77.88 3 PRO B C 1
ATOM 3101 O O . PRO B 1 3 ? 22.703 -0.691 -1.923 1 77.88 3 PRO B O 1
ATOM 3104 N N . PHE B 1 4 ? 24.547 -1.868 -2.137 1 83.56 4 PHE B N 1
ATOM 3105 C CA . PHE B 1 4 ? 23.766 -3.086 -2.297 1 83.56 4 PHE B CA 1
ATOM 3106 C C . PHE B 1 4 ? 23.078 -3.459 -0.99 1 83.56 4 PHE B C 1
ATOM 3108 O O . PHE B 1 4 ? 21.906 -3.863 -0.991 1 83.56 4 PHE B O 1
ATOM 3115 N N . SER B 1 5 ? 23.703 -3.166 0.042 1 86.56 5 SER B N 1
ATOM 3116 C CA . SER B 1 5 ? 23.125 -3.418 1.356 1 86.56 5 SER B CA 1
ATOM 3117 C C . SER B 1 5 ? 21.922 -2.516 1.611 1 86.56 5 SER B C 1
ATOM 3119 O O . SER B 1 5 ? 20.922 -2.951 2.184 1 86.56 5 SER B O 1
ATOM 3121 N N . GLN B 1 6 ? 21.969 -1.322 1.13 1 87.62 6 GLN B N 1
ATOM 3122 C CA . GLN B 1 6 ? 20.859 -0.387 1.298 1 87.62 6 GLN B CA 1
ATOM 3123 C C . GLN B 1 6 ? 19.656 -0.795 0.448 1 87.62 6 GLN B C 1
ATOM 3125 O O . GLN B 1 6 ? 18.516 -0.621 0.86 1 87.62 6 GLN B O 1
ATOM 3130 N N . TRP B 1 7 ? 20.031 -1.354 -0.681 1 90.12 7 TRP B N 1
ATOM 3131 C CA . TRP B 1 7 ? 18.969 -1.86 -1.543 1 90.12 7 TRP B CA 1
ATOM 3132 C C . TRP B 1 7 ? 18.25 -3.031 -0.885 1 90.12 7 TRP B C 1
ATOM 3134 O O . TRP B 1 7 ? 17.016 -3.08 -0.875 1 90.12 7 TRP B O 1
ATOM 3144 N N . ILE B 1 8 ? 19 -3.885 -0.294 1 91.19 8 ILE B N 1
ATOM 3145 C CA . ILE B 1 8 ? 18.422 -5.047 0.373 1 91.19 8 ILE B CA 1
ATOM 3146 C C . ILE B 1 8 ? 17.562 -4.594 1.555 1 91.19 8 ILE B C 1
ATOM 3148 O O . ILE B 1 8 ? 16.453 -5.09 1.75 1 91.19 8 ILE B O 1
ATOM 3152 N N . LYS B 1 9 ? 18.062 -3.643 2.213 1 89.12 9 LYS B N 1
ATOM 3153 C CA . LYS B 1 9 ? 17.328 -3.119 3.355 1 89.12 9 LYS B CA 1
ATOM 3154 C C . LYS B 1 9 ? 15.984 -2.531 2.916 1 89.12 9 LYS B C 1
ATOM 3156 O O . LYS B 1 9 ? 14.969 -2.734 3.58 1 89.12 9 LYS B O 1
ATOM 3161 N N . LEU B 1 10 ? 16.031 -1.882 1.855 1 91.12 10 LEU B N 1
ATOM 3162 C CA . LEU B 1 10 ? 14.812 -1.289 1.307 1 91.12 10 LEU B CA 1
ATOM 3163 C C . LEU B 1 10 ? 13.828 -2.371 0.875 1 91.12 10 LEU B C 1
ATOM 3165 O O . LEU B 1 10 ? 12.633 -2.279 1.163 1 91.12 10 LEU B O 1
ATOM 3169 N N . VAL B 1 11 ? 14.328 -3.383 0.292 1 92.31 11 VAL B N 1
ATOM 3170 C CA . VAL B 1 11 ? 13.5 -4.488 -0.191 1 92.31 11 VAL B CA 1
ATOM 3171 C C . VAL B 1 11 ? 12.828 -5.188 0.989 1 92.31 11 VAL B C 1
ATOM 3173 O O . VAL B 1 11 ? 11.648 -5.52 0.929 1 92.31 11 VAL B O 1
ATOM 3176 N N . GLU B 1 12 ? 13.547 -5.297 1.994 1 90.38 12 GLU B N 1
ATOM 3177 C CA . GLU B 1 12 ? 13.023 -5.977 3.176 1 90.38 12 GLU B CA 1
ATOM 3178 C C . GLU B 1 12 ? 11.883 -5.184 3.807 1 90.38 12 GLU B C 1
ATOM 3180 O O . GLU B 1 12 ? 11.031 -5.754 4.488 1 90.38 12 GLU B O 1
ATOM 3185 N N . LYS B 1 13 ? 11.852 -3.922 3.461 1 88.75 13 LYS B N 1
ATOM 3186 C CA . LYS B 1 13 ? 10.852 -3.062 4.094 1 88.75 13 LYS B CA 1
ATOM 3187 C C . LYS B 1 13 ? 9.664 -2.826 3.166 1 88.75 13 LYS B C 1
ATOM 3189 O O . LYS B 1 13 ? 8.672 -2.211 3.564 1 88.75 13 LYS B O 1
ATOM 3194 N N . LEU B 1 14 ? 9.773 -3.381 1.977 1 89.81 14 LEU B N 1
ATOM 3195 C CA . LEU B 1 14 ? 8.656 -3.234 1.047 1 89.81 14 LEU B CA 1
ATOM 3196 C C . LEU B 1 14 ? 7.402 -3.906 1.592 1 89.81 14 LEU B C 1
ATOM 3198 O O . LEU B 1 14 ? 7.477 -4.992 2.174 1 89.81 14 LEU B O 1
ATOM 3202 N N . HIS B 1 15 ? 6.375 -3.238 1.389 1 85 15 HIS B N 1
ATOM 3203 C CA . HIS B 1 15 ? 5.109 -3.824 1.817 1 85 15 HIS B CA 1
ATOM 3204 C C . HIS B 1 15 ? 4.453 -4.605 0.684 1 85 15 HIS B C 1
ATOM 3206 O O . HIS B 1 15 ? 4.371 -4.117 -0.446 1 85 15 HIS B O 1
ATOM 3212 N N . TYR B 1 16 ? 4.035 -5.777 1.092 1 85.5 16 TYR B N 1
ATOM 3213 C CA . TYR B 1 16 ? 3.232 -6.621 0.212 1 85.5 16 TYR B CA 1
ATOM 3214 C C . TYR B 1 16 ? 1.961 -7.086 0.913 1 85.5 16 TYR B C 1
ATOM 3216 O O . TYR B 1 16 ? 1.985 -7.418 2.102 1 85.5 16 TYR B O 1
ATOM 3224 N N . ASP B 1 17 ? 0.911 -6.988 0.147 1 81.44 17 ASP B N 1
ATOM 3225 C CA . ASP B 1 17 ? -0.165 -7.863 0.598 1 81.44 17 ASP B CA 1
ATOM 3226 C C . ASP B 1 17 ? 0.252 -9.328 0.516 1 81.44 17 ASP B C 1
ATOM 3228 O O . ASP B 1 17 ? 0.991 -9.719 -0.39 1 81.44 17 ASP B O 1
ATOM 3232 N N . SER B 1 18 ? -0.18 -10.125 1.389 1 81.25 18 SER B N 1
ATOM 3233 C CA . SER B 1 18 ? 0.377 -11.453 1.619 1 81.25 18 SER B CA 1
ATOM 3234 C C . SER B 1 18 ? 0.423 -12.266 0.328 1 81.25 18 SER B C 1
ATOM 3236 O O . SER B 1 18 ? 1.442 -12.883 0.013 1 81.25 18 SER B O 1
ATOM 3238 N N . GLY B 1 19 ? -0.537 -12.195 -0.464 1 89.62 19 GLY B N 1
ATOM 3239 C CA . GLY B 1 19 ? -0.524 -12.984 -1.684 1 89.62 19 GLY B CA 1
ATOM 3240 C C . GLY B 1 19 ? 0.381 -12.414 -2.758 1 89.62 19 GLY B C 1
ATOM 3241 O O . GLY B 1 19 ? 1.013 -13.164 -3.508 1 89.62 19 GLY B O 1
ATOM 3242 N N . TYR B 1 20 ? 0.607 -11.211 -2.736 1 93.5 20 TYR B N 1
ATOM 3243 C CA . TYR B 1 20 ? 1.29 -10.539 -3.834 1 93.5 20 TYR B CA 1
ATOM 3244 C C . TYR B 1 20 ? 2.801 -10.703 -3.721 1 93.5 20 TYR B C 1
ATOM 3246 O O . TYR B 1 20 ? 3.523 -10.555 -4.711 1 93.5 20 TYR B O 1
ATOM 3254 N N . VAL B 1 21 ? 3.273 -11.039 -2.596 1 93.75 21 VAL B N 1
ATOM 3255 C CA . VAL B 1 21 ? 4.707 -11.25 -2.438 1 93.75 21 VAL B CA 1
ATOM 3256 C C . VAL B 1 21 ? 5.164 -12.414 -3.311 1 93.75 21 VAL B C 1
ATOM 3258 O O . VAL B 1 21 ? 6.309 -12.453 -3.764 1 93.75 21 VAL B O 1
ATOM 3261 N N . PHE B 1 22 ? 4.242 -13.297 -3.617 1 96.5 22 PHE B N 1
ATOM 3262 C CA . PHE B 1 22 ? 4.582 -14.477 -4.395 1 96.5 22 PHE B CA 1
ATOM 3263 C C . PHE B 1 22 ? 4.441 -14.211 -5.887 1 96.5 22 PHE B C 1
ATOM 3265 O O . PHE B 1 22 ? 4.91 -14.992 -6.715 1 96.5 22 PHE B O 1
ATOM 3272 N N . CYS B 1 23 ? 3.846 -13.141 -6.234 1 96.06 23 CYS B N 1
ATOM 3273 C CA . CYS B 1 23 ? 3.451 -12.914 -7.621 1 96.06 23 CYS B CA 1
ATOM 3274 C C . CYS B 1 23 ? 4.676 -12.758 -8.516 1 96.06 23 CYS B C 1
ATOM 3276 O O . CYS B 1 23 ? 4.699 -13.266 -9.641 1 96.06 23 CYS B O 1
ATOM 3278 N N . ASN B 1 24 ? 5.699 -12.117 -7.996 1 94.44 24 ASN B N 1
ATOM 3279 C CA . ASN B 1 24 ? 6.895 -11.953 -8.82 1 94.44 24 ASN B CA 1
ATOM 3280 C C . ASN B 1 24 ? 7.547 -13.289 -9.141 1 94.44 24 ASN B C 1
ATOM 3282 O O . ASN B 1 24 ? 8.172 -13.445 -10.188 1 94.44 24 ASN B O 1
ATOM 3286 N N . ILE B 1 25 ? 7.371 -14.219 -8.258 1 96.06 25 ILE B N 1
ATOM 3287 C CA . ILE B 1 25 ? 7.922 -15.555 -8.461 1 96.06 25 ILE B CA 1
ATOM 3288 C C . ILE B 1 25 ? 7.078 -16.312 -9.492 1 96.06 25 ILE B C 1
ATOM 3290 O O . ILE B 1 25 ? 7.613 -16.875 -10.445 1 96.06 25 ILE B O 1
ATOM 3294 N N . VAL B 1 26 ? 5.824 -16.266 -9.352 1 96.94 26 VAL B N 1
ATOM 3295 C CA . VAL B 1 26 ? 4.891 -16.969 -10.227 1 96.94 26 VAL B CA 1
ATOM 3296 C C . VAL B 1 26 ? 4.934 -16.359 -11.625 1 96.94 26 VAL B C 1
ATOM 3298 O O . VAL B 1 26 ? 4.98 -17.078 -12.625 1 96.94 26 VAL B O 1
ATOM 3301 N N . ASP B 1 27 ? 4.945 -15.07 -11.711 1 95.38 27 ASP B N 1
ATOM 3302 C CA . ASP B 1 27 ? 4.879 -14.367 -12.984 1 95.38 27 ASP B CA 1
ATOM 3303 C C . ASP B 1 27 ? 6.059 -14.75 -13.883 1 95.38 27 ASP B C 1
ATOM 3305 O O . ASP B 1 27 ? 5.883 -14.984 -15.078 1 95.38 27 ASP B O 1
ATOM 3309 N N . LEU B 1 28 ? 7.219 -14.727 -13.297 1 93.31 28 LEU B N 1
ATOM 3310 C CA . LEU B 1 28 ? 8.414 -15.039 -14.078 1 93.31 28 LEU B CA 1
ATOM 3311 C C . LEU B 1 28 ? 8.297 -16.422 -14.719 1 93.31 28 LEU B C 1
ATOM 3313 O O . LEU B 1 28 ? 8.547 -16.578 -15.914 1 93.31 28 LEU B O 1
ATOM 3317 N N . VAL B 1 29 ? 7.848 -17.375 -13.992 1 93.31 29 VAL B N 1
ATOM 3318 C CA . VAL B 1 29 ? 7.742 -18.766 -14.453 1 93.31 29 VAL B CA 1
ATOM 3319 C C . VAL B 1 29 ? 6.582 -18.891 -15.438 1 93.31 29 VAL B C 1
ATOM 3321 O O . VAL B 1 29 ? 6.699 -19.578 -16.453 1 93.31 29 VAL B O 1
ATOM 3324 N N . LEU B 1 30 ? 5.52 -18.25 -15.109 1 93.69 30 LEU B N 1
ATOM 3325 C CA . LEU B 1 30 ? 4.328 -18.312 -15.945 1 93.69 30 LEU B CA 1
ATOM 3326 C C . LEU B 1 30 ? 4.602 -17.734 -17.328 1 93.69 30 LEU B C 1
ATOM 3328 O O . LEU B 1 30 ? 4.277 -18.344 -18.344 1 93.69 30 LEU B O 1
ATOM 3332 N N . ILE B 1 31 ? 5.223 -16.594 -17.359 1 88.62 31 ILE B N 1
ATOM 3333 C CA . ILE B 1 31 ? 5.547 -15.938 -18.625 1 88.62 31 ILE B CA 1
ATOM 3334 C C . ILE B 1 31 ? 6.512 -16.812 -19.422 1 88.62 31 ILE B C 1
ATOM 3336 O O . ILE B 1 31 ? 6.336 -17 -20.625 1 88.62 31 ILE B O 1
ATOM 3340 N N . ASN B 1 32 ? 7.473 -17.297 -18.75 1 86.19 32 ASN B N 1
ATOM 3341 C CA . ASN B 1 32 ? 8.43 -18.188 -19.406 1 86.19 32 ASN B CA 1
ATOM 3342 C C . ASN B 1 32 ? 7.734 -19.406 -20 1 86.19 32 ASN B C 1
ATOM 3344 O O . ASN B 1 32 ? 8.039 -19.828 -21.109 1 86.19 32 ASN B O 1
ATOM 3348 N N . HIS B 1 33 ? 6.863 -19.969 -19.266 1 91.88 33 HIS B N 1
ATOM 3349 C CA . HIS B 1 33 ? 6.141 -21.156 -19.688 1 91.88 33 HIS B CA 1
ATOM 3350 C C . HIS B 1 33 ? 5.254 -20.875 -20.891 1 91.88 33 HIS B C 1
ATOM 3352 O O . HIS B 1 33 ? 5.254 -21.641 -21.859 1 91.88 33 HIS B O 1
ATOM 3358 N N . LEU B 1 34 ? 4.582 -19.781 -20.812 1 88.5 34 LEU B N 1
ATOM 3359 C CA . LEU B 1 34 ? 3.639 -19.438 -21.875 1 88.5 34 LEU B CA 1
ATOM 3360 C C . LEU B 1 34 ? 4.371 -19.094 -23.156 1 88.5 34 LEU B C 1
ATOM 3362 O O . LEU B 1 34 ? 3.865 -19.344 -24.266 1 88.5 34 LEU B O 1
ATOM 3366 N N . ASN B 1 35 ? 5.457 -18.484 -23.016 1 81 35 ASN B N 1
ATOM 3367 C CA . ASN B 1 35 ? 6.223 -18.078 -24.188 1 81 35 ASN B CA 1
ATOM 3368 C C . ASN B 1 35 ? 6.953 -19.266 -24.812 1 81 35 ASN B C 1
ATOM 3370 O O . ASN B 1 35 ? 7.305 -19.219 -26 1 81 35 ASN B O 1
ATOM 3374 N N . PHE B 1 36 ? 7.504 -19.969 -24.094 1 70.5 36 PHE B N 1
ATOM 3375 C CA . PHE B 1 36 ? 8.281 -21.078 -24.641 1 70.5 36 PHE B CA 1
ATOM 3376 C C . PHE B 1 36 ? 7.398 -21.984 -25.484 1 70.5 36 PHE B C 1
ATOM 3378 O O . PHE B 1 36 ? 7.77 -22.375 -26.594 1 70.5 36 PHE B O 1
ATOM 3385 N N . HIS B 1 37 ? 6.281 -22.906 -24.609 1 57.88 37 HIS B N 1
ATOM 3386 C CA . HIS B 1 37 ? 5.66 -24.109 -25.156 1 57.88 37 HIS B CA 1
ATOM 3387 C C . HIS B 1 37 ? 4.445 -23.766 -26.016 1 57.88 37 HIS B C 1
ATOM 3389 O O . HIS B 1 37 ? 3.584 -23 -25.594 1 57.88 37 HIS B O 1
ATOM 3395 N N . LYS B 1 38 ? 4.641 -23.344 -27.219 1 53.94 38 LYS B N 1
ATOM 3396 C CA . LYS B 1 38 ? 3.498 -23.641 -28.078 1 53.94 38 LYS B CA 1
ATOM 3397 C C . LYS B 1 38 ? 2.689 -24.812 -27.531 1 53.94 38 LYS B C 1
ATOM 3399 O O . LYS B 1 38 ? 1.956 -25.469 -28.266 1 53.94 38 LYS B O 1
ATOM 3404 N N . VAL B 1 39 ? 3.188 -25.266 -26.312 1 56.88 39 VAL B N 1
ATOM 3405 C CA . VAL B 1 39 ? 2.66 -26.516 -25.781 1 56.88 39 VAL B CA 1
ATOM 3406 C C . VAL B 1 39 ? 1.328 -26.266 -25.078 1 56.88 39 VAL B C 1
ATOM 3408 O O . VAL B 1 39 ? 1.138 -25.219 -24.453 1 56.88 39 VAL B O 1
ATOM 3411 N N . SER B 1 40 ? 0.481 -26.875 -25.328 1 68.94 40 SER B N 1
ATOM 3412 C CA . SER B 1 40 ? -0.905 -26.922 -24.875 1 68.94 40 SER B CA 1
ATOM 3413 C C . SER B 1 40 ? -1 -27.375 -23.422 1 68.94 40 SER B C 1
ATOM 3415 O O . SER B 1 40 ? -2.084 -27.391 -22.844 1 68.94 40 SER B O 1
ATOM 3417 N N . THR B 1 41 ? 0.322 -27.562 -22.797 1 87.44 41 THR B N 1
ATOM 3418 C CA . THR B 1 41 ? 0.27 -28.078 -21.438 1 87.44 41 THR B CA 1
ATOM 3419 C C . THR B 1 41 ? 0.207 -26.953 -20.406 1 87.44 41 THR B C 1
ATOM 3421 O O . THR B 1 41 ? 0.923 -25.953 -20.531 1 87.44 41 THR B O 1
ATOM 3424 N N . PRO B 1 42 ? -0.551 -27.109 -19.453 1 93.44 42 PRO B N 1
ATOM 3425 C CA . PRO B 1 42 ? -0.65 -26.078 -18.406 1 93.44 42 PRO B CA 1
ATOM 3426 C C . PRO B 1 42 ? 0.592 -26.016 -17.516 1 93.44 42 PRO B C 1
ATOM 3428 O O . PRO B 1 42 ? 1.267 -27.031 -17.328 1 93.44 42 PRO B O 1
ATOM 3431 N N . LEU B 1 43 ? 0.916 -24.875 -17.047 1 96.06 43 LEU B N 1
ATOM 3432 C CA . LEU B 1 43 ? 1.914 -24.766 -15.984 1 96.06 43 LEU B CA 1
ATOM 3433 C C . LEU B 1 43 ? 1.397 -25.375 -14.688 1 96.06 43 LEU B C 1
ATOM 3435 O O . LEU B 1 43 ? 0.314 -25.016 -14.219 1 96.06 43 LEU B O 1
ATOM 3439 N N . THR B 1 44 ? 2.123 -26.297 -14.242 1 96.81 44 THR B N 1
ATOM 3440 C CA . THR B 1 44 ? 1.864 -26.828 -12.906 1 96.81 44 THR B CA 1
ATOM 3441 C C . THR B 1 44 ? 2.795 -26.188 -11.883 1 96.81 44 THR B C 1
ATOM 3443 O O . THR B 1 44 ? 4.02 -26.266 -12.016 1 96.81 44 THR B O 1
ATOM 3446 N N . PHE B 1 45 ? 2.238 -25.531 -10.867 1 97.56 45 PHE B N 1
ATOM 3447 C CA . PHE B 1 45 ? 3 -24.75 -9.898 1 97.56 45 PHE B CA 1
ATOM 3448 C C . PHE B 1 45 ? 2.68 -25.188 -8.477 1 97.56 45 PHE B C 1
ATOM 3450 O O . PHE B 1 45 ? 1.515 -25.219 -8.07 1 97.56 45 PHE B O 1
ATOM 3457 N N . PHE B 1 46 ? 3.711 -25.516 -7.691 1 98.25 46 PHE B N 1
ATOM 3458 C CA . PHE B 1 46 ? 3.545 -25.953 -6.309 1 98.25 46 PHE B CA 1
ATOM 3459 C C . PHE B 1 46 ? 4.117 -24.922 -5.344 1 98.25 46 PHE B C 1
ATOM 3461 O O . PHE B 1 46 ? 5.23 -24.422 -5.543 1 98.25 46 PHE B O 1
ATOM 3468 N N . LEU B 1 47 ? 3.385 -24.531 -4.383 1 98.25 47 LEU B N 1
ATOM 3469 C CA . LEU B 1 47 ? 3.795 -23.766 -3.213 1 98.25 47 LEU B CA 1
ATOM 3470 C C . LEU B 1 47 ? 3.51 -24.531 -1.928 1 98.25 47 LEU B C 1
ATOM 3472 O O . LEU B 1 47 ? 2.35 -24.688 -1.541 1 98.25 47 LEU B O 1
ATOM 3476 N N . ILE B 1 48 ? 4.551 -24.984 -1.256 1 97.88 48 ILE B N 1
ATOM 3477 C CA . ILE B 1 48 ? 4.395 -25.828 -0.075 1 97.88 48 ILE B CA 1
ATOM 3478 C C . ILE B 1 48 ? 5.074 -25.172 1.123 1 97.88 48 ILE B C 1
ATOM 3480 O O . ILE B 1 48 ? 6.277 -24.891 1.09 1 97.88 48 ILE B O 1
ATOM 3484 N N . TYR B 1 49 ? 4.328 -24.891 2.109 1 98.12 49 TYR B N 1
ATOM 3485 C CA . TYR B 1 49 ? 4.895 -24.406 3.365 1 98.12 49 TYR B CA 1
ATOM 3486 C C . TYR B 1 49 ? 5.059 -25.562 4.359 1 98.12 49 TYR B C 1
ATOM 3488 O O . TYR B 1 49 ? 4.09 -26.25 4.688 1 98.12 49 TYR B O 1
ATOM 3496 N N . ASP B 1 50 ? 6.266 -25.781 4.84 1 97.56 50 ASP B N 1
ATOM 3497 C CA . ASP B 1 50 ? 6.578 -26.75 5.879 1 97.56 50 ASP B CA 1
ATOM 3498 C C . ASP B 1 50 ? 6.703 -26.078 7.242 1 97.56 50 ASP B C 1
ATOM 3500 O O . ASP B 1 50 ? 7.73 -25.469 7.551 1 97.56 50 ASP B O 1
ATOM 3504 N N . GLN B 1 51 ? 5.715 -26.234 8.008 1 95.38 51 GLN B N 1
ATOM 3505 C CA . GLN B 1 51 ? 5.684 -25.578 9.305 1 95.38 51 GLN B CA 1
ATOM 3506 C C . GLN B 1 51 ? 6.77 -26.109 10.227 1 95.38 51 GLN B C 1
ATOM 3508 O O . GLN B 1 51 ? 7.309 -25.375 11.062 1 95.38 51 GLN B O 1
ATOM 3513 N N . ASN B 1 52 ? 7.129 -27.453 10.102 1 95.31 52 ASN B N 1
ATOM 3514 C CA . ASN B 1 52 ? 8.141 -28.062 10.953 1 95.31 52 ASN B CA 1
ATOM 3515 C C . ASN B 1 52 ? 9.508 -27.406 10.773 1 95.31 52 ASN B C 1
ATOM 3517 O O . ASN B 1 52 ? 10.227 -27.188 11.742 1 95.31 52 ASN B O 1
ATOM 3521 N N . LEU B 1 53 ? 9.805 -27.047 9.617 1 96.25 53 LEU B N 1
ATOM 3522 C CA . LEU B 1 53 ? 11.117 -26.516 9.289 1 96.25 53 LEU B CA 1
ATOM 3523 C C . LEU B 1 53 ? 11.062 -25 9.117 1 96.25 53 LEU B C 1
ATOM 3525 O O . LEU B 1 53 ? 12.102 -24.344 9.031 1 96.25 53 LEU B O 1
ATOM 3529 N N . ASN B 1 54 ? 9.789 -24.453 9.023 1 95.94 54 ASN B N 1
ATOM 3530 C CA . ASN B 1 54 ? 9.578 -23.062 8.648 1 95.94 54 ASN B CA 1
ATOM 3531 C C . ASN B 1 54 ? 10.258 -22.734 7.328 1 95.94 54 ASN B C 1
ATOM 3533 O O . ASN B 1 54 ? 11.062 -21.797 7.254 1 95.94 54 ASN B O 1
ATOM 3537 N N . GLU B 1 55 ? 9.891 -23.562 6.332 1 98.12 55 GLU B N 1
ATOM 3538 C CA . GLU B 1 55 ? 10.453 -23.438 4.992 1 98.12 55 GLU B CA 1
ATOM 3539 C C . GLU B 1 55 ? 9.359 -23.453 3.928 1 98.12 55 GLU B C 1
ATOM 3541 O O . GLU B 1 55 ? 8.273 -24 4.156 1 98.12 55 GLU B O 1
ATOM 3546 N N . LEU B 1 56 ? 9.688 -22.828 2.838 1 98.19 56 LEU B N 1
ATOM 3547 C CA . LEU B 1 56 ? 8.828 -22.891 1.656 1 98.19 56 LEU B CA 1
ATOM 3548 C C . LEU B 1 56 ? 9.523 -23.656 0.527 1 98.19 56 LEU B C 1
ATOM 3550 O O . LEU B 1 56 ? 10.719 -23.469 0.297 1 98.19 56 LEU B O 1
ATOM 3554 N N . SER B 1 57 ? 8.789 -24.531 -0.077 1 98.31 57 SER B N 1
ATOM 3555 C CA . SER B 1 57 ? 9.219 -25.172 -1.315 1 98.31 57 SER B CA 1
ATOM 3556 C C . SER B 1 57 ? 8.336 -24.75 -2.488 1 98.31 57 SER B C 1
ATOM 3558 O O . SER B 1 57 ? 7.117 -24.922 -2.447 1 98.31 57 SER B O 1
ATOM 3560 N N . ILE B 1 58 ? 8.953 -24.25 -3.504 1 98.5 58 ILE B N 1
ATOM 3561 C CA . ILE B 1 58 ? 8.258 -23.781 -4.699 1 98.5 58 ILE B CA 1
ATOM 3562 C C . ILE B 1 58 ? 8.852 -24.469 -5.934 1 98.5 58 ILE B C 1
ATOM 3564 O O . ILE B 1 58 ? 10.062 -24.422 -6.16 1 98.5 58 ILE B O 1
ATOM 3568 N N . PHE B 1 59 ? 8.047 -25.125 -6.711 1 98.12 59 PHE B N 1
ATOM 3569 C CA . PHE B 1 59 ? 8.578 -25.734 -7.922 1 98.12 59 PHE B CA 1
ATOM 3570 C C . PHE B 1 59 ? 7.5 -25.828 -8.992 1 98.12 59 PHE B C 1
ATOM 3572 O O . PHE B 1 59 ? 6.32 -25.625 -8.719 1 98.12 59 PHE B O 1
ATOM 3579 N N . ASP B 1 60 ? 7.938 -26.125 -10.18 1 97.38 60 ASP B N 1
ATOM 3580 C CA . ASP B 1 60 ? 7.035 -26.078 -11.328 1 97.38 60 ASP B CA 1
ATOM 3581 C C . ASP B 1 60 ? 7.535 -26.969 -12.461 1 97.38 60 ASP B C 1
ATOM 3583 O O . ASP B 1 60 ? 8.578 -27.609 -12.344 1 97.38 60 ASP B O 1
ATOM 3587 N N . ASN B 1 61 ? 6.699 -27.047 -13.539 1 95.06 61 ASN B N 1
ATOM 3588 C CA . ASN B 1 61 ? 7.07 -27.844 -14.711 1 95.06 61 ASN B CA 1
ATOM 3589 C C . ASN B 1 61 ? 7.41 -26.938 -15.906 1 95.06 61 ASN B C 1
ATOM 3591 O O . ASN B 1 61 ? 7.164 -27.312 -17.047 1 95.06 61 ASN B O 1
ATOM 3595 N N . SER B 1 62 ? 7.891 -25.719 -15.656 1 94.19 62 SER B N 1
ATOM 3596 C CA . SER B 1 62 ? 8.25 -24.812 -16.734 1 94.19 62 SER B CA 1
ATOM 3597 C C . SER B 1 62 ? 9.484 -25.312 -17.484 1 94.19 62 SER B C 1
ATOM 3599 O O . SER B 1 62 ? 9.969 -26.422 -17.234 1 94.19 62 SER B O 1
ATOM 3601 N N . ASN B 1 63 ? 9.969 -24.484 -18.391 1 92.31 63 ASN B N 1
ATOM 3602 C CA . ASN B 1 63 ? 11.141 -24.844 -19.188 1 92.31 63 ASN B CA 1
ATOM 3603 C C . ASN B 1 63 ? 12.414 -24.797 -18.344 1 92.31 63 ASN B C 1
ATOM 3605 O O . ASN B 1 63 ? 13.461 -25.297 -18.766 1 92.31 63 ASN B O 1
ATOM 3609 N N . GLY B 1 64 ? 12.352 -24.219 -17.219 1 93.62 64 GLY B N 1
ATOM 3610 C CA . GLY B 1 64 ? 13.562 -23.969 -16.453 1 93.62 64 GLY B CA 1
ATOM 3611 C C . GLY B 1 64 ? 14.43 -22.875 -17.031 1 93.62 64 GLY B C 1
ATOM 3612 O O . GLY B 1 64 ? 14.109 -22.312 -18.094 1 93.62 64 GLY B O 1
ATOM 3613 N N . PHE B 1 65 ? 15.469 -22.562 -16.297 1 92.56 65 PHE B N 1
ATOM 3614 C CA . PHE B 1 65 ? 16.406 -21.531 -16.75 1 92.56 65 PHE B CA 1
ATOM 3615 C C . PHE B 1 65 ? 17.578 -22.172 -17.5 1 92.56 65 PHE B C 1
ATOM 3617 O O . PHE B 1 65 ? 18.109 -23.203 -17.062 1 92.56 65 PHE B O 1
ATOM 3624 N N . SER B 1 66 ? 17.969 -21.547 -18.547 1 91.44 66 SER B N 1
ATOM 3625 C CA . SER B 1 66 ? 19.203 -21.938 -19.203 1 91.44 66 SER B CA 1
ATOM 3626 C C . SER B 1 66 ? 20.422 -21.469 -18.406 1 91.44 66 SER B C 1
ATOM 3628 O O . SER B 1 66 ? 20.297 -20.672 -17.484 1 91.44 66 SER B O 1
ATOM 3630 N N . TYR B 1 67 ? 21.531 -22 -18.844 1 91 67 TYR B N 1
ATOM 3631 C CA . TYR B 1 67 ? 22.766 -21.594 -18.188 1 91 67 TYR B CA 1
ATOM 3632 C C . TYR B 1 67 ? 22.953 -20.078 -18.281 1 91 67 TYR B C 1
ATOM 3634 O O . TYR B 1 67 ? 23.297 -19.438 -17.281 1 91 67 TYR B O 1
ATOM 3642 N N . TYR B 1 68 ? 22.688 -19.547 -19.375 1 90.12 68 TYR B N 1
ATOM 3643 C CA . TYR B 1 68 ? 22.875 -18.109 -19.594 1 90.12 68 TYR B CA 1
ATOM 3644 C C . TYR B 1 68 ? 21.875 -17.312 -18.766 1 90.12 68 TYR B C 1
ATOM 3646 O O . TYR B 1 68 ? 22.203 -16.25 -18.234 1 90.12 68 TYR B O 1
ATOM 3654 N N . GLU B 1 69 ? 20.672 -17.812 -18.672 1 89.31 69 GLU B N 1
ATOM 3655 C CA . GLU B 1 69 ? 19.672 -17.141 -17.828 1 89.31 69 GLU B CA 1
ATOM 3656 C C . GLU B 1 69 ? 20.078 -17.188 -16.359 1 89.31 69 GLU B C 1
ATOM 3658 O O . GLU B 1 69 ? 19.859 -16.219 -15.633 1 89.31 69 GLU B O 1
ATOM 3663 N N . LEU B 1 70 ? 20.703 -18.25 -16 1 89.62 70 LEU B N 1
ATOM 3664 C CA . LEU B 1 70 ? 21.156 -18.359 -14.617 1 89.62 70 LEU B CA 1
ATOM 3665 C C . LEU B 1 70 ? 22.266 -17.359 -14.32 1 89.62 70 LEU B C 1
ATOM 3667 O O . LEU B 1 70 ? 22.297 -16.766 -13.242 1 89.62 70 LEU B O 1
ATOM 3671 N N . ILE B 1 71 ? 23.109 -17.203 -15.25 1 87.94 71 ILE B N 1
ATOM 3672 C CA . ILE B 1 71 ? 24.172 -16.219 -15.102 1 87.94 71 ILE B CA 1
ATOM 3673 C C . ILE B 1 71 ? 23.547 -14.82 -14.977 1 87.94 71 ILE B C 1
ATOM 3675 O O . ILE B 1 71 ? 23.938 -14.047 -14.102 1 87.94 71 ILE B O 1
ATOM 3679 N N . SER B 1 72 ? 22.594 -14.57 -15.836 1 87.75 72 SER B N 1
ATOM 3680 C CA . SER B 1 72 ? 21.906 -13.289 -15.781 1 87.75 72 SER B CA 1
ATOM 3681 C C . SER B 1 72 ? 21.203 -13.094 -14.445 1 87.75 72 SER B C 1
ATOM 3683 O O . SER B 1 72 ? 21.234 -12 -13.875 1 87.75 72 SER B O 1
ATOM 3685 N N . LEU B 1 73 ? 20.625 -14.133 -13.992 1 86.81 73 LEU B N 1
ATOM 3686 C CA . LEU B 1 73 ? 19.922 -14.109 -12.711 1 86.81 73 LEU B CA 1
ATOM 3687 C C . LEU B 1 73 ? 20.891 -13.852 -11.562 1 86.81 73 LEU B C 1
ATOM 3689 O O . LEU B 1 73 ? 20.594 -13.086 -10.648 1 86.81 73 LEU B O 1
ATOM 3693 N N . SER B 1 74 ? 22.062 -14.406 -11.641 1 84.06 74 SER B N 1
ATOM 3694 C CA . SER B 1 74 ? 23.062 -14.25 -10.586 1 84.06 74 SER B CA 1
ATOM 3695 C C . SER B 1 74 ? 23.625 -12.836 -10.562 1 84.06 74 SER B C 1
ATOM 3697 O O . SER B 1 74 ? 24.125 -12.375 -9.531 1 84.06 74 SER B O 1
ATOM 3699 N N . ASN B 1 75 ? 23.453 -12.195 -11.68 1 86.06 75 ASN B N 1
ATOM 3700 C CA . ASN B 1 75 ? 23.938 -10.82 -11.812 1 86.06 75 ASN B CA 1
ATOM 3701 C C . ASN B 1 75 ? 22.781 -9.836 -11.945 1 86.06 75 ASN B C 1
ATOM 3703 O O . ASN B 1 75 ? 22.922 -8.797 -12.602 1 86.06 75 ASN B O 1
ATOM 3707 N N . PHE B 1 76 ? 21.688 -10.234 -11.43 1 86.62 76 PHE B N 1
ATOM 3708 C CA . PHE B 1 76 ? 20.469 -9.484 -11.68 1 86.62 76 PHE B CA 1
ATOM 3709 C C . PHE B 1 76 ? 20.641 -8.016 -11.312 1 86.62 76 PHE B C 1
ATOM 3711 O O . PHE B 1 76 ? 20.062 -7.137 -11.953 1 86.62 76 PHE B O 1
ATOM 3718 N N . PHE B 1 77 ? 21.469 -7.711 -10.328 1 84.94 77 PHE B N 1
ATOM 3719 C CA . PHE B 1 77 ? 21.594 -6.359 -9.789 1 84.94 77 PHE B CA 1
ATOM 3720 C C . PHE B 1 77 ? 22.297 -5.445 -10.789 1 84.94 77 PHE B C 1
ATOM 3722 O O . PHE B 1 77 ? 22.125 -4.227 -10.75 1 84.94 77 PHE B O 1
ATOM 3729 N N . GLN B 1 78 ? 23.047 -6.031 -11.672 1 82.81 78 GLN B N 1
ATOM 3730 C CA . GLN B 1 78 ? 23.781 -5.262 -12.664 1 82.81 78 GLN B CA 1
ATOM 3731 C C . GLN B 1 78 ? 22.938 -5.016 -13.914 1 82.81 78 GLN B C 1
ATOM 3733 O O . GLN B 1 78 ? 23.266 -4.148 -14.734 1 82.81 78 GLN B O 1
ATOM 3738 N N . GLY B 1 79 ? 21.828 -5.723 -13.977 1 82.94 79 GLY B N 1
ATOM 3739 C CA . GLY B 1 79 ? 20.984 -5.605 -15.164 1 82.94 79 GLY B CA 1
ATOM 3740 C C . GLY B 1 79 ? 19.734 -4.789 -14.93 1 82.94 79 GLY B C 1
ATOM 3741 O O . GLY B 1 79 ? 19.453 -4.367 -13.805 1 82.94 79 GLY B O 1
ATOM 3742 N N . ASP B 1 80 ? 19.047 -4.578 -16.062 1 83.75 80 ASP B N 1
ATOM 3743 C CA . ASP B 1 80 ? 17.828 -3.775 -16 1 83.75 80 ASP B CA 1
ATOM 3744 C C . ASP B 1 80 ? 16.578 -4.648 -16.156 1 83.75 80 ASP B C 1
ATOM 3746 O O . ASP B 1 80 ? 15.492 -4.141 -16.438 1 83.75 80 ASP B O 1
ATOM 3750 N N . ASN B 1 81 ? 16.781 -5.922 -15.969 1 88.31 81 ASN B N 1
ATOM 3751 C CA . ASN B 1 81 ? 15.641 -6.82 -16.078 1 88.31 81 ASN B CA 1
ATOM 3752 C C . ASN B 1 81 ? 14.75 -6.758 -14.852 1 88.31 81 ASN B C 1
ATOM 3754 O O . ASN B 1 81 ? 15.086 -7.324 -13.805 1 88.31 81 ASN B O 1
ATOM 3758 N N . GLU B 1 82 ? 13.633 -6.16 -15.031 1 88.94 82 GLU B N 1
ATOM 3759 C CA . GLU B 1 82 ? 12.742 -5.918 -13.898 1 88.94 82 GLU B CA 1
ATOM 3760 C C . GLU B 1 82 ? 12.141 -7.223 -13.383 1 88.94 82 GLU B C 1
ATOM 3762 O O . GLU B 1 82 ? 11.852 -7.348 -12.188 1 88.94 82 GLU B O 1
ATOM 3767 N N . GLN B 1 83 ? 12 -8.164 -14.211 1 89.75 83 GLN B N 1
ATOM 3768 C CA . GLN B 1 83 ? 11.445 -9.445 -13.773 1 89.75 83 GLN B CA 1
ATOM 3769 C C . GLN B 1 83 ? 12.391 -10.133 -12.789 1 89.75 83 GLN B C 1
ATOM 3771 O O . GLN B 1 83 ? 11.945 -10.695 -11.781 1 89.75 83 GLN B O 1
ATOM 3776 N N . TYR B 1 84 ? 13.664 -10.047 -13.086 1 92.44 84 TYR B N 1
ATOM 3777 C CA . TYR B 1 84 ? 14.648 -10.648 -12.188 1 92.44 84 TYR B CA 1
ATOM 3778 C C . TYR B 1 84 ? 14.734 -9.883 -10.875 1 92.44 84 TYR B C 1
ATOM 3780 O O . TYR B 1 84 ? 14.844 -10.484 -9.805 1 92.44 84 TYR B O 1
ATOM 3788 N N . HIS B 1 85 ? 14.633 -8.578 -11 1 92.44 85 HIS B N 1
ATOM 3789 C CA . HIS B 1 85 ? 14.617 -7.777 -9.781 1 92.44 85 HIS B CA 1
ATOM 3790 C C . HIS B 1 85 ? 13.422 -8.133 -8.898 1 92.44 85 HIS B C 1
ATOM 3792 O O . HIS B 1 85 ? 13.57 -8.312 -7.691 1 92.44 85 HIS B O 1
ATOM 3798 N N . GLY B 1 86 ? 12.297 -8.219 -9.625 1 93.06 86 GLY B N 1
ATOM 3799 C CA . GLY B 1 86 ? 11.094 -8.586 -8.898 1 93.06 86 GLY B CA 1
ATOM 3800 C C . GLY B 1 86 ? 11.195 -9.953 -8.242 1 93.06 86 GLY B C 1
ATOM 3801 O O . GLY B 1 86 ? 10.781 -10.125 -7.09 1 93.06 86 GLY B O 1
ATOM 3802 N N . TYR B 1 87 ? 11.75 -10.867 -8.969 1 94.06 87 TYR B N 1
ATOM 3803 C CA . TYR B 1 87 ? 11.961 -12.219 -8.477 1 94.06 87 TYR B CA 1
ATOM 3804 C C . TYR B 1 87 ? 12.773 -12.203 -7.188 1 94.06 87 TYR B C 1
ATOM 3806 O O . TYR B 1 87 ? 12.352 -12.75 -6.168 1 94.06 87 TYR B O 1
ATOM 3814 N N . PHE B 1 88 ? 13.805 -11.508 -7.109 1 93.31 88 PHE B N 1
ATOM 3815 C CA . PHE B 1 88 ? 14.703 -11.484 -5.961 1 93.31 88 PHE B CA 1
ATOM 3816 C C . PHE B 1 88 ? 14.125 -10.633 -4.84 1 93.31 88 PHE B C 1
ATOM 3818 O O . PHE B 1 88 ? 14.32 -10.93 -3.658 1 93.31 88 PHE B O 1
ATOM 3825 N N . ARG B 1 89 ? 13.391 -9.547 -5.199 1 93.94 89 ARG B N 1
ATOM 3826 C CA . ARG B 1 89 ? 12.719 -8.789 -4.152 1 93.94 89 ARG B CA 1
ATOM 3827 C C . ARG B 1 89 ? 11.781 -9.68 -3.346 1 93.94 89 ARG B C 1
ATOM 3829 O O . ARG B 1 89 ? 11.773 -9.625 -2.115 1 93.94 89 ARG B O 1
ATOM 3836 N N . SER B 1 90 ? 11.07 -10.516 -4.035 1 95.62 90 SER B N 1
ATOM 3837 C CA . SER B 1 90 ? 10.148 -11.422 -3.363 1 95.62 90 SER B CA 1
ATOM 3838 C C . SER B 1 90 ? 10.898 -12.438 -2.508 1 95.62 90 SER B C 1
ATOM 3840 O O . SER B 1 90 ? 10.531 -12.672 -1.354 1 95.62 90 SER B O 1
ATOM 3842 N N . LEU B 1 91 ? 11.961 -12.977 -3.047 1 95.62 91 LEU B N 1
ATOM 3843 C CA . LEU B 1 91 ? 12.75 -13.953 -2.307 1 95.62 91 LEU B CA 1
ATOM 3844 C C . LEU B 1 91 ? 13.32 -13.344 -1.03 1 95.62 91 LEU B C 1
ATOM 3846 O O . LEU B 1 91 ? 13.148 -13.906 0.057 1 95.62 91 LEU B O 1
ATOM 3850 N N . ILE B 1 92 ? 13.898 -12.188 -1.186 1 94.38 92 ILE B N 1
ATOM 3851 C CA . ILE B 1 92 ? 14.539 -11.508 -0.067 1 94.38 92 ILE B CA 1
ATOM 3852 C C . ILE B 1 92 ? 13.492 -11.133 0.979 1 94.38 92 ILE B C 1
ATOM 3854 O O . ILE B 1 92 ? 13.758 -11.188 2.182 1 94.38 92 ILE B O 1
ATOM 3858 N N . LYS B 1 93 ? 12.344 -10.797 0.533 1 94.12 93 LYS B N 1
ATOM 3859 C CA . LYS B 1 93 ? 11.258 -10.461 1.443 1 94.12 93 LYS B CA 1
ATOM 3860 C C . LYS B 1 93 ? 10.82 -11.672 2.258 1 94.12 93 LYS B C 1
ATOM 3862 O O . LYS B 1 93 ? 10.414 -11.539 3.412 1 94.12 93 LYS B O 1
ATOM 3867 N N . LEU B 1 94 ? 10.992 -12.812 1.742 1 95.06 94 LEU B N 1
ATOM 3868 C CA . LEU B 1 94 ? 10.391 -14.008 2.326 1 95.06 94 LEU B CA 1
ATOM 3869 C C . LEU B 1 94 ? 11.383 -14.734 3.225 1 95.06 94 LEU B C 1
ATOM 3871 O O . LEU B 1 94 ? 11 -15.32 4.238 1 95.06 94 LEU B O 1
ATOM 3875 N N . ALA B 1 95 ? 12.703 -14.688 2.84 1 96.69 95 ALA B N 1
ATOM 3876 C CA . ALA B 1 95 ? 13.633 -15.578 3.535 1 96.69 95 ALA B CA 1
ATOM 3877 C C . ALA B 1 95 ? 15.062 -15.047 3.471 1 96.69 95 ALA B C 1
ATOM 3879 O O . ALA B 1 95 ? 15.328 -14.047 2.795 1 96.69 95 ALA B O 1
ATOM 3880 N N . TYR B 1 96 ? 15.938 -15.797 4.211 1 95.88 96 TYR B N 1
ATOM 3881 C CA . TYR B 1 96 ? 17.344 -15.406 4.246 1 95.88 96 TYR B CA 1
ATOM 3882 C C . TYR B 1 96 ? 18.203 -16.375 3.426 1 95.88 96 TYR B C 1
ATOM 3884 O O . TYR B 1 96 ? 19.328 -16.031 3.045 1 95.88 96 TYR B O 1
ATOM 3892 N N . GLN B 1 97 ? 17.688 -17.547 3.229 1 96.69 97 GLN B N 1
ATOM 3893 C CA . GLN B 1 97 ? 18.453 -18.547 2.504 1 96.69 97 GLN B CA 1
ATOM 3894 C C . GLN B 1 97 ? 17.625 -19.188 1.394 1 96.69 97 GLN B C 1
ATOM 3896 O O . GLN B 1 97 ? 16.438 -19.484 1.587 1 96.69 97 GLN B O 1
ATOM 3901 N N . PHE B 1 98 ? 18.328 -19.422 0.262 1 96.44 98 PHE B N 1
ATOM 3902 C CA . PHE B 1 98 ? 17.656 -19.938 -0.925 1 96.44 98 PHE B CA 1
ATOM 3903 C C . PHE B 1 98 ? 18.469 -21.047 -1.572 1 96.44 98 PHE B C 1
ATOM 3905 O O . PHE B 1 98 ? 19.672 -20.891 -1.813 1 96.44 98 PHE B O 1
ATOM 3912 N N . GLU B 1 99 ? 17.812 -22.125 -1.785 1 96.88 99 GLU B N 1
ATOM 3913 C CA . GLU B 1 99 ? 18.422 -23.25 -2.488 1 96.88 99 GLU B CA 1
ATOM 3914 C C . GLU B 1 99 ? 17.719 -23.516 -3.816 1 96.88 99 GLU B C 1
ATOM 3916 O O . GLU B 1 99 ? 16.5 -23.703 -3.852 1 96.88 99 GLU B O 1
ATOM 3921 N N . PHE B 1 100 ? 18.5 -23.547 -4.867 1 96.38 100 PHE B N 1
ATOM 3922 C CA . PHE B 1 100 ? 17.922 -23.672 -6.203 1 96.38 100 PHE B CA 1
ATOM 3923 C C . PHE B 1 100 ? 18.312 -25.016 -6.828 1 96.38 100 PHE B C 1
ATOM 3925 O O . PHE B 1 100 ? 19.469 -25.406 -6.785 1 96.38 100 PHE B O 1
ATOM 3932 N N . PHE B 1 101 ? 17.375 -25.703 -7.352 1 97.19 101 PHE B N 1
ATOM 3933 C CA . PHE B 1 101 ? 17.516 -26.828 -8.281 1 97.19 101 PHE B CA 1
ATOM 3934 C C . PHE B 1 101 ? 16.859 -26.5 -9.617 1 97.19 101 PHE B C 1
ATOM 3936 O O . PHE B 1 101 ? 15.648 -26.281 -9.672 1 97.19 101 PHE B O 1
ATOM 3943 N N . ASN B 1 102 ? 17.672 -26.469 -10.633 1 96.81 102 ASN B N 1
ATOM 3944 C CA . ASN B 1 102 ? 17.156 -26.062 -11.938 1 96.81 102 ASN B CA 1
ATOM 3945 C C . ASN B 1 102 ? 17.469 -27.094 -13.016 1 96.81 102 ASN B C 1
ATOM 3947 O O . ASN B 1 102 ? 18.578 -27.641 -13.062 1 96.81 102 ASN B O 1
ATOM 3951 N N . GLN B 1 103 ? 16.484 -27.438 -13.797 1 96.62 103 GLN B N 1
ATOM 3952 C CA . GLN B 1 103 ? 16.641 -28.266 -14.992 1 96.62 103 GLN B CA 1
ATOM 3953 C C . GLN B 1 103 ? 15.961 -27.625 -16.203 1 96.62 103 GLN B C 1
ATOM 3955 O O . GLN B 1 103 ? 14.734 -27.578 -16.281 1 96.62 103 GLN B O 1
ATOM 3960 N N . SER B 1 104 ? 16.766 -27.172 -17.109 1 94.19 104 SER B N 1
ATOM 3961 C CA . SER B 1 104 ? 16.234 -26.641 -18.359 1 94.19 104 SER B CA 1
ATOM 3962 C C . SER B 1 104 ? 15.766 -27.75 -19.281 1 94.19 104 SER B C 1
ATOM 3964 O O . SER B 1 104 ? 16.406 -28.812 -19.359 1 94.19 104 SER B O 1
ATOM 3966 N N . ALA B 1 105 ? 14.742 -27.438 -20.031 1 91.12 105 ALA B N 1
ATOM 3967 C CA . ALA B 1 105 ? 14.234 -28.406 -21 1 91.12 105 ALA B CA 1
ATOM 3968 C C . ALA B 1 105 ? 15.25 -28.656 -22.109 1 91.12 105 ALA B C 1
ATOM 3970 O O . ALA B 1 105 ? 15.297 -29.75 -22.672 1 91.12 105 ALA B O 1
ATOM 3971 N N . SER B 1 106 ? 16.047 -27.672 -22.344 1 88.44 106 SER B N 1
ATOM 3972 C CA . SER B 1 106 ? 16.922 -27.734 -23.5 1 88.44 106 SER B CA 1
ATOM 3973 C C . SER B 1 106 ? 18.328 -28.219 -23.109 1 88.44 106 SER B C 1
ATOM 3975 O O . SER B 1 106 ? 19.172 -28.422 -23.969 1 88.44 106 SER B O 1
ATOM 3977 N N . GLU B 1 107 ? 18.531 -28.406 -21.906 1 92.69 107 GLU B N 1
ATOM 3978 C CA . GLU B 1 107 ? 19.891 -28.719 -21.469 1 92.69 107 GLU B CA 1
ATOM 3979 C C . GLU B 1 107 ? 19.984 -30.156 -20.938 1 92.69 107 GLU B C 1
ATOM 3981 O O . GLU B 1 107 ? 19 -30.672 -20.391 1 92.69 107 GLU B O 1
ATOM 3986 N N . GLU B 1 108 ? 21.141 -30.688 -21.016 1 93.12 108 GLU B N 1
ATOM 3987 C CA . GLU B 1 108 ? 21.344 -32.062 -20.594 1 93.12 108 GLU B CA 1
ATOM 3988 C C . GLU B 1 108 ? 21.703 -32.125 -19.109 1 93.12 108 GLU B C 1
ATOM 3990 O O . GLU B 1 108 ? 21.594 -33.188 -18.5 1 93.12 108 GLU B O 1
ATOM 3995 N N . VAL B 1 109 ? 22.141 -31.047 -18.656 1 95.06 109 VAL B N 1
ATOM 3996 C CA . VAL B 1 109 ? 22.516 -31 -17.25 1 95.06 109 VAL B CA 1
ATOM 3997 C C . VAL B 1 109 ? 21.672 -29.953 -16.516 1 95.06 109 VAL B C 1
ATOM 3999 O O . VAL B 1 109 ? 21.172 -29.016 -17.141 1 95.06 109 VAL B O 1
ATOM 4002 N N . GLY B 1 110 ? 21.484 -30.203 -15.242 1 96.06 110 GLY B N 1
ATOM 4003 C CA . GLY B 1 110 ? 20.859 -29.203 -14.383 1 96.06 110 GLY B CA 1
ATOM 4004 C C . GLY B 1 110 ? 21.859 -28.422 -13.562 1 96.06 110 GLY B C 1
ATOM 4005 O O . GLY B 1 110 ? 23.078 -28.641 -13.656 1 96.06 110 GLY B O 1
ATOM 4006 N N . TYR B 1 111 ? 21.359 -27.547 -12.828 1 95.88 111 TYR B N 1
ATOM 4007 C CA . TYR B 1 111 ? 22.234 -26.719 -12 1 95.88 111 TYR B CA 1
ATOM 4008 C C . TYR B 1 111 ? 21.688 -26.594 -10.586 1 95.88 111 TYR B C 1
ATOM 4010 O O . TYR B 1 111 ? 20.469 -26.531 -10.391 1 95.88 111 TYR B O 1
ATOM 4018 N N . TYR B 1 112 ? 22.625 -26.609 -9.672 1 95.31 112 TYR B N 1
ATOM 4019 C CA . TYR B 1 112 ? 22.344 -26.375 -8.266 1 95.31 112 TYR B CA 1
ATOM 4020 C C . TYR B 1 112 ? 23.156 -25.188 -7.734 1 95.31 112 TYR B C 1
ATOM 4022 O O . TYR B 1 112 ? 24.328 -25.047 -8.062 1 95.31 112 TYR B O 1
ATOM 4030 N N . PHE B 1 113 ? 22.531 -24.328 -6.961 1 93.88 113 PHE B N 1
ATOM 4031 C CA . PHE B 1 113 ? 23.266 -23.266 -6.281 1 93.88 113 PHE B CA 1
ATOM 4032 C C . PHE B 1 113 ? 22.484 -22.75 -5.074 1 93.88 113 PHE B C 1
ATOM 4034 O O . PHE B 1 113 ? 21.297 -23.062 -4.926 1 93.88 113 PHE B O 1
ATOM 4041 N N . LYS B 1 114 ? 23.203 -22.078 -4.258 1 94.12 114 LYS B N 1
ATOM 4042 C CA . LYS B 1 114 ? 22.609 -21.469 -3.064 1 94.12 114 LYS B CA 1
ATOM 4043 C C . LYS B 1 114 ? 22.859 -19.969 -3.031 1 94.12 114 LYS B C 1
ATOM 4045 O O . LYS B 1 114 ? 23.875 -19.484 -3.553 1 94.12 114 LYS B O 1
ATOM 4050 N N . LEU B 1 115 ? 21.859 -19.344 -2.488 1 92.69 115 LEU B N 1
ATOM 4051 C CA . LEU B 1 115 ? 21.953 -17.906 -2.227 1 92.69 115 LEU B CA 1
ATOM 4052 C C . LEU B 1 115 ? 21.625 -17.594 -0.77 1 92.69 115 LEU B C 1
ATOM 4054 O O . LEU B 1 115 ? 20.641 -18.094 -0.232 1 92.69 115 LEU B O 1
ATOM 4058 N N . HIS B 1 116 ? 22.531 -16.812 -0.142 1 92.56 116 HIS B N 1
ATOM 4059 C CA . HIS B 1 116 ? 22.344 -16.422 1.249 1 92.56 116 HIS B CA 1
ATOM 4060 C C . HIS B 1 116 ? 22.328 -14.906 1.398 1 92.56 116 HIS B C 1
ATOM 4062 O O . HIS B 1 116 ? 23.188 -14.219 0.825 1 92.56 116 HIS B O 1
ATOM 4068 N N . ASN B 1 117 ? 21.328 -14.484 2.033 1 90.62 117 ASN B N 1
ATOM 4069 C CA . ASN B 1 117 ? 21.328 -13.094 2.477 1 90.62 117 ASN B CA 1
ATOM 4070 C C . ASN B 1 117 ? 21.938 -12.953 3.869 1 90.62 117 ASN B C 1
ATOM 4072 O O . ASN B 1 117 ? 21.281 -13.258 4.867 1 90.62 117 ASN B O 1
ATOM 4076 N N . VAL B 1 118 ? 23.203 -12.602 3.92 1 85.81 118 VAL B N 1
ATOM 4077 C CA . VAL B 1 118 ? 23.906 -12.422 5.18 1 85.81 118 VAL B CA 1
ATOM 4078 C C . VAL B 1 118 ? 24.344 -10.961 5.328 1 85.81 118 VAL B C 1
ATOM 4080 O O . VAL B 1 118 ? 25.078 -10.438 4.488 1 85.81 118 VAL B O 1
ATOM 4083 N N . ASN B 1 119 ? 23.891 -10.344 6.414 1 80.88 119 ASN B N 1
ATOM 4084 C CA . ASN B 1 119 ? 24.234 -8.953 6.699 1 80.88 119 ASN B CA 1
ATOM 4085 C C . ASN B 1 119 ? 23.953 -8.047 5.504 1 80.88 119 ASN B C 1
ATOM 4087 O O . ASN B 1 119 ? 24.812 -7.266 5.094 1 80.88 119 ASN B O 1
ATOM 4091 N N . GLN B 1 120 ? 22.859 -8.312 4.84 1 80.5 120 GLN B N 1
ATOM 4092 C CA . GLN B 1 120 ? 22.375 -7.508 3.717 1 80.5 120 GLN B CA 1
ATOM 4093 C C . GLN B 1 120 ? 23.312 -7.645 2.512 1 80.5 120 GLN B C 1
ATOM 4095 O O . GLN B 1 120 ? 23.562 -6.664 1.81 1 80.5 120 GLN B O 1
ATOM 4100 N N . GLN B 1 121 ? 23.828 -8.875 2.424 1 83.81 121 GLN B N 1
ATOM 4101 C CA . GLN B 1 121 ? 24.578 -9.273 1.237 1 83.81 121 GLN B CA 1
ATOM 4102 C C . GLN B 1 121 ? 24.078 -10.609 0.692 1 83.81 121 GLN B C 1
ATOM 4104 O O . GLN B 1 121 ? 23.781 -11.523 1.46 1 83.81 121 GLN B O 1
ATOM 4109 N N . LEU B 1 122 ? 23.953 -10.57 -0.648 1 85.94 122 LEU B N 1
ATOM 4110 C CA . LEU B 1 122 ? 23.578 -11.82 -1.292 1 85.94 122 LEU B CA 1
ATOM 4111 C C . LEU B 1 122 ? 24.812 -12.578 -1.764 1 85.94 122 LEU B C 1
ATOM 4113 O O . LEU B 1 122 ? 25.531 -12.109 -2.643 1 85.94 122 LEU B O 1
ATOM 4117 N N . ILE B 1 123 ? 25 -13.648 -1.185 1 86.31 123 ILE B N 1
ATOM 4118 C CA . ILE B 1 123 ? 26.188 -14.445 -1.497 1 86.31 123 ILE B CA 1
ATOM 4119 C C . ILE B 1 123 ? 25.766 -15.695 -2.273 1 86.31 123 ILE B C 1
ATOM 4121 O O . ILE B 1 123 ? 24.984 -16.516 -1.777 1 86.31 123 ILE B O 1
ATOM 4125 N N . PHE B 1 124 ? 26.281 -15.719 -3.457 1 84.06 124 PHE B N 1
ATOM 4126 C CA . PHE B 1 124 ? 26.062 -16.906 -4.285 1 84.06 124 PHE B CA 1
ATOM 4127 C C . PHE B 1 124 ? 27.109 -17.969 -3.967 1 84.06 124 PHE B C 1
ATOM 4129 O O . PHE B 1 124 ? 28.312 -17.719 -4.02 1 84.06 124 PHE B O 1
ATOM 4136 N N . ASN B 1 125 ? 26.562 -19.109 -3.652 1 83.81 125 ASN B N 1
ATOM 4137 C CA . ASN B 1 125 ? 27.469 -20.203 -3.289 1 83.81 125 ASN B CA 1
ATOM 4138 C C . ASN B 1 125 ? 27.047 -21.516 -3.926 1 83.81 125 ASN B C 1
ATOM 4140 O O . ASN B 1 125 ? 25.891 -21.672 -4.344 1 83.81 125 ASN B O 1
ATOM 4144 N N . ASP B 1 126 ? 28.047 -22.438 -4.203 1 83.5 126 ASP B N 1
ATOM 4145 C CA . ASP B 1 126 ? 27.859 -23.859 -4.484 1 83.5 126 ASP B CA 1
ATOM 4146 C C . ASP B 1 126 ? 27.219 -24.062 -5.855 1 83.5 126 ASP B C 1
ATOM 4148 O O . ASP B 1 126 ? 26.312 -24.875 -6.008 1 83.5 126 ASP B O 1
ATOM 4152 N N . LEU B 1 127 ? 27.625 -23.172 -6.762 1 86.75 127 LEU B N 1
ATOM 4153 C CA . LEU B 1 127 ? 27.125 -23.453 -8.109 1 86.75 127 LEU B CA 1
ATOM 4154 C C . LEU B 1 127 ? 27.75 -24.734 -8.664 1 86.75 127 LEU B C 1
ATOM 4156 O O . LEU B 1 127 ? 28.969 -24.844 -8.742 1 86.75 127 LEU B O 1
ATOM 4160 N N . LYS B 1 128 ? 26.938 -25.672 -8.977 1 92.19 128 LYS B N 1
ATOM 4161 C CA . LYS B 1 128 ? 27.438 -26.922 -9.555 1 92.19 128 LYS B CA 1
ATOM 4162 C C . LYS B 1 128 ? 26.438 -27.5 -10.547 1 92.19 128 LYS B C 1
ATOM 4164 O O . LYS B 1 128 ? 25.234 -27.219 -10.461 1 92.19 128 LYS B O 1
ATOM 4169 N N . GLN B 1 129 ? 26.953 -28.297 -11.367 1 94.88 129 GLN B N 1
ATOM 4170 C CA . GLN B 1 129 ? 26.109 -29.062 -12.289 1 94.88 129 GLN B CA 1
ATOM 4171 C C . GLN B 1 129 ? 25.547 -30.312 -11.609 1 94.88 129 GLN B C 1
ATOM 4173 O O . GLN B 1 129 ? 26.234 -30.938 -10.789 1 94.88 129 GLN B O 1
ATOM 4178 N N . ILE B 1 130 ? 24.375 -30.516 -11.961 1 94.88 130 ILE B N 1
ATOM 4179 C CA . ILE B 1 130 ? 23.75 -31.734 -11.445 1 94.88 130 ILE B CA 1
ATOM 4180 C C . ILE B 1 130 ? 23.234 -32.562 -12.609 1 94.88 130 ILE B C 1
ATOM 4182 O O . ILE B 1 130 ? 22.984 -32.062 -13.695 1 94.88 130 ILE B O 1
ATOM 4186 N N . GLN B 1 131 ? 23.078 -33.938 -12.352 1 93.44 131 GLN B N 1
ATOM 4187 C CA . GLN B 1 131 ? 22.625 -34.875 -13.383 1 93.44 131 GLN B CA 1
ATOM 4188 C C . GLN B 1 131 ? 21.172 -34.594 -13.758 1 93.44 131 GLN B C 1
ATOM 4190 O O . GLN B 1 131 ? 20.375 -34.156 -12.922 1 93.44 131 GLN B O 1
ATOM 4195 N N . ARG B 1 132 ? 21.141 -35.062 -15.086 1 84.31 132 ARG B N 1
ATOM 4196 C CA . ARG B 1 132 ? 19.781 -35 -15.594 1 84.31 132 ARG B CA 1
ATOM 4197 C C . ARG B 1 132 ? 18.859 -35.938 -14.828 1 84.31 132 ARG B C 1
ATOM 4199 O O . ARG B 1 132 ? 19.266 -37.031 -14.461 1 84.31 132 ARG B O 1
ATOM 4206 N N . GLY B 1 133 ? 18.047 -35.781 -13.914 1 89.75 133 GLY B N 1
ATOM 4207 C CA . GLY B 1 133 ? 17.156 -36.594 -13.109 1 89.75 133 GLY B CA 1
ATOM 4208 C C . GLY B 1 133 ? 16.969 -36.062 -11.703 1 89.75 133 GLY B C 1
ATOM 4209 O O . GLY B 1 133 ? 15.984 -36.406 -11.031 1 89.75 133 GLY B O 1
ATOM 4210 N N . GLU B 1 134 ? 17.953 -35.344 -11.391 1 95.31 134 GLU B N 1
ATOM 4211 C CA . GLU B 1 134 ? 17.891 -34.875 -10.023 1 95.31 134 GLU B CA 1
ATOM 4212 C C . GLU B 1 134 ? 16.609 -34.062 -9.773 1 95.31 134 GLU B C 1
ATOM 4214 O O . GLU B 1 134 ? 15.945 -34.25 -8.758 1 95.31 134 GLU B O 1
ATOM 4219 N N . TYR B 1 135 ? 16.359 -33.156 -10.703 1 96.75 135 TYR B N 1
ATOM 4220 C CA . TYR B 1 135 ? 15.133 -32.375 -10.578 1 96.75 135 TYR B CA 1
ATOM 4221 C C . TYR B 1 135 ? 13.898 -33.281 -10.586 1 96.75 135 TYR B C 1
ATOM 4223 O O . TYR B 1 135 ? 12.992 -33.094 -9.773 1 96.75 135 TYR B O 1
ATOM 4231 N N . TYR B 1 136 ? 13.859 -34.281 -11.469 1 96.12 136 TYR B N 1
ATOM 4232 C CA . TYR B 1 136 ? 12.75 -35.219 -11.555 1 96.12 136 TYR B CA 1
ATOM 4233 C C . TYR B 1 136 ? 12.586 -36 -10.25 1 96.12 136 TYR B C 1
ATOM 4235 O O . TYR B 1 136 ? 11.469 -36.156 -9.758 1 96.12 136 TYR B O 1
ATOM 4243 N N . ASN B 1 137 ? 13.656 -36.406 -9.703 1 95.81 137 ASN B N 1
ATOM 4244 C CA . ASN B 1 137 ? 13.625 -37.188 -8.461 1 95.81 137 ASN B CA 1
ATOM 4245 C C . ASN B 1 137 ? 13.016 -36.375 -7.32 1 95.81 137 ASN B C 1
ATOM 4247 O O . ASN B 1 137 ? 12.391 -36.938 -6.422 1 95.81 137 ASN B O 1
ATOM 4251 N N . ARG B 1 138 ? 13.141 -35.125 -7.406 1 95.12 138 ARG B N 1
ATOM 4252 C CA . ARG B 1 138 ? 12.695 -34.281 -6.316 1 95.12 138 ARG B CA 1
ATOM 4253 C C . ARG B 1 138 ? 11.258 -33.812 -6.535 1 95.12 138 ARG B C 1
ATOM 4255 O O . ARG B 1 138 ? 10.531 -33.531 -5.578 1 95.12 138 ARG B O 1
ATOM 4262 N N . THR B 1 139 ? 10.82 -33.719 -7.832 1 96.06 139 THR B N 1
ATOM 4263 C CA . THR B 1 139 ? 9.57 -33 -8.07 1 96.06 139 THR B CA 1
ATOM 4264 C C . THR B 1 139 ? 8.633 -33.812 -8.945 1 96.06 139 THR B C 1
ATOM 4266 O O . THR B 1 139 ? 7.445 -33.531 -9.047 1 96.06 139 THR B O 1
ATOM 4269 N N . SER B 1 140 ? 9.164 -34.844 -9.641 1 95.06 140 SER B N 1
ATOM 4270 C CA . SER B 1 140 ? 8.445 -35.688 -10.602 1 95.06 140 SER B CA 1
ATOM 4271 C C . SER B 1 140 ? 8.18 -34.938 -11.898 1 95.06 140 SER B C 1
ATOM 4273 O O . SER B 1 140 ? 7.336 -35.344 -12.695 1 95.06 140 SER B O 1
ATOM 4275 N N . PHE B 1 141 ? 8.891 -33.781 -12.164 1 95.31 141 PHE B N 1
ATOM 4276 C CA . PHE B 1 141 ? 8.82 -33.062 -13.422 1 95.31 141 PHE B CA 1
ATOM 4277 C C . PHE B 1 141 ? 10.133 -33.188 -14.188 1 95.31 141 PHE B C 1
ATOM 4279 O O . PHE B 1 141 ? 11.211 -33.156 -13.594 1 95.31 141 PHE B O 1
ATOM 4286 N N . ALA B 1 142 ? 10.055 -33.188 -15.477 1 94.5 142 ALA B N 1
ATOM 4287 C CA . ALA B 1 142 ? 11.242 -33.375 -16.312 1 94.5 142 ALA B CA 1
ATOM 4288 C C . ALA B 1 142 ? 12.094 -32.094 -16.312 1 94.5 142 ALA B C 1
ATOM 4290 O O . ALA B 1 142 ? 13.32 -32.156 -16.438 1 94.5 142 ALA B O 1
ATOM 4291 N N . ASN B 1 143 ? 11.492 -31.031 -16.281 1 94.44 143 ASN B N 1
ATOM 4292 C CA . ASN B 1 143 ? 12.164 -29.734 -16.281 1 94.44 143 ASN B CA 1
ATOM 4293 C C . ASN B 1 143 ? 11.43 -28.719 -15.414 1 94.44 143 ASN B C 1
ATOM 4295 O O . ASN B 1 143 ? 10.25 -28.906 -15.086 1 94.44 143 ASN B O 1
ATOM 4299 N N . GLY B 1 144 ? 12.094 -27.719 -15 1 96.19 144 GLY B N 1
ATOM 4300 C CA . GLY B 1 144 ? 11.562 -26.656 -14.156 1 96.19 144 GLY B CA 1
ATOM 4301 C C . GLY B 1 144 ? 12.562 -26.156 -13.133 1 96.19 144 GLY B C 1
ATOM 4302 O O . GLY B 1 144 ? 13.773 -26.328 -13.297 1 96.19 144 GLY B O 1
ATOM 4303 N N . THR B 1 145 ? 12.109 -25.422 -12.203 1 97.12 145 THR B N 1
ATOM 4304 C CA . THR B 1 145 ? 12.938 -24.891 -11.125 1 97.12 145 THR B CA 1
ATOM 4305 C C . THR B 1 145 ? 12.312 -25.172 -9.766 1 97.12 145 THR B C 1
ATOM 4307 O O . THR B 1 145 ? 11.102 -25 -9.586 1 97.12 145 THR B O 1
ATOM 4310 N N . LEU B 1 146 ? 13.078 -25.719 -8.906 1 98.25 146 LEU B N 1
ATOM 4311 C CA . LEU B 1 146 ? 12.727 -25.891 -7.496 1 98.25 146 LEU B CA 1
ATOM 4312 C C . LEU B 1 146 ? 13.531 -24.922 -6.625 1 98.25 146 LEU B C 1
ATOM 4314 O O . LEU B 1 146 ? 14.766 -24.938 -6.664 1 98.25 146 LEU B O 1
ATOM 4318 N N . ILE B 1 147 ? 12.844 -24.094 -5.902 1 97.94 147 ILE B N 1
ATOM 4319 C CA . ILE B 1 147 ? 13.5 -23.219 -4.938 1 97.94 147 ILE B CA 1
ATOM 4320 C C . ILE B 1 147 ? 13.031 -23.547 -3.527 1 97.94 147 ILE B C 1
ATOM 4322 O O . ILE B 1 147 ? 11.828 -23.625 -3.271 1 97.94 147 ILE B O 1
ATOM 4326 N N . ARG B 1 148 ? 13.922 -23.75 -2.682 1 98.31 148 ARG B N 1
ATOM 4327 C CA . ARG B 1 148 ? 13.641 -23.891 -1.258 1 98.31 148 ARG B CA 1
ATOM 4328 C C . ARG B 1 148 ? 14.047 -22.641 -0.485 1 98.31 148 ARG B C 1
ATOM 4330 O O . ARG B 1 148 ? 15.211 -22.25 -0.501 1 98.31 148 ARG B O 1
ATOM 4337 N N . LEU B 1 149 ? 13.078 -22 0.054 1 98.25 149 LEU B N 1
ATOM 4338 C CA . LEU B 1 149 ? 13.32 -20.844 0.918 1 98.25 149 LEU B CA 1
ATOM 4339 C C . LEU B 1 149 ? 13.477 -21.281 2.371 1 98.25 149 LEU B C 1
ATOM 4341 O O . LEU B 1 149 ? 12.523 -21.781 2.98 1 98.25 149 LEU B O 1
ATOM 4345 N N . LYS B 1 150 ? 14.609 -21.078 2.846 1 97.19 150 LYS B N 1
ATOM 4346 C CA . LYS B 1 150 ? 14.953 -21.469 4.207 1 97.19 150 LYS B CA 1
ATOM 4347 C C . LYS B 1 150 ? 15.141 -20.25 5.105 1 97.19 150 LYS B C 1
ATOM 4349 O O . LYS B 1 150 ? 15.391 -19.141 4.617 1 97.19 150 LYS B O 1
ATOM 4354 N N . GLN B 1 151 ? 14.945 -20.484 6.453 1 95.19 151 GLN B N 1
ATOM 4355 C CA . GLN B 1 151 ? 15.008 -19.391 7.422 1 95.19 151 GLN B CA 1
ATOM 4356 C C . GLN B 1 151 ? 14.055 -18.266 7.035 1 95.19 151 GLN B C 1
ATOM 4358 O O . GLN B 1 151 ? 14.469 -17.109 6.91 1 95.19 151 GLN B O 1
ATOM 4363 N N . LEU B 1 152 ? 12.812 -18.656 6.914 1 95.56 152 LEU B N 1
ATOM 4364 C CA . LEU B 1 152 ? 11.773 -17.688 6.586 1 95.56 152 LEU B CA 1
ATOM 4365 C C . LEU B 1 152 ? 11.75 -16.562 7.613 1 95.56 152 LEU B C 1
ATOM 4367 O O . LEU B 1 152 ? 11.961 -16.797 8.805 1 95.56 152 LEU B O 1
ATOM 4371 N N . LYS B 1 153 ? 11.453 -15.438 7.18 1 89.38 153 LYS B N 1
ATOM 4372 C CA . LYS B 1 153 ? 11.453 -14.266 8.047 1 89.38 153 LYS B CA 1
ATOM 4373 C C . LYS B 1 153 ? 10.281 -14.297 9.023 1 89.38 153 LYS B C 1
ATOM 4375 O O . LYS B 1 153 ? 10.367 -13.742 10.117 1 89.38 153 LYS B O 1
ATOM 4380 N N . ALA B 1 154 ? 9.219 -14.852 8.57 1 85.88 154 ALA B N 1
ATOM 4381 C CA . ALA B 1 154 ? 8.062 -15.031 9.445 1 85.88 154 ALA B CA 1
ATOM 4382 C C . ALA B 1 154 ? 7.41 -16.391 9.211 1 85.88 154 ALA B C 1
ATOM 4384 O O . ALA B 1 154 ? 7.328 -16.859 8.07 1 85.88 154 ALA B O 1
ATOM 4385 N N . PRO B 1 155 ? 6.965 -16.922 10.32 1 89.75 155 PRO B N 1
ATOM 4386 C CA . PRO B 1 155 ? 6.215 -18.172 10.133 1 89.75 155 PRO B CA 1
ATOM 4387 C C . PRO B 1 155 ? 4.781 -17.922 9.664 1 89.75 155 PRO B C 1
ATOM 4389 O O . PRO B 1 155 ? 4.25 -16.828 9.82 1 89.75 155 PRO B O 1
ATOM 4392 N N . TYR B 1 156 ? 4.227 -18.969 9.062 1 91.31 156 TYR B N 1
ATOM 4393 C CA . TYR B 1 156 ? 2.836 -18.906 8.633 1 91.31 156 TYR B CA 1
ATOM 4394 C C . TYR B 1 156 ? 1.968 -19.859 9.445 1 91.31 156 TYR B C 1
ATOM 4396 O O . TYR B 1 156 ? 2.297 -21.031 9.586 1 91.31 156 TYR B O 1
ATOM 4404 N N . GLU B 1 157 ? 0.918 -19.266 9.938 1 89.69 157 GLU B N 1
ATOM 4405 C CA . GLU B 1 157 ? -0.12 -20.141 10.477 1 89.69 157 GLU B CA 1
ATOM 4406 C C . GLU B 1 157 ? -1.037 -20.656 9.367 1 89.69 157 GLU B C 1
ATOM 4408 O O . GLU B 1 157 ? -1.112 -20.062 8.297 1 89.69 157 GLU B O 1
ATOM 4413 N N . LEU B 1 158 ? -1.677 -21.719 9.672 1 91.94 158 LEU B N 1
ATOM 4414 C CA . LEU B 1 158 ? -2.514 -22.375 8.672 1 91.94 158 LEU B CA 1
ATOM 4415 C C . LEU B 1 158 ? -3.559 -21.422 8.117 1 91.94 158 LEU B C 1
ATOM 4417 O O . LEU B 1 158 ? -3.742 -21.328 6.902 1 91.94 158 LEU B O 1
ATOM 4421 N N . ASN B 1 159 ? -4.195 -20.703 8.93 1 87.06 159 ASN B N 1
ATOM 4422 C CA . ASN B 1 159 ? -5.246 -19.781 8.5 1 87.06 159 ASN B CA 1
ATOM 4423 C C . ASN B 1 159 ? -4.688 -18.656 7.645 1 87.06 159 ASN B C 1
ATOM 4425 O O . ASN B 1 159 ? -5.332 -18.219 6.695 1 87.06 159 ASN B O 1
ATOM 4429 N N . ASP B 1 160 ? -3.514 -18.25 7.977 1 87.12 160 ASP B N 1
ATOM 4430 C CA . ASP B 1 160 ? -2.859 -17.219 7.191 1 87.12 160 ASP B CA 1
ATOM 4431 C C . ASP B 1 160 ? -2.512 -17.719 5.793 1 87.12 160 ASP B C 1
ATOM 4433 O O . ASP B 1 160 ? -2.666 -17 4.809 1 87.12 160 ASP B O 1
ATOM 4437 N N . PHE B 1 161 ? -2.104 -18.906 5.848 1 93.62 161 PHE B N 1
ATOM 4438 C CA . PHE B 1 161 ? -1.698 -19.469 4.566 1 93.62 161 PHE B CA 1
ATOM 4439 C C . PHE B 1 161 ? -2.914 -19.766 3.699 1 93.62 161 PHE B C 1
ATOM 4441 O O . PHE B 1 161 ? -2.832 -19.734 2.469 1 93.62 161 PHE B O 1
ATOM 4448 N N . LYS B 1 162 ? -4.02 -20.031 4.312 1 93.06 162 LYS B N 1
ATOM 4449 C CA . LYS B 1 162 ? -5.277 -20.172 3.586 1 93.06 162 LYS B CA 1
ATOM 4450 C C . LYS B 1 162 ? -5.664 -18.859 2.896 1 93.06 162 LYS B C 1
ATOM 4452 O O . LYS B 1 162 ? -6.141 -18.875 1.76 1 93.06 162 LYS B O 1
ATOM 4457 N N . VAL B 1 163 ? -5.434 -17.812 3.584 1 89.38 163 VAL B N 1
ATOM 4458 C CA . VAL B 1 163 ? -5.715 -16.5 3.018 1 89.38 163 VAL B CA 1
ATOM 4459 C C . VAL B 1 163 ? -4.836 -16.266 1.789 1 89.38 163 VAL B C 1
ATOM 4461 O O . VAL B 1 163 ? -5.32 -15.805 0.752 1 89.38 163 VAL B O 1
ATOM 4464 N N . ILE B 1 164 ? -3.633 -16.625 1.917 1 94.12 164 ILE B N 1
ATOM 4465 C CA . ILE B 1 164 ? -2.693 -16.484 0.81 1 94.12 164 ILE B CA 1
ATOM 4466 C C . ILE B 1 164 ? -3.164 -17.328 -0.378 1 94.12 164 ILE B C 1
ATOM 4468 O O . ILE B 1 164 ? -3.186 -16.844 -1.514 1 94.12 164 ILE B O 1
ATOM 4472 N N . ALA B 1 165 ? -3.598 -18.516 -0.085 1 96.31 165 ALA B N 1
ATOM 4473 C CA . ALA B 1 165 ? -4.086 -19.406 -1.138 1 96.31 165 ALA B CA 1
ATOM 4474 C C . ALA B 1 165 ? -5.281 -18.797 -1.861 1 96.31 165 ALA B C 1
ATOM 4476 O O . ALA B 1 165 ? -5.336 -18.797 -3.094 1 96.31 165 ALA B O 1
ATOM 4477 N N . ASN B 1 166 ? -6.152 -18.297 -1.117 1 93.88 166 ASN B N 1
ATOM 4478 C CA . ASN B 1 166 ? -7.336 -17.672 -1.705 1 93.88 166 ASN B CA 1
ATOM 4479 C C . ASN B 1 166 ? -6.973 -16.453 -2.533 1 93.88 166 ASN B C 1
ATOM 4481 O O . ASN B 1 166 ? -7.543 -16.219 -3.602 1 93.88 166 ASN B O 1
ATOM 4485 N N . GLN B 1 167 ? -6.113 -15.688 -2.035 1 94.69 167 GLN B N 1
ATOM 4486 C CA . GLN B 1 167 ? -5.672 -14.508 -2.773 1 94.69 167 GLN B CA 1
ATOM 4487 C C . GLN B 1 167 ? -5.016 -14.898 -4.094 1 94.69 167 GLN B C 1
ATOM 4489 O O . GLN B 1 167 ? -5.328 -14.328 -5.141 1 94.69 167 GLN B O 1
ATOM 4494 N N . LEU B 1 168 ? -4.148 -15.875 -4.008 1 97.12 168 LEU B N 1
ATOM 4495 C CA . LEU B 1 168 ? -3.469 -16.312 -5.219 1 97.12 168 LEU B CA 1
ATOM 4496 C C . LEU B 1 168 ? -4.461 -16.891 -6.223 1 97.12 168 LEU B C 1
ATOM 4498 O O . LEU B 1 168 ? -4.316 -16.688 -7.434 1 97.12 168 LEU B O 1
ATOM 4502 N N . LYS B 1 169 ? -5.457 -17.547 -5.734 1 97 169 LYS B N 1
ATOM 4503 C CA . LYS B 1 169 ? -6.527 -18.031 -6.598 1 97 169 LYS B CA 1
ATOM 4504 C C . LYS B 1 169 ? -7.203 -16.891 -7.344 1 97 169 LYS B C 1
ATOM 4506 O O . LYS B 1 169 ? -7.418 -16.969 -8.555 1 97 169 LYS B O 1
ATOM 4511 N N . LEU B 1 170 ? -7.453 -15.859 -6.645 1 96 170 LEU B N 1
ATOM 4512 C CA . LEU B 1 170 ? -8.133 -14.711 -7.238 1 96 170 LEU B CA 1
ATOM 4513 C C . LEU B 1 170 ? -7.199 -13.961 -8.188 1 96 170 LEU B C 1
ATOM 4515 O O . LEU B 1 170 ? -7.605 -13.562 -9.281 1 96 170 LEU B O 1
ATOM 4519 N N . ILE B 1 171 ? -5.996 -13.789 -7.801 1 97.5 171 ILE B N 1
ATOM 4520 C CA . ILE B 1 171 ? -5.016 -13.055 -8.586 1 97.5 171 ILE B CA 1
ATOM 4521 C C . ILE B 1 171 ? -4.828 -13.727 -9.945 1 97.5 171 ILE B C 1
ATOM 4523 O O . ILE B 1 171 ? -4.809 -13.062 -10.984 1 97.5 171 ILE B O 1
ATOM 4527 N N . TYR B 1 172 ? -4.809 -15.031 -9.938 1 97.94 172 TYR B N 1
ATOM 4528 C CA . TYR B 1 172 ? -4.492 -15.758 -11.156 1 97.94 172 TYR B CA 1
ATOM 4529 C C . TYR B 1 172 ? -5.723 -16.469 -11.711 1 97.94 172 TYR B C 1
ATOM 4531 O O . TYR B 1 172 ? -5.605 -17.422 -12.484 1 97.94 172 TYR B O 1
ATOM 4539 N N . GLN B 1 173 ? -6.895 -16.078 -11.367 1 97.81 173 GLN B N 1
ATOM 4540 C CA . GLN B 1 173 ? -8.141 -16.766 -11.703 1 97.81 173 GLN B CA 1
ATOM 4541 C C . GLN B 1 173 ? -8.289 -16.922 -13.211 1 97.81 173 GLN B C 1
ATOM 4543 O O . GLN B 1 173 ? -8.789 -17.953 -13.68 1 97.81 173 GLN B O 1
ATOM 4548 N N . LYS B 1 174 ? -7.887 -15.992 -13.945 1 97.25 174 LYS B N 1
ATOM 4549 C CA . LYS B 1 174 ? -8.062 -16.078 -15.391 1 97.25 174 LYS B CA 1
ATOM 4550 C C . LYS B 1 174 ? -7.191 -17.188 -15.977 1 97.25 174 LYS B C 1
ATOM 4552 O O . LYS B 1 174 ? -7.613 -17.906 -16.891 1 97.25 174 LYS B O 1
ATOM 4557 N N . PHE B 1 175 ? -6.027 -17.391 -15.492 1 97 175 PHE B N 1
ATOM 4558 C CA . PHE B 1 175 ? -5.148 -18.469 -15.938 1 97 175 PHE B CA 1
ATOM 4559 C C . PHE B 1 175 ? -5.645 -19.812 -15.438 1 97 175 PHE B C 1
ATOM 4561 O O . PHE B 1 175 ? -5.586 -20.812 -16.172 1 97 175 PHE B O 1
ATOM 4568 N N . ILE B 1 176 ? -6.137 -19.812 -14.219 1 97.56 176 ILE B N 1
ATOM 4569 C CA . ILE B 1 176 ? -6.652 -21.047 -13.633 1 97.56 176 ILE B CA 1
ATOM 4570 C C . ILE B 1 176 ? -7.938 -21.453 -14.352 1 97.56 176 ILE B C 1
ATOM 4572 O O . ILE B 1 176 ? -8.094 -22.609 -14.734 1 97.56 176 ILE B O 1
ATOM 4576 N N . ASN B 1 177 ? -8.789 -20.531 -14.594 1 97.19 177 ASN B N 1
ATOM 4577 C CA . ASN B 1 177 ? -10.078 -20.797 -15.227 1 97.19 177 ASN B CA 1
ATOM 4578 C C . ASN B 1 177 ? -9.914 -21.266 -16.672 1 97.19 177 ASN B C 1
ATOM 4580 O O . ASN B 1 177 ? -10.758 -21.984 -17.188 1 97.19 177 ASN B O 1
ATOM 4584 N N . THR B 1 178 ? -8.844 -20.938 -17.312 1 95 178 THR B N 1
ATOM 4585 C CA . THR B 1 178 ? -8.617 -21.312 -18.703 1 95 178 THR B CA 1
ATOM 4586 C C . THR B 1 178 ? -7.625 -22.469 -18.797 1 95 178 THR B C 1
ATOM 4588 O O . THR B 1 178 ? -7.066 -22.734 -19.859 1 95 178 THR B O 1
ATOM 4591 N N . ASP B 1 179 ? -7.223 -23.078 -17.75 1 94.31 179 ASP B N 1
ATOM 4592 C CA . ASP B 1 179 ? -6.371 -24.25 -17.656 1 94.31 179 ASP B CA 1
ATOM 4593 C C . ASP B 1 179 ? -4.965 -23.953 -18.172 1 94.31 179 ASP B C 1
ATOM 4595 O O . ASP B 1 179 ? -4.344 -24.797 -18.812 1 94.31 179 ASP B O 1
ATOM 4599 N N . LYS B 1 180 ? -4.559 -22.781 -17.938 1 94.56 180 LYS B N 1
ATOM 4600 C CA . LYS B 1 180 ? -3.182 -22.438 -18.266 1 94.56 180 LYS B CA 1
ATOM 4601 C C . LYS B 1 180 ? -2.266 -22.578 -17.062 1 94.56 180 LYS B C 1
ATOM 4603 O O . LYS B 1 180 ? -1.042 -22.641 -17.203 1 94.56 180 LYS B O 1
ATOM 4608 N N . LEU B 1 181 ? -2.889 -22.594 -15.906 1 96.69 181 LEU B N 1
ATOM 4609 C CA . LEU B 1 181 ? -2.15 -22.703 -14.648 1 96.69 181 LEU B CA 1
ATOM 4610 C C . LEU B 1 181 ? -2.854 -23.656 -13.688 1 96.69 181 LEU B C 1
ATOM 4612 O O . LEU B 1 181 ? -4.043 -23.5 -13.406 1 96.69 181 LEU B O 1
ATOM 4616 N N . LYS B 1 182 ? -2.211 -24.656 -13.312 1 97.31 182 LYS B N 1
ATOM 4617 C CA . LYS B 1 182 ? -2.613 -25.5 -12.188 1 97.31 182 LYS B CA 1
ATOM 4618 C C . LYS B 1 182 ? -1.802 -25.172 -10.938 1 97.31 182 LYS B C 1
ATOM 4620 O O . LYS B 1 182 ? -0.609 -25.469 -10.867 1 97.31 182 LYS B O 1
ATOM 4625 N N . PHE B 1 183 ? -2.439 -24.594 -9.953 1 97.69 183 PHE B N 1
ATOM 4626 C CA . PHE B 1 183 ? -1.764 -24.062 -8.773 1 97.69 183 PHE B CA 1
ATOM 4627 C C . PHE B 1 183 ? -2.027 -24.938 -7.559 1 97.69 183 PHE B C 1
ATOM 4629 O O . PHE B 1 183 ? -3.176 -25.094 -7.137 1 97.69 183 PHE B O 1
ATOM 4636 N N . TYR B 1 184 ? -0.995 -25.547 -7.027 1 97.75 184 TYR B N 1
ATOM 4637 C CA . TYR B 1 184 ? -1.079 -26.391 -5.836 1 97.75 184 TYR B CA 1
ATOM 4638 C C . TYR B 1 184 ? -0.473 -25.688 -4.629 1 97.75 184 TYR B C 1
ATOM 4640 O O . TYR B 1 184 ? 0.692 -25.281 -4.656 1 97.75 184 TYR B O 1
ATOM 4648 N N . ILE B 1 185 ? -1.232 -25.469 -3.613 1 97.56 185 ILE B N 1
ATOM 4649 C CA . ILE B 1 185 ? -0.763 -24.828 -2.389 1 97.56 185 ILE B CA 1
ATOM 4650 C C . ILE B 1 185 ? -1.003 -25.766 -1.198 1 97.56 185 ILE B C 1
ATOM 4652 O O . ILE B 1 185 ? -2.146 -26.109 -0.895 1 97.56 185 ILE B O 1
ATOM 4656 N N . LEU B 1 186 ? 0.064 -26.109 -0.512 1 97.25 186 LEU B N 1
ATOM 4657 C CA . LEU B 1 186 ? -0.029 -27.094 0.56 1 97.25 186 LEU B CA 1
ATOM 4658 C C . LEU B 1 186 ? 0.631 -26.578 1.833 1 97.25 186 LEU B C 1
ATOM 4660 O O . LEU B 1 186 ? 1.585 -25.797 1.771 1 97.25 186 LEU B O 1
ATOM 4664 N N . TYR B 1 187 ? 0.061 -26.953 2.893 1 97.12 187 TYR B N 1
ATOM 4665 C CA . TYR B 1 187 ? 0.568 -26.688 4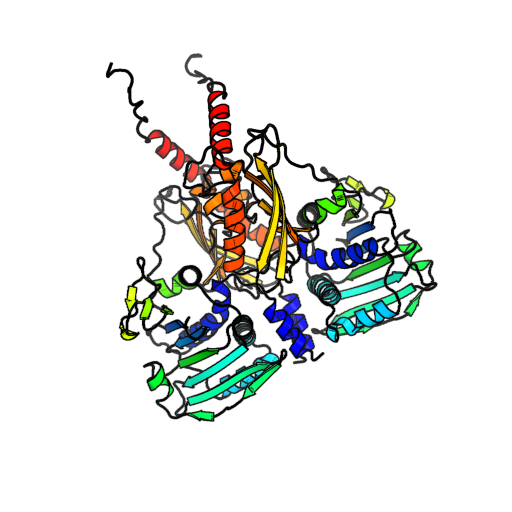.234 1 97.12 187 TYR B CA 1
ATOM 4666 C C . TYR B 1 187 ? 0.956 -27.984 4.941 1 97.12 187 TYR B C 1
ATOM 4668 O O . TYR B 1 187 ? 0.117 -28.859 5.141 1 97.12 187 TYR B O 1
ATOM 4676 N N . LYS B 1 188 ? 2.197 -28.109 5.242 1 96.38 188 LYS B N 1
ATOM 4677 C CA . LYS B 1 188 ? 2.668 -29.312 5.91 1 96.38 188 LYS B CA 1
ATOM 4678 C C . LYS B 1 188 ? 2.814 -29.094 7.41 1 96.38 188 LYS B C 1
ATOM 4680 O O . LYS B 1 188 ? 3.457 -28.125 7.844 1 96.38 188 LYS B O 1
ATOM 4685 N N . LYS B 1 189 ? 2.242 -29.875 8.156 1 94.12 189 LYS B N 1
ATOM 4686 C CA . LYS B 1 189 ? 2.34 -29.906 9.617 1 94.12 189 LYS B CA 1
ATOM 4687 C C . LYS B 1 189 ? 2.531 -31.328 10.125 1 94.12 189 LYS B C 1
ATOM 4689 O O . LYS B 1 189 ? 1.7 -32.219 9.859 1 94.12 189 LYS B O 1
ATOM 4694 N N . GLY B 1 190 ? 3.586 -31.5 10.891 1 92.94 190 GLY B N 1
ATOM 4695 C CA . GLY B 1 190 ? 3.922 -32.875 11.211 1 92.94 190 GLY B CA 1
ATOM 4696 C C . GLY B 1 190 ? 4.207 -33.719 9.992 1 92.94 190 GLY B C 1
ATOM 4697 O O . GLY B 1 190 ? 5.039 -33.375 9.156 1 92.94 190 GLY B O 1
ATOM 4698 N N . GLN B 1 191 ? 3.506 -34.844 9.844 1 91.31 191 GLN B N 1
ATOM 4699 C CA . GLN B 1 191 ? 3.715 -35.75 8.711 1 91.31 191 GLN B CA 1
ATOM 4700 C C . GLN B 1 191 ? 2.617 -35.562 7.664 1 91.31 191 GLN B C 1
ATOM 4702 O O . GLN B 1 191 ? 2.648 -36.219 6.613 1 91.31 191 GLN B O 1
ATOM 4707 N N . GLU B 1 192 ? 1.836 -34.625 7.93 1 91.94 192 GLU B N 1
ATOM 4708 C CA . GLU B 1 192 ? 0.669 -34.5 7.062 1 91.94 192 GLU B CA 1
ATOM 4709 C C . GLU B 1 192 ? 0.742 -33.219 6.238 1 91.94 192 GLU B C 1
ATOM 4711 O O . GLU B 1 192 ? 1.321 -32.219 6.68 1 91.94 192 GLU B O 1
ATOM 4716 N N . PHE B 1 193 ? 0.167 -33.375 5.066 1 93.94 193 PHE B N 1
ATOM 4717 C CA . PHE B 1 193 ? -0.051 -32.219 4.211 1 93.94 193 PHE B CA 1
ATOM 4718 C C . PHE B 1 193 ? -1.518 -31.797 4.223 1 93.94 193 PHE B C 1
ATOM 4720 O O . PHE B 1 193 ? -2.408 -32.656 4.215 1 93.94 193 PHE B O 1
ATOM 4727 N N . PHE B 1 194 ? -1.726 -30.531 4.316 1 94.06 194 PHE B N 1
ATOM 4728 C CA . PHE B 1 194 ? -3.055 -29.969 4.133 1 94.06 194 PHE B CA 1
ATOM 4729 C C . PHE B 1 194 ? -3.166 -29.281 2.777 1 94.06 194 PHE B C 1
ATOM 4731 O O . PHE B 1 194 ? -2.391 -28.375 2.471 1 94.06 194 PHE B O 1
ATOM 4738 N N . ASP B 1 195 ? -4.074 -29.766 2.025 1 94.38 195 ASP B N 1
ATOM 4739 C CA . ASP B 1 195 ? -4.367 -29.172 0.727 1 94.38 195 ASP B CA 1
ATOM 4740 C C . ASP B 1 195 ? -5.289 -27.969 0.874 1 94.38 195 ASP B C 1
ATOM 4742 O O . ASP B 1 195 ? -6.426 -28.094 1.33 1 94.38 195 ASP B O 1
ATOM 4746 N N . LEU B 1 196 ? -4.867 -26.797 0.39 1 94.19 196 LEU B N 1
ATOM 4747 C CA . LEU B 1 196 ? -5.594 -25.562 0.667 1 94.19 196 LEU B CA 1
ATOM 4748 C C . LEU B 1 196 ? -6.555 -25.234 -0.469 1 94.19 196 LEU B C 1
ATOM 4750 O O . LEU B 1 196 ? -7.141 -24.156 -0.496 1 94.19 196 LEU B O 1
ATOM 4754 N N . SER B 1 197 ? -6.73 -26.141 -1.388 1 88.19 197 SER B N 1
ATOM 4755 C CA . SER B 1 197 ? -7.668 -25.984 -2.492 1 88.19 197 SER B CA 1
ATOM 4756 C C . SER B 1 197 ? -9.094 -26.297 -2.059 1 88.19 197 SER B C 1
ATOM 4758 O O . SER B 1 197 ? -10.055 -25.969 -2.764 1 88.19 197 SER B O 1
ATOM 4760 N N . THR B 1 198 ? -9.211 -26.891 -0.939 1 77.44 198 THR B N 1
ATOM 4761 C CA . THR B 1 198 ? -10.523 -27.422 -0.561 1 77.44 198 THR B CA 1
ATOM 4762 C C . THR B 1 198 ? -10.969 -26.844 0.778 1 77.44 198 THR B C 1
ATOM 4764 O O . THR B 1 198 ? -10.141 -26.391 1.578 1 77.44 198 THR B O 1
ATOM 4767 N N . ASN B 1 199 ? -12.273 -26.578 0.878 1 76.94 199 ASN B N 1
ATOM 4768 C CA . ASN B 1 199 ? -12.93 -26.344 2.162 1 76.94 199 ASN B CA 1
ATOM 4769 C C . ASN B 1 199 ? -14.039 -27.375 2.412 1 76.94 199 ASN B C 1
ATOM 4771 O O . ASN B 1 199 ? -15.031 -27.406 1.683 1 76.94 199 ASN B O 1
ATOM 4775 N N . PRO B 1 200 ? -13.875 -28.359 3.453 1 81.19 200 PRO B N 1
ATOM 4776 C CA . PRO B 1 200 ? -12.852 -28.406 4.5 1 81.19 200 PRO B CA 1
ATOM 4777 C C . PRO B 1 200 ? -11.492 -28.859 3.975 1 81.19 200 PRO B C 1
ATOM 4779 O O . PRO B 1 200 ? -11.406 -29.453 2.893 1 81.19 200 PRO B O 1
ATOM 4782 N N . LEU B 1 201 ? -10.492 -28.609 4.742 1 87.62 201 LEU B N 1
ATOM 4783 C CA . LEU B 1 201 ? -9.125 -28.922 4.34 1 87.62 201 LEU B CA 1
ATOM 4784 C C . LEU B 1 201 ? -8.93 -30.438 4.223 1 87.62 201 LEU B C 1
ATOM 4786 O O . LEU B 1 201 ? -9.414 -31.203 5.066 1 87.62 201 LEU B O 1
ATOM 4790 N N . ASN B 1 202 ? -8.375 -30.797 3.152 1 85.5 202 ASN B N 1
ATOM 4791 C CA . ASN B 1 202 ? -8.031 -32.188 2.955 1 85.5 202 ASN B CA 1
ATOM 4792 C C . ASN B 1 202 ? -6.629 -32.5 3.465 1 85.5 202 ASN B C 1
ATOM 4794 O O . ASN B 1 202 ? -5.676 -31.797 3.145 1 85.5 202 ASN B O 1
ATOM 4798 N N . LYS B 1 203 ? -6.637 -33.562 4.246 1 89.5 203 LYS B N 1
ATOM 4799 C CA . LYS B 1 203 ? -5.348 -34.062 4.719 1 89.5 203 LYS B CA 1
ATOM 4800 C C . LYS B 1 203 ? -4.781 -35.094 3.775 1 89.5 203 LYS B C 1
ATOM 4802 O O . LYS B 1 203 ? -5.496 -36.031 3.354 1 89.5 203 LYS B O 1
ATOM 4807 N N . LEU B 1 204 ? -3.516 -34.812 3.445 1 91.06 204 LEU B N 1
ATOM 4808 C CA . LEU B 1 204 ? -2.854 -35.75 2.535 1 91.06 204 LEU B CA 1
ATOM 4809 C C . LEU B 1 204 ? -1.579 -36.312 3.156 1 91.06 204 LEU B C 1
ATOM 4811 O O . LEU B 1 204 ? -0.907 -35.625 3.93 1 91.06 204 LEU B O 1
ATOM 4815 N N . THR B 1 205 ? -1.342 -37.562 2.729 1 85.19 205 THR B N 1
ATOM 4816 C CA . THR B 1 205 ? -0.085 -38.125 3.182 1 85.19 205 THR B CA 1
ATOM 4817 C C . THR B 1 205 ? 0.98 -38.031 2.094 1 85.19 205 THR B C 1
ATOM 4819 O O . THR B 1 205 ? 2.176 -38.125 2.379 1 85.19 205 THR B O 1
ATOM 4822 N N . THR B 1 206 ? 0.402 -37.906 0.902 1 85.69 206 THR B N 1
ATOM 4823 C CA . THR B 1 206 ? 1.333 -37.781 -0.214 1 85.69 206 THR B CA 1
ATOM 4824 C C . THR B 1 206 ? 0.911 -36.656 -1.145 1 85.69 206 THR B C 1
ATOM 4826 O O . THR B 1 206 ? -0.269 -36.281 -1.213 1 85.69 206 THR B O 1
ATOM 4829 N N . LEU B 1 207 ? 1.857 -36.156 -1.906 1 87.62 207 LEU B N 1
ATOM 4830 C CA . LEU B 1 207 ? 1.647 -35 -2.76 1 87.62 2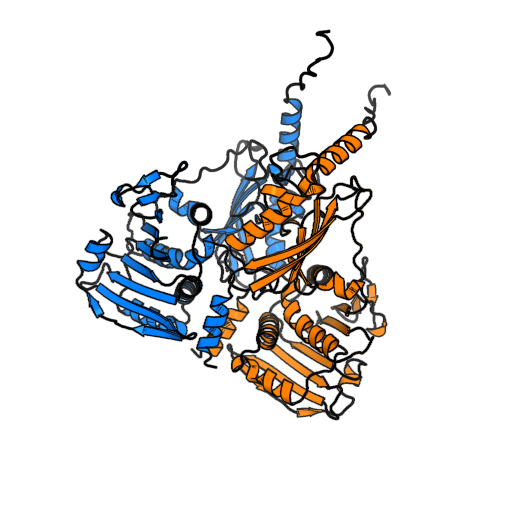07 LEU B CA 1
ATOM 4831 C C . LEU B 1 207 ? 0.846 -35.375 -4.004 1 87.62 207 LEU B C 1
ATOM 4833 O O . LEU B 1 207 ? 0.215 -34.531 -4.621 1 87.62 207 LEU B O 1
ATOM 4837 N N . ASP B 1 208 ? 0.899 -36.688 -4.34 1 87.25 208 ASP B N 1
ATOM 4838 C CA . ASP B 1 208 ? 0.269 -37.125 -5.582 1 87.25 208 ASP B CA 1
ATOM 4839 C C . ASP B 1 208 ? -1.249 -36.969 -5.512 1 87.25 208 ASP B C 1
ATOM 4841 O O . ASP B 1 208 ? -1.921 -36.906 -6.543 1 87.25 208 ASP B O 1
ATOM 4845 N N . LYS B 1 209 ? -1.73 -36.812 -4.34 1 89.5 209 LYS B N 1
ATOM 4846 C CA . LYS B 1 209 ? -3.176 -36.719 -4.152 1 89.5 209 LYS B CA 1
ATOM 4847 C C . LYS B 1 209 ? -3.615 -35.281 -4.027 1 89.5 209 LYS B C 1
ATOM 4849 O O . LYS B 1 209 ? -4.805 -35 -3.85 1 89.5 209 LYS B O 1
ATOM 4854 N N . ALA B 1 210 ? -2.682 -34.438 -4.168 1 93.81 210 ALA B N 1
ATOM 4855 C CA . ALA B 1 210 ? -2.998 -33 -4.027 1 93.81 210 ALA B CA 1
ATOM 4856 C C . ALA B 1 210 ? -3.891 -32.531 -5.168 1 93.81 210 ALA B C 1
ATOM 4858 O O . ALA B 1 210 ? -3.812 -33.062 -6.285 1 93.81 210 ALA B O 1
ATOM 4859 N N . LYS B 1 211 ? -4.719 -31.594 -4.828 1 94.56 211 LYS B N 1
ATOM 4860 C CA . LYS B 1 211 ? -5.578 -30.984 -5.84 1 94.56 211 LYS B CA 1
ATOM 4861 C C . LYS B 1 211 ? -5.191 -29.531 -6.086 1 94.56 211 LYS B C 1
ATOM 4863 O O . LYS B 1 211 ? -4.773 -28.828 -5.16 1 94.56 211 LYS B O 1
ATOM 4868 N N . SER B 1 212 ? -5.328 -29.188 -7.34 1 95.81 212 SER B N 1
ATOM 4869 C CA . SER B 1 212 ? -5.047 -27.797 -7.684 1 95.81 212 SER B CA 1
ATOM 4870 C C . SER B 1 212 ? -6.168 -26.875 -7.211 1 95.81 212 SER B C 1
ATOM 4872 O O . SER B 1 212 ? -7.277 -27.328 -6.934 1 95.81 212 SER B O 1
ATOM 4874 N N . LEU B 1 213 ? -5.871 -25.609 -7.055 1 96.38 213 LEU B N 1
ATOM 4875 C CA . LEU B 1 213 ? -6.883 -24.625 -6.715 1 96.38 213 LEU B CA 1
ATOM 4876 C C . LEU B 1 213 ? -8.047 -24.672 -7.703 1 96.38 213 LEU B C 1
ATOM 4878 O O . LEU B 1 213 ? -7.836 -24.812 -8.906 1 96.38 213 LEU B O 1
ATOM 4882 N N . ALA B 1 214 ? -9.234 -24.547 -7.16 1 94.88 214 ALA B N 1
ATOM 4883 C CA . ALA B 1 214 ? -10.445 -24.656 -7.977 1 94.88 214 ALA B CA 1
ATOM 4884 C C . ALA B 1 214 ? -10.641 -23.391 -8.812 1 94.88 214 ALA B C 1
ATOM 4886 O O . ALA B 1 214 ? -10.164 -22.312 -8.453 1 94.88 214 ALA B O 1
ATOM 4887 N N . LYS B 1 215 ? -11.344 -23.609 -9.883 1 96.12 215 LYS B N 1
ATOM 4888 C CA . LYS B 1 215 ? -11.75 -22.469 -10.711 1 96.12 215 LYS B CA 1
ATOM 4889 C C . LYS B 1 215 ? -12.664 -21.531 -9.938 1 96.12 215 LYS B C 1
ATOM 4891 O O . LYS B 1 215 ? -13.453 -21.969 -9.094 1 96.12 215 LYS B O 1
ATOM 4896 N N . THR B 1 216 ? -12.484 -20.25 -10.164 1 94.81 216 THR B N 1
ATOM 4897 C CA . THR B 1 216 ? -13.344 -19.25 -9.547 1 94.81 216 THR B CA 1
ATOM 4898 C C . THR B 1 216 ? -14.633 -19.078 -10.336 1 94.81 216 THR B C 1
ATOM 4900 O O . THR B 1 216 ? -14.602 -18.859 -11.547 1 94.81 216 THR B O 1
ATOM 4903 N N . LYS B 1 217 ? -15.68 -19.188 -9.641 1 93.5 217 LYS B N 1
ATOM 4904 C CA . LYS B 1 217 ? -16.984 -19 -10.281 1 93.5 217 LYS B CA 1
ATOM 4905 C C . LYS B 1 217 ? -17.344 -17.516 -10.367 1 93.5 217 LYS B C 1
ATOM 4907 O O . LYS B 1 217 ? -17.281 -16.797 -9.367 1 93.5 217 LYS B O 1
ATOM 4912 N N . LYS B 1 218 ? -17.719 -17.156 -11.539 1 94.31 218 LYS B N 1
ATOM 4913 C CA . LYS B 1 218 ? -18.172 -15.773 -11.719 1 94.31 218 LYS B CA 1
ATOM 4914 C C . LYS B 1 218 ? -19.562 -15.57 -11.141 1 94.31 218 LYS B C 1
ATOM 4916 O O . LYS B 1 218 ? -20.375 -16.5 -11.117 1 94.31 218 LYS B O 1
ATOM 4921 N N . PRO B 1 219 ? -19.766 -14.352 -10.688 1 95.88 219 PRO B N 1
ATOM 4922 C CA . PRO B 1 219 ? -21.094 -14.117 -10.125 1 95.88 219 PRO B CA 1
ATOM 4923 C C . PRO B 1 219 ? -22.188 -14.07 -11.195 1 95.88 219 PRO B C 1
ATOM 4925 O O . PRO B 1 219 ? -21.906 -13.781 -12.359 1 95.88 219 PRO B O 1
ATOM 4928 N N . ALA B 1 220 ? -23.406 -14.336 -10.734 1 96.69 220 ALA B N 1
ATOM 4929 C CA . ALA B 1 220 ? -24.562 -14.227 -11.625 1 96.69 220 ALA B CA 1
ATOM 4930 C C . ALA B 1 220 ? -24.938 -12.766 -11.875 1 96.69 220 ALA B C 1
ATOM 4932 O O . ALA B 1 220 ? -25.031 -11.977 -10.938 1 96.69 220 ALA B O 1
ATOM 4933 N N . LEU B 1 221 ? -25.141 -12.477 -13.141 1 97.12 221 LEU B N 1
ATOM 4934 C CA . LEU B 1 221 ? -25.484 -11.109 -13.516 1 97.12 221 LEU B CA 1
ATOM 4935 C C . LEU B 1 221 ? -26.938 -11.016 -13.977 1 97.12 221 LEU B C 1
ATOM 4937 O O . LEU B 1 221 ? -27.469 -11.969 -14.547 1 97.12 221 LEU B O 1
ATOM 4941 N N . ALA B 1 222 ? -27.469 -9.883 -13.688 1 95.75 222 ALA B N 1
ATOM 4942 C CA . ALA B 1 222 ? -28.828 -9.594 -14.156 1 95.75 222 ALA B CA 1
ATOM 4943 C C . ALA B 1 222 ? -28.828 -9.227 -15.633 1 95.75 222 ALA B C 1
ATOM 4945 O O . ALA B 1 222 ? -27.797 -8.852 -16.188 1 95.75 222 ALA B O 1
ATOM 4946 N N . ASN B 1 223 ? -30.062 -9.391 -16.203 1 92.62 223 ASN B N 1
ATOM 4947 C CA . ASN B 1 223 ? -30.203 -8.961 -17.594 1 92.62 223 ASN B CA 1
ATOM 4948 C C . ASN B 1 223 ? -30.281 -7.441 -17.703 1 92.62 223 ASN B C 1
ATOM 4950 O O . ASN B 1 223 ? -30.969 -6.789 -16.906 1 92.62 223 ASN B O 1
ATOM 4954 N N . LEU B 1 224 ? -29.594 -7.023 -18.641 1 88.94 224 LEU B N 1
ATOM 4955 C CA . LEU B 1 224 ? -29.672 -5.602 -18.953 1 88.94 224 LEU B CA 1
ATOM 4956 C C . LEU B 1 224 ? -30.812 -5.324 -19.922 1 88.94 224 LEU B C 1
ATOM 4958 O O . LEU B 1 224 ? -31.562 -6.234 -20.281 1 88.94 224 LEU B O 1
ATOM 4962 N N . LYS B 1 225 ? -31.094 -4.078 -20.203 1 77.69 225 LYS B N 1
ATOM 4963 C CA . LYS B 1 225 ? -32.25 -3.699 -21.031 1 77.69 225 LYS B CA 1
ATOM 4964 C C . LYS B 1 225 ? -32.188 -4.391 -22.391 1 77.69 225 LYS B C 1
ATOM 4966 O O . LYS B 1 225 ? -33.219 -4.805 -22.922 1 77.69 225 LYS B O 1
ATOM 4971 N N . ASN B 1 226 ? -31.062 -4.621 -22.891 1 79.69 226 ASN B N 1
ATOM 4972 C CA . ASN B 1 226 ? -30.953 -5.211 -24.219 1 79.69 226 ASN B CA 1
ATOM 4973 C C . ASN B 1 226 ? -30.859 -6.73 -24.156 1 79.69 226 ASN B C 1
ATOM 4975 O O . ASN B 1 226 ? -30.594 -7.387 -25.156 1 79.69 226 ASN B O 1
ATOM 4979 N N . GLY B 1 227 ? -31.109 -7.242 -23 1 84.19 227 GLY B N 1
ATOM 4980 C CA . GLY B 1 227 ? -31.062 -8.688 -22.828 1 84.19 227 GLY B CA 1
ATOM 4981 C C . GLY B 1 227 ? -29.656 -9.203 -22.531 1 84.19 227 GLY B C 1
ATOM 4982 O O . GLY B 1 227 ? -29.484 -10.359 -22.156 1 84.19 227 GLY B O 1
ATOM 4983 N N . GLU B 1 228 ? -28.766 -8.352 -22.781 1 91 228 GLU B N 1
ATOM 4984 C CA . GLU B 1 228 ? -27.391 -8.727 -22.5 1 91 228 GLU B CA 1
ATOM 4985 C C . GLU B 1 228 ? -27.078 -8.641 -21 1 91 228 GLU B C 1
ATOM 4987 O O . GLU B 1 228 ? -27.75 -7.918 -20.266 1 91 228 GLU B O 1
ATOM 4992 N N . LYS B 1 229 ? -26.109 -9.461 -20.594 1 93.38 229 LYS B N 1
ATOM 4993 C CA . LYS B 1 229 ? -25.75 -9.484 -19.172 1 93.38 229 LYS B CA 1
ATOM 4994 C C . LYS B 1 229 ? -24.531 -8.602 -18.906 1 93.38 229 LYS B C 1
ATOM 4996 O O . LYS B 1 229 ? -24.266 -8.219 -17.766 1 93.38 229 LYS B O 1
ATOM 5001 N N . ARG B 1 230 ? -23.875 -8.344 -20.078 1 95.62 230 ARG B N 1
ATOM 5002 C CA . ARG B 1 230 ? -22.625 -7.602 -19.938 1 95.62 230 ARG B CA 1
ATOM 5003 C C . ARG B 1 230 ? -22.531 -6.484 -20.969 1 95.62 230 ARG B C 1
ATOM 5005 O O . ARG B 1 230 ? -22.938 -6.66 -22.125 1 95.62 230 ARG B O 1
ATOM 5012 N N . ILE B 1 231 ? -22.078 -5.402 -20.516 1 96.25 231 ILE B N 1
ATOM 5013 C CA . ILE B 1 231 ? -21.672 -4.348 -21.438 1 96.25 231 ILE B CA 1
ATOM 5014 C C . ILE B 1 231 ? -20.156 -4.402 -21.656 1 96.25 231 ILE B C 1
ATOM 5016 O O . ILE B 1 231 ? -19.391 -4.195 -20.719 1 96.25 231 ILE B O 1
ATOM 5020 N N . LEU B 1 232 ? -19.781 -4.688 -22.859 1 96.56 232 LEU B N 1
ATOM 5021 C CA . LEU B 1 232 ? -18.375 -4.82 -23.188 1 96.56 232 LEU B CA 1
ATOM 5022 C C . LEU B 1 232 ? -17.719 -3.451 -23.359 1 96.56 232 LEU B C 1
ATOM 5024 O O . LEU B 1 232 ? -18.344 -2.531 -23.891 1 96.56 232 LEU B O 1
ATOM 5028 N N . ILE B 1 233 ? -16.547 -3.385 -22.859 1 97.5 233 ILE B N 1
ATOM 5029 C CA . ILE B 1 233 ? -15.758 -2.164 -22.969 1 97.5 233 ILE B CA 1
ATOM 5030 C C . ILE B 1 233 ? -14.492 -2.441 -23.797 1 97.5 233 ILE B C 1
ATOM 5032 O O . ILE B 1 233 ? -13.789 -3.418 -23.531 1 97.5 233 ILE B O 1
ATOM 5036 N N . GLN B 1 234 ? -14.281 -1.673 -24.828 1 97.94 234 GLN B N 1
ATOM 5037 C CA . GLN B 1 234 ? -13.07 -1.646 -25.625 1 97.94 234 GLN B CA 1
ATOM 5038 C C . GLN B 1 234 ? -12.688 -0.217 -26 1 97.94 234 GLN B C 1
ATOM 5040 O O . GLN B 1 234 ? -13.234 0.352 -26.953 1 97.94 234 GLN B O 1
ATOM 5045 N N . GLU B 1 235 ? -11.812 0.305 -25.219 1 98 235 GLU B N 1
ATOM 5046 C CA . GLU B 1 235 ? -11.406 1.695 -25.391 1 98 235 GLU B CA 1
ATOM 5047 C C . GLU B 1 235 ? -9.883 1.838 -25.328 1 98 235 GLU B C 1
ATOM 5049 O O . GLU B 1 235 ? -9.195 0.943 -24.844 1 98 235 GLU B O 1
ATOM 5054 N N . THR B 1 236 ? -9.383 2.871 -25.922 1 97.62 236 THR B N 1
ATOM 5055 C CA . THR B 1 236 ? -7.969 3.234 -25.828 1 97.62 236 THR B CA 1
ATOM 5056 C C . THR B 1 236 ? -7.805 4.59 -25.156 1 97.62 236 THR B C 1
ATOM 5058 O O . THR B 1 236 ? -8.492 5.555 -25.5 1 97.62 236 THR B O 1
ATOM 5061 N N . ILE B 1 237 ? -6.957 4.602 -24.141 1 97.19 237 ILE B N 1
ATOM 5062 C CA . ILE B 1 237 ? -6.66 5.84 -23.438 1 97.19 237 ILE B CA 1
ATOM 5063 C C . ILE B 1 237 ? -5.25 6.309 -23.766 1 97.19 237 ILE B C 1
ATOM 5065 O O . ILE B 1 237 ? -4.273 5.586 -23.531 1 97.19 237 ILE B O 1
ATOM 5069 N N . ASP B 1 238 ? -5.137 7.457 -24.344 1 95.81 238 ASP B N 1
ATOM 5070 C CA . ASP B 1 238 ? -3.832 8.07 -24.578 1 95.81 238 ASP B CA 1
ATOM 5071 C C . ASP B 1 238 ? -3.328 8.781 -23.312 1 95.81 238 ASP B C 1
ATOM 5073 O O . ASP B 1 238 ? -3.977 9.703 -22.812 1 95.81 238 ASP B O 1
ATOM 5077 N N . TRP B 1 239 ? -2.18 8.312 -22.797 1 91.56 239 TRP B N 1
ATOM 5078 C CA . TRP B 1 239 ? -1.643 8.867 -21.562 1 91.56 239 TRP B CA 1
ATOM 5079 C C . TRP B 1 239 ? -0.118 8.898 -21.594 1 91.56 239 TRP B C 1
ATOM 5081 O O . TRP B 1 239 ? 0.527 7.855 -21.734 1 91.56 239 TRP B O 1
ATOM 5091 N N . ASN B 1 240 ? 0.49 10.102 -21.469 1 86.81 240 ASN B N 1
ATOM 5092 C CA . ASN B 1 240 ? 1.934 10.312 -21.438 1 86.81 240 ASN B CA 1
ATOM 5093 C C . ASN B 1 240 ? 2.623 9.625 -22.609 1 86.81 240 ASN B C 1
ATOM 5095 O O . ASN B 1 240 ? 3.586 8.883 -22.422 1 86.81 240 ASN B O 1
ATOM 5099 N N . ASN B 1 241 ? 2.074 9.703 -23.75 1 88.88 241 ASN B N 1
ATOM 5100 C CA . ASN B 1 241 ? 2.605 9.203 -25.016 1 88.88 241 ASN B CA 1
ATOM 5101 C C . ASN B 1 241 ? 2.547 7.684 -25.094 1 88.88 241 ASN B C 1
ATOM 5103 O O . ASN B 1 241 ? 3.363 7.059 -25.766 1 88.88 241 ASN B O 1
ATOM 5107 N N . GLN B 1 242 ? 1.726 7.121 -24.281 1 93.75 242 GLN B N 1
ATOM 5108 C CA . GLN B 1 242 ? 1.47 5.684 -24.312 1 93.75 242 GLN B CA 1
ATOM 5109 C C . GLN B 1 242 ? -0.013 5.398 -24.531 1 93.75 242 GLN B C 1
ATOM 5111 O O . GLN B 1 242 ? -0.871 6.176 -24.125 1 93.75 242 GLN B O 1
ATOM 5116 N N . LYS B 1 243 ? -0.214 4.344 -25.234 1 96.44 243 LYS B N 1
ATOM 5117 C CA . LYS B 1 243 ? -1.581 3.867 -25.438 1 96.44 243 LYS B CA 1
ATOM 5118 C C . LYS B 1 243 ? -1.925 2.768 -24.422 1 96.44 243 LYS B C 1
ATOM 5120 O O . LYS B 1 243 ? -1.271 1.724 -24.391 1 96.44 243 LYS B O 1
ATOM 5125 N N . ILE B 1 244 ? -2.875 3.088 -23.594 1 97.44 244 ILE B N 1
ATOM 5126 C CA . ILE B 1 244 ? -3.385 2.111 -22.641 1 97.44 244 ILE B CA 1
ATOM 5127 C C . ILE B 1 244 ? -4.684 1.503 -23.172 1 97.44 244 ILE B C 1
ATOM 5129 O O . ILE B 1 244 ? -5.617 2.227 -23.516 1 97.44 244 ILE B O 1
ATOM 5133 N N . TYR B 1 245 ? -4.695 0.198 -23.234 1 97.88 245 TYR B N 1
ATOM 5134 C CA . TYR B 1 245 ? -5.871 -0.489 -23.766 1 97.88 245 TYR B CA 1
ATOM 5135 C C . TYR B 1 245 ? -6.789 -0.935 -22.625 1 97.88 245 TYR B C 1
ATOM 5137 O O . TYR B 1 245 ? -6.391 -1.726 -21.766 1 97.88 245 TYR B O 1
ATOM 5145 N N . LEU B 1 246 ? -7.934 -0.354 -22.609 1 98.31 246 LEU B N 1
ATOM 5146 C CA . LEU B 1 246 ? -8.977 -0.693 -21.641 1 98.31 246 LEU B CA 1
ATOM 5147 C C . LEU B 1 246 ? -9.977 -1.672 -22.25 1 98.31 246 LEU B C 1
ATOM 5149 O O . LEU B 1 246 ? -10.625 -1.363 -23.25 1 98.31 246 LEU B O 1
ATOM 5153 N N . SER B 1 247 ? -10.047 -2.877 -21.688 1 98.56 247 SER B N 1
ATOM 5154 C CA . SER B 1 247 ? -11.008 -3.869 -22.156 1 98.56 247 SER B CA 1
ATOM 5155 C C . SER B 1 247 ? -11.664 -4.594 -20.984 1 98.56 247 SER B C 1
ATOM 5157 O O . SER B 1 247 ? -11.172 -4.527 -19.844 1 98.56 247 SER B O 1
ATOM 5159 N N . GLY B 1 248 ? -12.812 -5.211 -21.188 1 98.25 248 GLY B N 1
ATOM 5160 C CA . GLY B 1 248 ? -13.539 -5.953 -20.172 1 98.25 248 GLY B CA 1
ATOM 5161 C C . GLY B 1 248 ? -15.039 -5.73 -20.234 1 98.25 248 GLY B C 1
ATOM 5162 O O . GLY B 1 248 ? -15.617 -5.633 -21.312 1 98.25 248 GLY B O 1
ATOM 5163 N N . TYR B 1 249 ? -15.648 -5.766 -19.031 1 98 249 TYR B N 1
ATOM 5164 C CA . TYR B 1 249 ? -17.094 -5.621 -19.062 1 98 249 TYR B CA 1
ATOM 5165 C C . TYR B 1 249 ? -17.609 -5.094 -17.719 1 98 249 TYR B C 1
ATOM 5167 O O . TYR B 1 249 ? -16.906 -5.129 -16.719 1 98 249 TYR B O 1
ATOM 5175 N N . LEU B 1 250 ? -18.734 -4.516 -17.828 1 97.75 250 LEU B N 1
ATOM 5176 C CA . LEU B 1 250 ? -19.531 -4.105 -16.672 1 97.75 250 LEU B CA 1
ATOM 5177 C C . LEU B 1 250 ? -20.875 -4.828 -16.672 1 97.75 250 LEU B C 1
ATOM 5179 O O . LEU B 1 250 ? -21.406 -5.195 -17.719 1 97.75 250 LEU B O 1
ATOM 5183 N N . GLY B 1 251 ? -21.422 -5.074 -15.5 1 97.25 251 GLY B N 1
ATOM 5184 C CA . GLY B 1 251 ? -22.719 -5.695 -15.328 1 97.25 251 GLY B CA 1
ATOM 5185 C C . GLY B 1 251 ? -23.359 -5.391 -13.992 1 97.25 251 GLY B C 1
ATOM 5186 O O . GLY B 1 251 ? -22.844 -4.574 -13.219 1 97.25 251 GLY B O 1
ATOM 5187 N N . VAL B 1 252 ? -24.5 -5.973 -13.883 1 97.25 252 VAL B N 1
ATOM 5188 C CA . VAL B 1 252 ? -25.266 -5.809 -12.656 1 97.25 252 VAL B CA 1
ATOM 5189 C C . VAL B 1 252 ? -25.484 -7.172 -11.992 1 97.25 252 VAL B C 1
ATOM 5191 O O . VAL B 1 252 ? -25.938 -8.117 -12.641 1 97.25 252 VAL B O 1
ATOM 5194 N N . LEU B 1 253 ? -25.109 -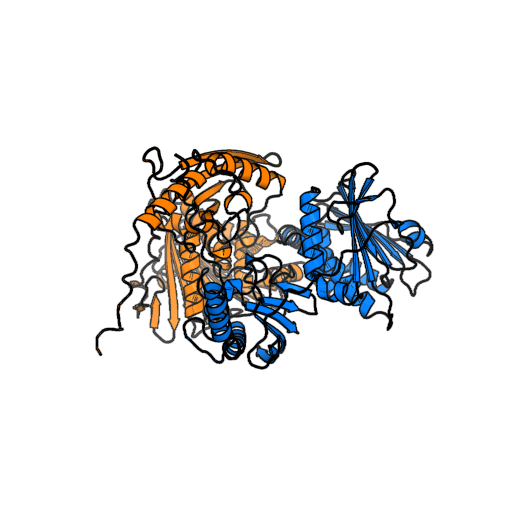7.215 -10.719 1 97.5 253 LEU B N 1
ATOM 5195 C CA . LEU B 1 253 ? -25.328 -8.469 -10.008 1 97.5 253 LEU B CA 1
ATOM 5196 C C . LEU B 1 253 ? -26.812 -8.797 -9.945 1 97.5 253 LEU B C 1
ATOM 5198 O O . LEU B 1 253 ? -27.641 -7.91 -9.734 1 97.5 253 LEU B O 1
ATOM 5202 N N . SER B 1 254 ? -27.141 -10.094 -10.078 1 96.12 254 SER B N 1
ATOM 5203 C CA . SER B 1 254 ? -28.531 -10.523 -10 1 96.12 254 SER B CA 1
ATOM 5204 C C . SER B 1 254 ? -29.109 -10.305 -8.602 1 96.12 254 SER B C 1
ATOM 5206 O O . SER B 1 254 ? -30.281 -9.984 -8.453 1 96.12 254 SER B O 1
ATOM 5208 N N . GLU B 1 255 ? -28.219 -10.547 -7.625 1 95.12 255 GLU B N 1
ATOM 5209 C CA . GLU B 1 255 ? -28.531 -10.266 -6.227 1 95.12 255 GLU B CA 1
ATOM 5210 C C . GLU B 1 255 ? -27.5 -9.32 -5.605 1 95.12 255 GLU B C 1
ATOM 5212 O O . GLU B 1 255 ? -26.312 -9.438 -5.883 1 95.12 255 GLU B O 1
ATOM 5217 N N . PRO B 1 256 ? -28.062 -8.438 -4.836 1 93.75 256 PRO B N 1
ATOM 5218 C CA . PRO B 1 256 ? -27.109 -7.523 -4.207 1 93.75 256 PRO B CA 1
ATOM 5219 C C . PRO B 1 256 ? -26.094 -8.242 -3.314 1 93.75 256 PRO B C 1
ATOM 5221 O O . PRO B 1 256 ? -26.484 -9.086 -2.498 1 93.75 256 PRO B O 1
ATOM 5224 N N . ASP B 1 257 ? -24.891 -7.957 -3.488 1 92.69 257 ASP B N 1
ATOM 5225 C CA . ASP B 1 257 ? -23.812 -8.555 -2.709 1 92.69 257 ASP B CA 1
ATOM 5226 C C . ASP B 1 257 ? -22.594 -7.633 -2.674 1 92.69 257 ASP B C 1
ATOM 5228 O O . ASP B 1 257 ? -21.781 -7.633 -3.602 1 92.69 257 ASP B O 1
ATOM 5232 N N . PHE B 1 258 ? -22.406 -6.992 -1.631 1 87.56 258 PHE B N 1
ATOM 5233 C CA . PHE B 1 258 ? -21.312 -6.039 -1.486 1 87.56 258 PHE B CA 1
ATOM 5234 C C . PHE B 1 258 ? -19.969 -6.734 -1.642 1 87.56 258 PHE B C 1
ATOM 5236 O O . PHE B 1 258 ? -19.016 -6.145 -2.162 1 87.56 258 PHE B O 1
ATOM 5243 N N . LYS B 1 259 ? -19.875 -7.941 -1.209 1 88.06 259 LYS B N 1
ATOM 5244 C CA . LYS B 1 259 ? -18.609 -8.68 -1.226 1 88.06 259 LYS B CA 1
ATOM 5245 C C . LYS B 1 259 ? -18.188 -9.016 -2.652 1 88.06 259 LYS B C 1
ATOM 5247 O O . LYS B 1 259 ? -17 -9.25 -2.918 1 88.06 259 LYS B O 1
ATOM 5252 N N . LYS B 1 260 ? -19.156 -8.984 -3.512 1 93.81 260 LYS B N 1
ATOM 5253 C CA . LYS B 1 260 ? -18.859 -9.344 -4.895 1 93.81 260 LYS B CA 1
ATOM 5254 C C . LYS B 1 260 ? -18.844 -8.102 -5.789 1 93.81 260 LYS B C 1
ATOM 5256 O O . LYS B 1 260 ? -18.141 -8.078 -6.805 1 93.81 260 LYS B O 1
ATOM 5261 N N . ALA B 1 261 ? -19.562 -7.109 -5.391 1 95.25 261 ALA B N 1
ATOM 5262 C CA . ALA B 1 261 ? -19.688 -5.898 -6.199 1 95.25 261 ALA B CA 1
ATOM 5263 C C . ALA B 1 261 ? -18.375 -5.125 -6.238 1 95.25 261 ALA B C 1
ATOM 5265 O O . ALA B 1 261 ? -17.5 -5.34 -5.398 1 95.25 261 ALA B O 1
ATOM 5266 N N . GLY B 1 262 ? -18.312 -4.254 -7.277 1 96.19 262 GLY B N 1
ATOM 5267 C CA . GLY B 1 262 ? -17.109 -3.447 -7.461 1 96.19 262 GLY B CA 1
ATOM 5268 C C . GLY B 1 262 ? -16.391 -3.732 -8.766 1 96.19 262 GLY B C 1
ATOM 5269 O O . GLY B 1 262 ? -16.75 -4.664 -9.484 1 96.19 262 GLY B O 1
ATOM 5270 N N . LEU B 1 263 ? -15.453 -2.906 -9.047 1 97.81 263 LEU B N 1
ATOM 5271 C CA . LEU B 1 263 ? -14.688 -3.076 -10.273 1 97.81 263 LEU B CA 1
ATOM 5272 C C . LEU B 1 263 ? -13.352 -3.748 -9.992 1 97.81 263 LEU B C 1
ATOM 5274 O O . LEU B 1 263 ? -12.555 -3.25 -9.195 1 97.81 263 LEU B O 1
ATOM 5278 N N . TYR B 1 264 ? -13.156 -4.887 -10.609 1 98.06 264 TYR B N 1
ATOM 5279 C CA . TYR B 1 264 ? -11.906 -5.625 -10.57 1 98.06 264 TYR B CA 1
ATOM 5280 C C . TYR B 1 264 ? -10.977 -5.195 -11.695 1 98.06 264 TYR B C 1
ATOM 5282 O O . TYR B 1 264 ? -11.344 -5.258 -12.875 1 98.06 264 TYR B O 1
ATOM 5290 N N . LEU B 1 265 ? -9.805 -4.766 -11.359 1 98.31 265 LEU B N 1
ATOM 5291 C CA . LEU B 1 265 ? -8.883 -4.266 -12.375 1 98.31 265 LEU B CA 1
ATOM 5292 C C . LEU B 1 265 ? -7.746 -5.254 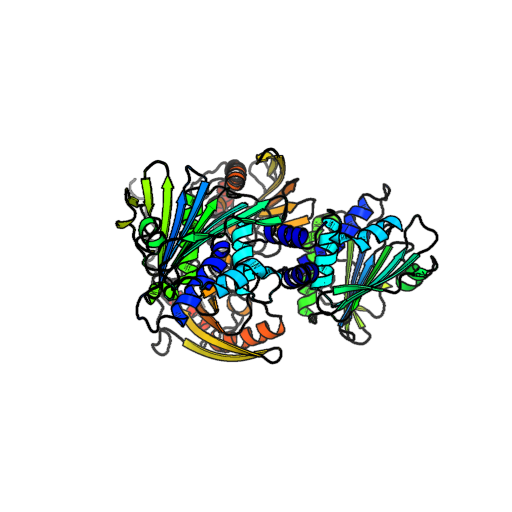-12.602 1 98.31 265 LEU B C 1
ATOM 5294 O O . LEU B 1 265 ? -7.07 -5.664 -11.656 1 98.31 265 LEU B O 1
ATOM 5298 N N . TYR B 1 266 ? -7.559 -5.574 -13.836 1 98.25 266 TYR B N 1
ATOM 5299 C CA . TYR B 1 266 ? -6.566 -6.562 -14.242 1 98.25 266 TYR B CA 1
ATOM 5300 C C . TYR B 1 266 ? -5.473 -5.918 -15.094 1 98.25 266 TYR B C 1
ATOM 5302 O O . TYR B 1 266 ? -5.684 -4.855 -15.688 1 98.25 266 TYR B O 1
ATOM 5310 N N . ASN B 1 267 ? -4.34 -6.539 -15.086 1 97.31 267 ASN B N 1
ATOM 5311 C CA . ASN B 1 267 ? -3.221 -6.281 -15.984 1 97.31 267 ASN B CA 1
ATOM 5312 C C . ASN B 1 267 ? -2.562 -7.582 -16.438 1 97.31 267 ASN B C 1
ATOM 5314 O O . ASN B 1 267 ? -2.115 -8.383 -15.617 1 97.31 267 ASN B O 1
ATOM 5318 N N . ASN B 1 268 ? -2.582 -7.812 -17.719 1 94.62 268 ASN B N 1
ATOM 5319 C CA . ASN B 1 268 ? -2.049 -9.055 -18.281 1 94.62 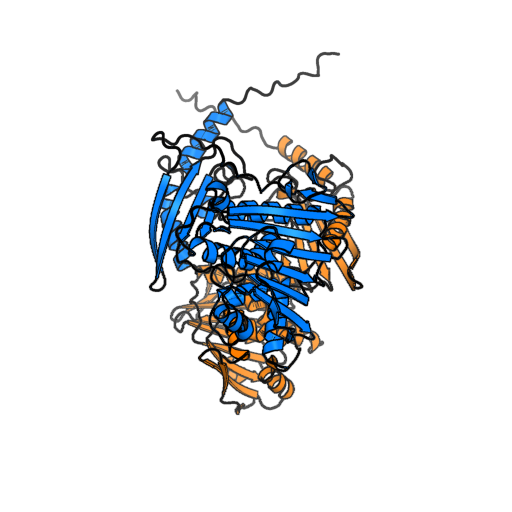268 ASN B CA 1
ATOM 5320 C C . ASN B 1 268 ? -2.691 -10.281 -17.641 1 94.62 268 ASN B C 1
ATOM 5322 O O . ASN B 1 268 ? -1.994 -11.211 -17.234 1 94.62 268 ASN B O 1
ATOM 5326 N N . ASN B 1 269 ? -3.975 -10.18 -17.422 1 95.81 269 ASN B N 1
ATOM 5327 C CA . ASN B 1 269 ? -4.832 -11.258 -16.953 1 95.81 269 ASN B CA 1
ATOM 5328 C C . ASN B 1 269 ? -4.582 -11.562 -15.469 1 95.81 269 ASN B C 1
ATOM 5330 O O . ASN B 1 269 ? -5.078 -12.562 -14.945 1 95.81 269 ASN B O 1
ATOM 5334 N N . LYS B 1 270 ? -3.844 -10.711 -14.852 1 96.75 270 LYS B N 1
ATOM 5335 C CA . LYS B 1 270 ? -3.615 -10.805 -13.414 1 96.75 270 LYS B CA 1
ATOM 5336 C C . LYS B 1 270 ? -4.418 -9.742 -12.664 1 96.75 270 LYS B C 1
ATOM 5338 O O . LYS B 1 270 ? -4.449 -8.578 -13.055 1 96.75 270 LYS B O 1
ATOM 5343 N N . LEU B 1 271 ? -5.059 -10.211 -11.617 1 97.5 271 LEU B N 1
ATOM 5344 C CA . LEU B 1 271 ? -5.797 -9.25 -10.805 1 97.5 271 LEU B CA 1
ATOM 5345 C C . LEU B 1 271 ? -4.848 -8.352 -10.023 1 97.5 271 LEU B C 1
ATOM 5347 O O . LEU B 1 271 ? -4.062 -8.836 -9.203 1 97.5 271 LEU B O 1
ATOM 5351 N N . VAL B 1 272 ? -4.914 -7.07 -10.258 1 96.56 272 VAL B N 1
ATOM 5352 C CA . VAL B 1 272 ? -4.027 -6.113 -9.609 1 96.56 272 VAL B CA 1
ATOM 5353 C C . VAL B 1 272 ? -4.766 -5.414 -8.469 1 96.56 272 VAL B C 1
ATOM 5355 O O . VAL B 1 272 ? -4.23 -5.27 -7.367 1 96.56 272 VAL B O 1
ATOM 5358 N N . LYS B 1 273 ? -5.996 -5.023 -8.766 1 94.62 273 LYS B N 1
ATOM 5359 C CA . LYS B 1 273 ? -6.816 -4.336 -7.773 1 94.62 273 LYS B CA 1
ATOM 5360 C C . LYS B 1 273 ? -8.156 -5.035 -7.594 1 94.62 273 LYS B C 1
ATOM 5362 O O . LYS B 1 273 ? -8.914 -5.195 -8.555 1 94.62 273 LYS B O 1
ATOM 5367 N N . GLY B 1 274 ? -8.391 -5.461 -6.297 1 91.75 274 GLY B N 1
ATOM 5368 C CA . GLY B 1 274 ? -9.727 -5.977 -6.074 1 91.75 274 GLY B CA 1
ATOM 5369 C C . GLY B 1 274 ? -9.742 -7.285 -5.305 1 91.75 274 GLY B C 1
ATOM 5370 O O . GLY B 1 274 ? -10.773 -7.953 -5.23 1 91.75 274 GLY B O 1
ATOM 5371 N N . ILE B 1 275 ? -8.602 -7.629 -4.773 1 90.12 275 ILE B N 1
ATOM 5372 C CA . ILE B 1 275 ? -8.57 -8.883 -4.035 1 90.12 275 ILE B CA 1
ATOM 5373 C C . ILE B 1 275 ? -9.359 -8.742 -2.736 1 90.12 275 ILE B C 1
ATOM 5375 O O . ILE B 1 275 ? -10.117 -9.641 -2.357 1 90.12 275 ILE B O 1
ATOM 5379 N N . ASN B 1 276 ? -9.148 -7.598 -2.143 1 84.75 276 ASN B N 1
ATOM 5380 C CA . ASN B 1 276 ? -9.906 -7.289 -0.937 1 84.75 276 ASN B CA 1
ATOM 5381 C C . ASN B 1 276 ? -11.18 -6.516 -1.261 1 84.75 276 ASN B C 1
ATOM 5383 O O . ASN B 1 276 ? -11.18 -5.641 -2.127 1 84.75 276 ASN B O 1
ATOM 5387 N N . VAL B 1 277 ? -12.164 -6.805 -0.56 1 85.06 277 VAL B N 1
ATOM 5388 C CA . VAL B 1 277 ? -13.484 -6.242 -0.807 1 85.06 277 VAL B CA 1
ATOM 5389 C C . VAL B 1 277 ? -13.422 -4.719 -0.73 1 85.06 277 VAL B C 1
ATOM 5391 O O . VAL B 1 277 ? -14.047 -4.023 -1.531 1 85.06 277 VAL B O 1
ATOM 5394 N N . TYR B 1 278 ? -12.641 -4.211 0.102 1 79.81 278 TYR B N 1
ATOM 5395 C CA . TYR B 1 278 ? -12.609 -2.775 0.348 1 79.81 278 TYR B CA 1
ATOM 5396 C C . TYR B 1 278 ? -11.586 -2.09 -0.543 1 79.81 278 TYR B C 1
ATOM 5398 O O . TYR B 1 278 ? -11.547 -0.859 -0.629 1 79.81 278 TYR B O 1
ATOM 5406 N N . ASP B 1 279 ? -10.852 -2.908 -1.314 1 83.88 279 ASP B N 1
ATOM 5407 C CA . ASP B 1 279 ? -9.797 -2.34 -2.152 1 83.88 279 ASP B CA 1
ATOM 5408 C C . ASP B 1 279 ? -10.219 -2.326 -3.623 1 83.88 279 ASP B C 1
ATOM 5410 O O . ASP B 1 279 ? -9.438 -1.918 -4.488 1 83.88 279 ASP B O 1
ATOM 5414 N N . ARG B 1 280 ? -11.367 -2.697 -3.83 1 92.19 280 ARG B N 1
ATOM 5415 C CA . ARG B 1 280 ? -11.867 -2.65 -5.199 1 92.19 280 ARG B CA 1
ATOM 5416 C C . ARG B 1 280 ? -12.023 -1.21 -5.676 1 92.19 280 ARG B C 1
ATOM 5418 O O . ARG B 1 280 ? -12.148 -0.291 -4.863 1 92.19 280 ARG B O 1
ATOM 5425 N N . TYR B 1 281 ? -11.891 -1.092 -7.004 1 94.62 281 TYR B N 1
ATOM 5426 C CA . TYR B 1 281 ? -12.016 0.242 -7.586 1 94.62 281 TYR B CA 1
ATOM 5427 C C . TYR B 1 281 ? -13.453 0.737 -7.523 1 94.62 281 TYR B C 1
ATOM 5429 O O . TYR B 1 281 ? -14.312 0.24 -8.25 1 94.62 281 TYR B O 1
ATOM 5437 N N . ARG B 1 282 ? -13.672 1.722 -6.574 1 93.19 282 ARG B N 1
ATOM 5438 C CA . ARG B 1 282 ? -15 2.277 -6.324 1 93.19 282 ARG B CA 1
ATOM 5439 C C . ARG B 1 282 ? -14.961 3.801 -6.312 1 93.19 282 ARG B C 1
ATOM 5441 O O . ARG B 1 282 ? -15.234 4.426 -5.285 1 93.19 282 ARG B O 1
ATOM 5448 N N . PRO B 1 283 ? -14.758 4.367 -7.453 1 92.25 283 PRO B N 1
ATOM 5449 C CA . PRO B 1 283 ? -14.781 5.828 -7.445 1 92.25 283 PRO B CA 1
ATOM 5450 C C . PRO B 1 283 ? -16.125 6.395 -7 1 92.25 283 PRO B C 1
ATOM 5452 O O . PRO B 1 283 ? -17.172 5.883 -7.398 1 92.25 283 PRO B O 1
ATOM 5455 N N . GLU B 1 284 ? -16.078 7.398 -6.293 1 88.06 284 GLU B N 1
ATOM 5456 C CA . GLU B 1 284 ? -17.281 7.977 -5.695 1 88.06 284 GLU B CA 1
ATOM 5457 C C . GLU B 1 284 ? -18.281 8.406 -6.766 1 88.06 284 GLU B C 1
ATOM 5459 O O . GLU B 1 284 ? -19.5 8.281 -6.578 1 88.06 284 GLU B O 1
ATOM 5464 N N . LEU B 1 285 ? -17.828 8.906 -7.812 1 91.31 285 LEU B N 1
ATOM 5465 C CA . LEU B 1 285 ? -18.703 9.383 -8.875 1 91.31 285 LEU B CA 1
ATOM 5466 C C . LEU B 1 285 ? -19.562 8.25 -9.414 1 91.31 285 LEU B C 1
ATOM 5468 O O . LEU B 1 285 ? -20.672 8.484 -9.922 1 91.31 285 LEU B O 1
ATOM 5472 N N . LEU B 1 286 ? -19.062 7.027 -9.227 1 95.06 286 LEU B N 1
ATOM 5473 C CA . LEU B 1 286 ? -19.797 5.863 -9.727 1 95.06 286 LEU B CA 1
ATOM 5474 C C . LEU B 1 286 ? -20.562 5.18 -8.594 1 95.06 286 LEU B C 1
ATOM 5476 O O . LEU B 1 286 ? -21.656 4.664 -8.812 1 95.06 286 LEU B O 1
ATOM 5480 N N . PHE B 1 287 ? -19.953 5.176 -7.465 1 93.62 287 PHE B N 1
ATOM 5481 C CA . PHE B 1 287 ? -20.453 4.309 -6.406 1 93.62 287 PHE B CA 1
ATOM 5482 C C . PHE B 1 287 ? -21.094 5.125 -5.293 1 93.62 287 PHE B C 1
ATOM 5484 O O . PHE B 1 287 ? -21.797 4.578 -4.445 1 93.62 287 PHE B O 1
ATOM 5491 N N . GLY B 1 288 ? -20.891 6.379 -5.305 1 87.62 288 GLY B N 1
ATOM 5492 C CA . GLY B 1 288 ? -21.5 7.234 -4.293 1 87.62 288 GLY B CA 1
ATOM 5493 C C . GLY B 1 288 ? -21.062 6.895 -2.883 1 87.62 288 GLY B C 1
ATOM 5494 O O . GLY B 1 288 ? -19.891 6.566 -2.654 1 87.62 288 GLY B O 1
ATOM 5495 N N . SER B 1 289 ? -22.016 7.098 -2.012 1 78.44 289 SER B N 1
ATOM 5496 C CA . SER B 1 289 ? -21.766 6.746 -0.619 1 78.44 289 SER B CA 1
ATOM 5497 C C . SER B 1 289 ? -21.844 5.238 -0.407 1 78.44 289 SER B C 1
ATOM 5499 O O . SER B 1 289 ? -22.281 4.504 -1.292 1 78.44 289 SER B O 1
ATOM 5501 N N . ALA B 1 290 ? -21.438 4.812 0.723 1 74.88 290 ALA B N 1
ATOM 5502 C CA . ALA B 1 290 ? -21.359 3.385 1.032 1 74.88 290 ALA B CA 1
ATOM 5503 C C . ALA B 1 290 ? -22.734 2.729 0.912 1 74.88 290 ALA B C 1
ATOM 5505 O O . ALA B 1 290 ? -22.828 1.543 0.589 1 74.88 290 ALA B O 1
ATOM 5506 N N . SER B 1 291 ? -23.766 3.521 1.126 1 78.5 291 SER B N 1
ATOM 5507 C CA . SER B 1 291 ? -25.125 2.971 1.134 1 78.5 291 SER B CA 1
ATOM 5508 C C . SER B 1 291 ? -25.734 2.979 -0.264 1 78.5 291 SER B C 1
ATOM 5510 O O . SER B 1 291 ? -26.812 2.438 -0.477 1 78.5 291 SER B O 1
ATOM 5512 N N . HIS B 1 292 ? -25.016 3.596 -1.182 1 88.81 292 HIS B N 1
ATOM 5513 C CA . HIS B 1 292 ? -25.531 3.656 -2.547 1 88.81 292 HIS B CA 1
ATOM 5514 C C . HIS B 1 292 ? -25.656 2.262 -3.152 1 88.81 292 HIS B C 1
ATOM 5516 O O . HIS B 1 292 ? -24.781 1.415 -2.955 1 88.81 292 HIS B O 1
ATOM 5522 N N . LEU B 1 293 ? -26.594 2.035 -3.959 1 92.5 293 LEU B N 1
ATOM 5523 C CA . LEU B 1 293 ? -26.953 0.725 -4.492 1 92.5 293 LEU B CA 1
ATOM 5524 C C . LEU B 1 293 ? -25.828 0.177 -5.371 1 92.5 293 LEU B C 1
ATOM 5526 O O . LEU B 1 293 ? -25.625 -1.038 -5.445 1 92.5 293 LEU B O 1
ATOM 5530 N N . ASN B 1 294 ? -25.125 1.044 -6.02 1 95.25 294 ASN B N 1
ATOM 5531 C CA . ASN B 1 294 ? -24.031 0.607 -6.891 1 95.25 294 ASN B CA 1
ATOM 5532 C C . ASN B 1 294 ? -23.016 -0.232 -6.137 1 95.25 294 ASN B C 1
ATOM 5534 O O . ASN B 1 294 ? -22.375 -1.106 -6.719 1 95.25 294 ASN B O 1
ATOM 5538 N N . ASN B 1 295 ? -22.922 -0.018 -4.867 1 91.88 295 ASN B N 1
ATOM 5539 C CA . ASN B 1 295 ? -21.953 -0.753 -4.059 1 91.88 295 ASN B CA 1
ATOM 5540 C C . ASN B 1 295 ? -22.375 -2.211 -3.875 1 91.88 295 ASN B C 1
ATOM 5542 O O . ASN B 1 295 ? -21.547 -3.064 -3.564 1 91.88 295 ASN B O 1
ATOM 5546 N N . ALA B 1 296 ? -23.625 -2.439 -4.121 1 93.44 296 ALA B N 1
ATOM 5547 C CA . ALA B 1 296 ? -24.125 -3.795 -3.898 1 93.44 296 ALA B CA 1
ATOM 5548 C C . ALA B 1 296 ? -24.406 -4.496 -5.223 1 93.44 296 ALA B C 1
ATOM 5550 O O . ALA B 1 296 ? -24.531 -5.723 -5.27 1 93.44 296 ALA B O 1
ATOM 5551 N N . TYR B 1 297 ? -24.469 -3.664 -6.312 1 96.44 297 TYR B N 1
ATOM 5552 C CA . TYR B 1 297 ? -24.984 -4.281 -7.531 1 96.44 297 TYR B CA 1
ATOM 5553 C C . TYR B 1 297 ? -23.969 -4.172 -8.664 1 96.44 297 TYR B C 1
ATOM 5555 O O . TYR B 1 297 ? -23.953 -5.004 -9.57 1 96.44 297 TYR B O 1
ATOM 5563 N N . LEU B 1 298 ? -23.234 -3.139 -8.68 1 97.38 298 LEU B N 1
ATOM 5564 C CA . LEU B 1 298 ? -22.359 -2.873 -9.828 1 97.38 298 LEU B CA 1
ATOM 5565 C C . LEU B 1 298 ? -21.141 -3.791 -9.805 1 97.38 298 LEU B C 1
ATOM 5567 O O . LEU B 1 298 ? -20.438 -3.877 -8.797 1 97.38 298 LEU B O 1
ATOM 5571 N N . TYR B 1 299 ? -20.969 -4.469 -10.945 1 97.75 299 TYR B N 1
ATOM 5572 C CA . TYR B 1 299 ? -19.875 -5.414 -11.102 1 97.75 299 TYR B CA 1
ATOM 5573 C C . TYR B 1 299 ? -19.141 -5.191 -12.422 1 97.75 299 TYR B C 1
ATOM 5575 O O . TYR B 1 299 ? -19.766 -4.879 -13.438 1 97.75 299 TYR B O 1
ATOM 5583 N N . GLY B 1 300 ? -17.844 -5.359 -12.312 1 98.31 300 GLY B N 1
ATOM 5584 C CA . GLY B 1 300 ? -17.094 -5.277 -13.562 1 98.31 300 GLY B CA 1
ATOM 5585 C C . GLY B 1 300 ? -15.68 -5.816 -13.461 1 98.31 300 GLY B C 1
ATOM 5586 O O . GLY B 1 300 ? -15.086 -5.797 -12.383 1 98.31 300 GLY B O 1
ATOM 5587 N N . GLU B 1 301 ? -15.211 -6.328 -14.531 1 98.38 301 GLU B N 1
ATOM 5588 C CA . GLU B 1 301 ? -13.812 -6.711 -14.711 1 98.38 301 GLU B CA 1
ATOM 5589 C C . GLU B 1 301 ? -13.164 -5.938 -15.852 1 98.38 301 GLU B C 1
ATOM 5591 O O . GLU B 1 301 ? -13.602 -6.043 -17 1 98.38 301 GLU B O 1
ATOM 5596 N N . LEU B 1 302 ? -12.18 -5.211 -15.516 1 98.56 302 LEU B N 1
ATOM 5597 C CA . LEU B 1 302 ? -11.539 -4.355 -16.5 1 98.56 302 LEU B CA 1
ATOM 5598 C C . LEU B 1 302 ? -10.055 -4.672 -16.625 1 98.56 302 LEU B C 1
ATOM 5600 O O . LEU B 1 302 ? -9.359 -4.797 -15.609 1 98.56 302 LEU B O 1
ATOM 5604 N N . GLU B 1 303 ? -9.594 -4.797 -17.812 1 98.62 303 GLU B N 1
ATOM 5605 C CA . GLU B 1 303 ? -8.188 -4.98 -18.141 1 98.62 303 GLU B CA 1
ATOM 5606 C C . GLU B 1 303 ? -7.543 -3.666 -18.562 1 98.62 303 GLU B C 1
ATOM 5608 O O . GLU B 1 303 ? -8.031 -2.996 -19.484 1 98.62 303 GLU B O 1
ATOM 5613 N N . LEU B 1 304 ? -6.535 -3.301 -17.859 1 98.19 304 LEU B N 1
ATOM 5614 C CA . LEU B 1 304 ? -5.715 -2.156 -18.234 1 98.19 304 LEU B CA 1
ATOM 5615 C C . LEU B 1 304 ? -4.363 -2.611 -18.781 1 98.19 304 LEU B C 1
ATOM 5617 O O . LEU B 1 304 ? -3.375 -2.643 -18.047 1 98.19 304 LEU B O 1
ATOM 5621 N N . ALA B 1 305 ? -4.297 -2.805 -20.047 1 96.5 305 ALA B N 1
ATOM 5622 C CA . ALA B 1 305 ? -3.08 -3.301 -20.688 1 96.5 305 ALA B CA 1
ATOM 5623 C C . ALA B 1 305 ? -2.094 -2.166 -20.938 1 96.5 305 ALA B C 1
ATOM 5625 O O . ALA B 1 305 ? -2.492 -1.065 -21.328 1 96.5 305 ALA B O 1
ATOM 5626 N N . ASN B 1 306 ? -0.845 -2.391 -20.719 1 94.62 306 ASN B N 1
ATOM 5627 C CA . ASN B 1 306 ? 0.26 -1.469 -20.953 1 94.62 306 ASN B CA 1
ATOM 5628 C C . ASN B 1 306 ? 0.357 -0.409 -19.859 1 94.62 306 ASN B C 1
ATOM 5630 O O . ASN B 1 306 ? 1.109 0.558 -20 1 94.62 306 ASN B O 1
ATOM 5634 N N . LEU B 1 307 ? -0.506 -0.564 -18.891 1 95.19 307 LEU B N 1
ATOM 5635 C CA . LEU B 1 307 ? -0.356 0.303 -17.734 1 95.19 307 LEU B CA 1
ATOM 5636 C C . LEU B 1 307 ? 0.606 -0.308 -16.719 1 95.19 307 LEU B C 1
ATOM 5638 O O . LEU B 1 307 ? 0.503 -1.493 -16.391 1 95.19 307 LEU B O 1
ATOM 5642 N N . SER B 1 308 ? 1.459 0.485 -16.266 1 91.12 308 SER B N 1
ATOM 5643 C CA . SER B 1 308 ? 2.457 -0.015 -15.336 1 91.12 308 SER B CA 1
ATOM 5644 C C . SER B 1 308 ? 1.836 -0.315 -13.977 1 91.12 308 SER B C 1
ATOM 5646 O O . SER B 1 308 ? 0.904 0.37 -13.547 1 91.12 308 SER B O 1
ATOM 5648 N N . THR B 1 309 ? 2.41 -1.384 -13.383 1 91.69 309 THR B N 1
ATOM 5649 C CA . THR B 1 309 ? 2.043 -1.72 -12.016 1 91.69 309 THR B CA 1
ATOM 5650 C C . THR B 1 309 ? 3.188 -1.402 -11.055 1 91.69 309 THR B C 1
ATOM 5652 O O . THR B 1 309 ? 4.34 -1.28 -11.477 1 91.69 309 THR B O 1
ATOM 5655 N N . GLY B 1 310 ? 2.801 -1.255 -9.844 1 88.12 310 GLY B N 1
ATOM 5656 C CA . GLY B 1 310 ? 3.805 -0.964 -8.836 1 88.12 310 GLY B CA 1
ATOM 5657 C C . GLY B 1 310 ? 4.688 -2.154 -8.508 1 88.12 310 GLY B C 1
ATOM 5658 O O . GLY B 1 310 ? 4.477 -3.252 -9.031 1 88.12 310 GLY B O 1
ATOM 5659 N N . LEU B 1 311 ? 5.617 -1.931 -7.543 1 87.88 311 LEU B N 1
ATOM 5660 C CA . LEU B 1 311 ? 6.598 -2.93 -7.137 1 87.88 311 LEU B CA 1
ATOM 5661 C C . LEU B 1 311 ? 5.914 -4.137 -6.5 1 87.88 311 LEU B C 1
ATOM 5663 O O . LEU B 1 311 ? 6.355 -5.273 -6.684 1 87.88 311 LEU B O 1
ATOM 5667 N N . SER B 1 312 ? 4.836 -3.842 -5.824 1 86.62 312 SER B N 1
ATOM 5668 C CA . SER B 1 312 ? 4.141 -4.895 -5.086 1 86.62 312 SER B CA 1
ATOM 5669 C C . SER B 1 312 ? 3.107 -5.594 -5.961 1 86.62 312 SER B C 1
ATOM 5671 O O . SER B 1 312 ? 2.453 -6.543 -5.523 1 86.62 312 SER B O 1
ATOM 5673 N N . SER B 1 313 ? 2.865 -5.078 -7.133 1 88.62 313 SER B N 1
ATOM 5674 C CA . SER B 1 313 ? 1.994 -5.684 -8.133 1 88.62 313 SER B CA 1
ATOM 5675 C C . SER B 1 313 ? 0.526 -5.559 -7.742 1 88.62 313 SER B C 1
ATOM 5677 O O . SER B 1 313 ? -0.336 -6.219 -8.32 1 88.62 313 SER B O 1
ATOM 5679 N N . ASP B 1 314 ? 0.231 -4.797 -6.738 1 91 314 ASP B N 1
ATOM 5680 C CA . ASP B 1 314 ? -1.145 -4.711 -6.258 1 91 314 ASP B CA 1
ATOM 5681 C C . ASP B 1 314 ? -1.719 -3.312 -6.484 1 91 314 ASP B C 1
ATOM 5683 O O . ASP B 1 314 ? -2.795 -2.99 -5.977 1 91 314 ASP B O 1
ATOM 5687 N N . ILE B 1 315 ? -0.981 -2.502 -7.207 1 90.19 315 ILE B N 1
ATOM 5688 C CA . ILE B 1 315 ? -1.44 -1.146 -7.488 1 90.19 315 ILE B CA 1
ATOM 5689 C C . ILE B 1 315 ? -1.039 -0.749 -8.906 1 90.19 315 ILE B C 1
ATOM 5691 O O . ILE B 1 315 ? -0.031 -1.229 -9.43 1 90.19 315 ILE B O 1
ATOM 5695 N N . PHE B 1 316 ? -1.839 0.123 -9.453 1 92.56 316 PHE B N 1
ATOM 5696 C CA . PHE B 1 316 ? -1.51 0.71 -10.742 1 92.56 316 PHE B CA 1
ATOM 5697 C C . PHE B 1 316 ? -0.821 2.057 -10.57 1 92.56 316 PHE B C 1
ATOM 5699 O O . PHE B 1 316 ? -1.123 2.797 -9.633 1 92.56 316 PHE B O 1
ATOM 5706 N N . GLU B 1 317 ? 0.053 2.277 -11.508 1 88 317 GLU B N 1
ATOM 5707 C CA . GLU B 1 317 ? 0.74 3.564 -11.508 1 88 317 GLU B CA 1
ATOM 5708 C C . GLU B 1 317 ? 0.142 4.512 -12.539 1 88 317 GLU B C 1
ATOM 5710 O O . GLU B 1 317 ? 0.407 4.383 -13.734 1 88 317 GLU B O 1
ATOM 5715 N N . TYR B 1 318 ? -0.654 5.457 -12.047 1 88 318 TYR B N 1
ATOM 5716 C CA . TYR B 1 318 ? -1.215 6.469 -12.938 1 88 318 TYR B CA 1
ATOM 5717 C C . TYR B 1 318 ? -1.519 7.754 -12.172 1 88 318 TYR B C 1
ATOM 5719 O O . TYR B 1 318 ? -1.51 7.77 -10.938 1 88 318 TYR B O 1
ATOM 5727 N N . ASP B 1 319 ? -1.669 8.828 -12.914 1 82.06 319 ASP B N 1
ATOM 5728 C CA . ASP B 1 319 ? -1.936 10.117 -12.297 1 82.06 319 ASP B CA 1
ATOM 5729 C C . ASP B 1 319 ? -3.41 10.492 -12.422 1 82.06 319 ASP B C 1
ATOM 5731 O O . ASP B 1 319 ? -4.215 9.703 -12.922 1 82.06 319 ASP B O 1
ATOM 5735 N N . ALA B 1 320 ? -3.711 11.656 -11.945 1 83.25 320 ALA B N 1
ATOM 5736 C CA . ALA B 1 320 ? -5.09 12.133 -11.922 1 83.25 320 ALA B CA 1
ATOM 5737 C C . ALA B 1 320 ? -5.633 12.305 -13.336 1 83.25 320 ALA B C 1
ATOM 5739 O O . ALA B 1 320 ? -6.828 12.109 -13.578 1 83.25 320 ALA B O 1
ATOM 5740 N N . ARG B 1 321 ? -4.793 12.672 -14.258 1 85.38 321 ARG B N 1
ATOM 5741 C CA . ARG B 1 321 ? -5.219 12.859 -15.641 1 85.38 321 ARG B CA 1
ATOM 5742 C C . ARG B 1 321 ? -5.707 11.547 -16.25 1 85.38 321 ARG B C 1
ATOM 5744 O O . ARG B 1 321 ? -6.742 11.516 -16.922 1 85.38 321 ARG B O 1
ATOM 5751 N N . PHE B 1 322 ? -4.996 10.531 -15.984 1 92.69 322 PHE B N 1
ATOM 5752 C CA . PHE B 1 322 ? -5.41 9.219 -16.469 1 92.69 322 PHE B CA 1
ATOM 5753 C C . PHE B 1 322 ? -6.73 8.805 -15.828 1 92.69 322 PHE B C 1
ATOM 5755 O O . PHE B 1 322 ? -7.637 8.336 -16.516 1 92.69 322 PHE B O 1
ATOM 5762 N N . GLU B 1 323 ? -6.781 8.992 -14.57 1 92 323 GLU B N 1
ATOM 5763 C CA . GLU B 1 323 ? -7.98 8.578 -13.852 1 92 323 GLU B CA 1
ATOM 5764 C C . GLU B 1 323 ? -9.211 9.32 -14.359 1 92 323 GLU B C 1
ATOM 5766 O O . GLU B 1 323 ? -10.297 8.734 -14.477 1 92 323 GLU B O 1
ATOM 5771 N N . LYS B 1 324 ? -9.047 10.555 -14.617 1 91.56 324 LYS B N 1
ATOM 5772 C CA . LYS B 1 324 ? -10.141 11.352 -15.164 1 91.56 324 LYS B CA 1
ATOM 5773 C C . LYS B 1 324 ? -10.641 10.773 -16.484 1 91.56 324 LYS B C 1
ATOM 5775 O O . LYS B 1 324 ? -11.844 10.719 -16.734 1 91.56 324 LYS B O 1
ATOM 5780 N N . GLN B 1 325 ? -9.75 10.367 -17.266 1 96 325 GLN B N 1
ATOM 5781 C CA . GLN B 1 325 ? -10.125 9.766 -18.547 1 96 325 GLN B CA 1
ATOM 5782 C C . GLN B 1 325 ? -10.828 8.43 -18.359 1 96 325 GLN B C 1
ATOM 5784 O O . GLN B 1 325 ? -11.844 8.156 -19 1 96 325 GLN B O 1
ATOM 5789 N N . LEU B 1 326 ? -10.289 7.664 -17.484 1 97.31 326 LEU B N 1
ATOM 5790 C CA . LEU B 1 326 ? -10.898 6.379 -17.156 1 97.31 326 LEU B CA 1
ATOM 5791 C C . LEU B 1 326 ? -12.328 6.57 -16.641 1 97.31 326 LEU B C 1
ATOM 5793 O O . LEU B 1 326 ? -13.25 5.891 -17.094 1 97.31 326 LEU B O 1
ATOM 5797 N N . LEU B 1 327 ? -12.453 7.504 -15.797 1 96.56 327 LEU B N 1
ATOM 5798 C CA . LEU B 1 327 ? -13.758 7.773 -15.203 1 96.56 327 LEU B CA 1
ATOM 5799 C C . LEU B 1 327 ? -14.742 8.273 -16.25 1 96.56 327 LEU B C 1
ATOM 5801 O O . LEU B 1 327 ? -15.93 7.938 -16.219 1 96.56 327 LEU B O 1
ATOM 5805 N N . LYS B 1 328 ? -14.281 9.117 -17.109 1 96.69 328 LYS B N 1
ATOM 5806 C CA . LYS B 1 328 ? -15.141 9.609 -18.172 1 96.69 328 LYS B CA 1
ATOM 5807 C C . LYS B 1 328 ? -15.734 8.461 -18.984 1 96.69 328 LYS B C 1
ATOM 5809 O O . LYS B 1 328 ? -16.922 8.453 -19.281 1 96.69 328 LYS B O 1
ATOM 5814 N N . ILE B 1 329 ? -14.938 7.512 -19.266 1 97.5 329 ILE B N 1
ATOM 5815 C CA . ILE B 1 329 ? -15.375 6.344 -20.031 1 97.5 329 ILE B CA 1
ATOM 5816 C C . ILE B 1 329 ? -16.406 5.559 -19.219 1 97.5 329 ILE B C 1
ATOM 5818 O O . ILE B 1 329 ? -17.469 5.215 -19.719 1 97.5 329 ILE B O 1
ATOM 5822 N N . LEU B 1 330 ? -16.109 5.34 -17.969 1 97.81 330 LEU B N 1
ATOM 5823 C CA . LEU B 1 330 ? -16.969 4.535 -17.109 1 97.81 330 LEU B CA 1
ATOM 5824 C C . LEU B 1 330 ? -18.297 5.254 -16.859 1 97.81 330 LEU B C 1
ATOM 5826 O O . LEU B 1 330 ? -19.359 4.625 -16.812 1 97.81 330 LEU B O 1
ATOM 5830 N N . LEU B 1 331 ? -18.203 6.559 -16.734 1 97.12 331 LEU B N 1
ATOM 5831 C CA . LEU B 1 331 ? -19.406 7.355 -16.5 1 97.12 331 LEU B CA 1
ATOM 5832 C C . LEU B 1 331 ? -20.328 7.316 -17.703 1 97.12 331 LEU B C 1
ATOM 5834 O O . LEU B 1 331 ? -21.562 7.352 -17.547 1 97.12 331 LEU B O 1
ATOM 5838 N N . SER B 1 332 ? -19.797 7.242 -18.828 1 96.19 332 SER B N 1
ATOM 5839 C CA . SER B 1 332 ? -20.609 7.188 -20.031 1 96.19 332 SER B CA 1
ATOM 5840 C C . SER B 1 332 ? -21.422 5.902 -20.078 1 96.19 332 SER B C 1
ATOM 5842 O O . SER B 1 332 ? -22.453 5.848 -20.766 1 96.19 332 SER B O 1
ATOM 5844 N N . ILE B 1 333 ? -21.031 4.895 -19.297 1 95.5 333 ILE B N 1
ATOM 5845 C CA . ILE B 1 333 ? -21.688 3.596 -19.328 1 95.5 333 ILE B CA 1
ATOM 5846 C C . ILE B 1 333 ? -22.531 3.408 -18.078 1 95.5 333 ILE B C 1
ATOM 5848 O O . ILE B 1 333 ? -23.703 3.035 -18.156 1 95.5 333 ILE B O 1
ATOM 5852 N N . VAL B 1 334 ? -21.953 3.754 -16.938 1 96 334 VAL B N 1
ATOM 5853 C CA . VAL B 1 334 ? -22.578 3.486 -15.641 1 96 334 VAL B CA 1
ATOM 5854 C C . VAL B 1 334 ? -23.5 4.641 -15.258 1 96 334 VAL B C 1
ATOM 5856 O O . VAL B 1 334 ? -24.562 4.422 -14.68 1 96 334 VAL B O 1
ATOM 5859 N N . GLY B 1 335 ? -23.078 5.801 -15.57 1 94.25 335 GLY B N 1
ATOM 5860 C CA . GLY B 1 335 ? -23.797 6.996 -15.141 1 94.25 335 GLY B CA 1
ATOM 5861 C C . GLY B 1 335 ? -23.219 7.609 -13.883 1 94.25 335 GLY B C 1
ATOM 5862 O O . GLY B 1 335 ? -22.562 6.922 -13.094 1 94.25 335 GLY B O 1
ATOM 5863 N N . ASP B 1 336 ? -23.453 8.883 -13.766 1 89.62 336 ASP B N 1
ATOM 5864 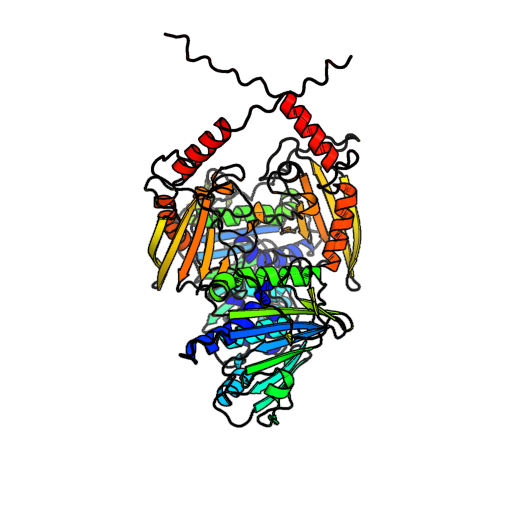C CA . ASP B 1 336 ? -23.109 9.609 -12.539 1 89.62 336 ASP B CA 1
ATOM 5865 C C . ASP B 1 336 ? -24.141 9.336 -11.445 1 89.62 336 ASP B C 1
ATOM 5867 O O . ASP B 1 336 ? -25.328 9.625 -11.609 1 89.62 336 ASP B O 1
ATOM 5871 N N . GLN B 1 337 ? -23.625 8.773 -10.359 1 85.81 337 GLN B N 1
ATOM 5872 C CA . GLN B 1 337 ? -24.531 8.305 -9.312 1 85.81 337 GLN B CA 1
ATOM 5873 C C . GLN B 1 337 ? -25.344 9.453 -8.727 1 85.81 337 GLN B C 1
ATOM 5875 O O . GLN B 1 337 ? -26.359 9.234 -8.055 1 85.81 337 GLN B O 1
ATOM 5880 N N . ARG B 1 338 ? -24.891 10.562 -8.953 1 84.12 338 ARG B N 1
ATOM 5881 C CA . ARG B 1 338 ? -25.578 11.734 -8.43 1 84.12 338 ARG B CA 1
ATOM 5882 C C . ARG B 1 338 ? -26.828 12.055 -9.242 1 84.12 338 ARG B C 1
ATOM 5884 O O . ARG B 1 338 ? -27.703 12.773 -8.781 1 84.12 338 ARG B O 1
ATOM 5891 N N . TYR B 1 339 ? -26.844 11.539 -10.406 1 85.12 339 TYR B N 1
ATOM 5892 C CA . TYR B 1 339 ? -27.953 11.812 -11.312 1 85.12 339 TYR B CA 1
ATOM 5893 C C . TYR B 1 339 ? -28.734 10.539 -11.641 1 85.12 339 TYR B C 1
ATOM 5895 O O . TYR B 1 339 ? -28.188 9.438 -11.562 1 85.12 339 TYR B O 1
ATOM 5903 N N . ASN B 1 340 ? -30.016 10.797 -11.82 1 81.69 340 ASN B N 1
ATOM 5904 C CA . ASN B 1 340 ? -30.844 9.672 -12.211 1 81.69 340 ASN B CA 1
ATOM 5905 C C . ASN B 1 340 ? -30.875 9.5 -13.727 1 81.69 340 ASN B C 1
ATOM 5907 O O . ASN B 1 340 ? -31.719 10.094 -14.414 1 81.69 340 ASN B O 1
ATOM 5911 N N . GLN B 1 341 ? -30.016 8.656 -14.188 1 87.06 341 GLN B N 1
ATOM 5912 C CA . GLN B 1 341 ? -29.953 8.367 -15.617 1 87.06 341 GLN B CA 1
ATOM 5913 C C . GLN B 1 341 ? -30.5 6.98 -15.922 1 87.06 341 GLN B C 1
ATOM 5915 O O . GLN B 1 341 ? -29.797 5.977 -15.766 1 87.06 341 GLN B O 1
ATOM 5920 N N . THR B 1 342 ? -31.578 6.883 -16.469 1 86.19 342 THR B N 1
ATOM 5921 C CA . THR B 1 342 ? -32.312 5.629 -16.641 1 86.19 342 THR B CA 1
ATOM 5922 C C . THR B 1 342 ? -31.688 4.789 -17.75 1 86.19 342 THR B C 1
ATOM 5924 O O . THR B 1 342 ? -31.922 3.582 -17.828 1 86.19 342 THR B O 1
ATOM 5927 N N . ASP B 1 343 ? -30.938 5.445 -18.594 1 87.69 343 ASP B N 1
ATOM 5928 C CA . ASP B 1 343 ? -30.359 4.734 -19.734 1 87.69 343 ASP B CA 1
ATOM 5929 C C . ASP B 1 343 ? -29 4.145 -19.375 1 87.69 343 ASP B C 1
ATOM 5931 O O . ASP B 1 343 ? -28.391 3.445 -20.188 1 87.69 343 ASP B O 1
ATOM 5935 N N . LYS B 1 344 ? -28.578 4.418 -18.234 1 93.88 344 LYS B N 1
ATOM 5936 C CA . LYS B 1 344 ? -27.281 3.941 -17.781 1 93.88 344 LYS B CA 1
ATOM 5937 C C . LYS B 1 344 ? -27.422 2.781 -16.797 1 93.88 344 LYS B C 1
ATOM 5939 O O . LYS B 1 344 ? -28.531 2.467 -16.359 1 93.88 344 LYS B O 1
ATOM 5944 N N . ILE B 1 345 ? -26.344 2.152 -16.422 1 94.25 345 ILE B N 1
ATOM 5945 C CA . ILE B 1 345 ? -26.359 0.981 -15.555 1 94.25 345 ILE B CA 1
ATOM 5946 C C . ILE B 1 345 ? -26.953 1.354 -14.195 1 94.25 345 ILE B C 1
ATOM 5948 O O . ILE B 1 345 ? -27.719 0.584 -13.617 1 94.25 345 ILE B O 1
ATOM 5952 N N . SER B 1 346 ? -26.594 2.486 -13.742 1 93.44 346 SER B N 1
ATOM 5953 C CA . SER B 1 346 ? -27.109 2.916 -12.438 1 93.44 346 SER B CA 1
ATOM 5954 C C . SER B 1 346 ? -28.625 2.988 -12.43 1 93.44 346 SER B C 1
ATOM 5956 O O . SER B 1 346 ? -29.266 2.682 -11.422 1 93.44 346 SER B O 1
ATOM 5958 N N . GLY B 1 347 ? -29.188 3.484 -13.516 1 91.75 347 GLY B N 1
ATOM 5959 C CA . GLY B 1 347 ? -30.641 3.498 -13.641 1 91.75 347 GLY B CA 1
ATOM 5960 C C . GLY B 1 347 ? -31.25 2.111 -13.602 1 91.75 347 GLY B C 1
ATOM 5961 O O . GLY B 1 347 ? -32.312 1.906 -12.977 1 91.75 347 GLY B O 1
ATOM 5962 N N . LEU B 1 348 ? -30.641 1.232 -14.227 1 91.56 348 LEU B N 1
ATOM 5963 C CA . LEU B 1 348 ? -31.078 -0.155 -14.219 1 91.56 348 LEU B CA 1
ATOM 5964 C C . LEU B 1 348 ? -31.031 -0.738 -12.812 1 91.56 348 LEU B C 1
ATOM 5966 O O . LEU B 1 348 ? -31.922 -1.487 -12.406 1 91.56 348 LEU B O 1
ATOM 5970 N N . ILE B 1 349 ? -30 -0.483 -12.109 1 94.56 349 ILE B N 1
ATOM 5971 C CA . ILE B 1 349 ? -29.828 -0.961 -10.742 1 94.56 349 ILE B CA 1
ATOM 5972 C C . ILE B 1 349 ? -30.969 -0.462 -9.867 1 94.56 349 ILE B C 1
ATOM 5974 O O . ILE B 1 349 ? -31.547 -1.228 -9.094 1 94.56 349 ILE B O 1
ATOM 5978 N N . LYS B 1 350 ? -31.281 0.781 -10.047 1 92.5 350 LYS B N 1
ATOM 5979 C CA . LYS B 1 350 ? -32.375 1.352 -9.281 1 92.5 350 LYS B CA 1
ATOM 5980 C C . LYS B 1 350 ? -33.688 0.632 -9.594 1 92.5 350 LYS B C 1
ATOM 5982 O O . LYS B 1 350 ? -34.469 0.319 -8.688 1 92.5 350 LYS B O 1
ATOM 5987 N N . ALA B 1 351 ? -33.906 0.412 -10.789 1 89.88 351 ALA B N 1
ATOM 5988 C CA . ALA B 1 351 ? -35.094 -0.289 -11.219 1 89.88 351 ALA B CA 1
ATOM 5989 C C . ALA B 1 351 ? -35.125 -1.707 -10.656 1 89.88 351 ALA B C 1
ATOM 5991 O O . ALA B 1 351 ? -36.188 -2.156 -10.156 1 89.88 351 ALA B O 1
ATOM 5992 N N . LEU B 1 352 ? -34.062 -2.354 -10.734 1 90.88 352 LEU B N 1
ATOM 5993 C CA . LEU B 1 352 ? -33.938 -3.721 -10.234 1 90.88 352 LEU B CA 1
ATOM 5994 C C . LEU B 1 352 ? -34.188 -3.771 -8.734 1 90.88 352 LEU B C 1
ATOM 5996 O O . LEU B 1 352 ? -34.906 -4.652 -8.242 1 90.88 352 LEU B O 1
ATOM 6000 N N . ALA B 1 353 ? -33.531 -2.928 -8.039 1 91 353 ALA B N 1
ATOM 6001 C CA . ALA B 1 353 ? -33.688 -2.875 -6.586 1 91 353 ALA B CA 1
ATOM 6002 C C . ALA B 1 353 ? -35.125 -2.625 -6.184 1 91 353 ALA B C 1
ATOM 6004 O O . ALA B 1 353 ? -35.625 -3.211 -5.219 1 91 353 ALA B O 1
ATOM 6005 N N . LYS B 1 354 ? -35.812 -1.756 -6.863 1 89.69 354 LYS B N 1
ATOM 6006 C CA . LYS B 1 354 ? -37.219 -1.456 -6.605 1 89.69 354 LYS B CA 1
ATOM 6007 C C . LYS B 1 354 ? -38.094 -2.686 -6.828 1 89.69 354 LYS B C 1
ATOM 6009 O O . LYS B 1 354 ? -39 -2.959 -6.043 1 89.69 354 LYS B O 1
ATOM 6014 N N . GLN B 1 355 ? -37.844 -3.332 -7.848 1 88.31 355 GLN B N 1
ATOM 6015 C CA . GLN B 1 355 ? -38.594 -4.543 -8.164 1 88.31 355 GLN B CA 1
ATOM 6016 C C . GLN B 1 355 ? -38.406 -5.594 -7.074 1 88.31 355 GLN B C 1
ATOM 6018 O O . GLN B 1 355 ? -39.375 -6.262 -6.699 1 88.31 355 GLN B O 1
ATOM 6023 N N . LYS B 1 356 ? -37.312 -5.727 -6.539 1 86.56 356 LYS B N 1
ATOM 6024 C CA . LYS B 1 356 ? -37.031 -6.727 -5.512 1 86.56 356 LYS B CA 1
ATOM 6025 C C . LYS B 1 356 ? -37.656 -6.34 -4.18 1 86.56 356 LYS B C 1
ATOM 6027 O O . LYS B 1 356 ? -38.094 -7.207 -3.41 1 86.56 356 LYS B O 1
ATOM 6032 N N . LYS B 1 357 ? -37.625 -5.145 -3.85 1 80.94 357 LYS B N 1
ATOM 6033 C CA . LYS B 1 357 ? -38.312 -4.668 -2.641 1 80.94 357 LYS B CA 1
ATOM 6034 C C . LYS B 1 357 ? -39.812 -4.914 -2.711 1 80.94 357 LYS B C 1
ATOM 6036 O O . LYS B 1 357 ? -40.438 -5.273 -1.709 1 80.94 357 LYS B O 1
ATOM 6041 N N . ALA B 1 358 ? -40.281 -4.715 -3.795 1 76.25 358 ALA B N 1
ATOM 6042 C CA . ALA B 1 358 ? -41.719 -4.902 -3.996 1 76.25 358 ALA B CA 1
ATOM 6043 C C . ALA B 1 358 ? -42.094 -6.379 -3.908 1 76.25 358 ALA B C 1
ATOM 6045 O O . ALA B 1 358 ? -43.219 -6.715 -3.502 1 76.25 358 ALA B O 1
ATOM 6046 N N . ASN B 1 359 ? -41.219 -7.156 -4.242 1 72.88 359 ASN B N 1
ATOM 6047 C CA . ASN B 1 359 ? -41.5 -8.586 -4.277 1 72.88 359 ASN B CA 1
ATOM 6048 C C . ASN B 1 359 ? -41.156 -9.25 -2.941 1 72.88 359 ASN B C 1
ATOM 6050 O O . ASN B 1 359 ? -41.312 -10.469 -2.805 1 72.88 359 ASN B O 1
ATOM 6054 N N . ARG B 1 360 ? -40.656 -8.547 -1.95 1 65.12 360 ARG B N 1
ATOM 6055 C CA . ARG B 1 360 ? -40.375 -9.133 -0.642 1 65.12 360 ARG B CA 1
ATOM 6056 C C . ARG B 1 360 ? -41.688 -9.484 0.088 1 65.12 360 ARG B C 1
ATOM 6058 O O . ARG B 1 360 ? -42.594 -8.664 0.165 1 65.12 360 ARG B O 1
ATOM 6065 N N . PRO B 1 361 ? -41.844 -10.75 0.37 1 61 361 PRO B N 1
ATOM 6066 C CA . PRO B 1 361 ? -43.094 -11.125 1.079 1 61 361 PRO B CA 1
ATOM 6067 C C . PRO B 1 361 ? -43.281 -10.336 2.373 1 61 361 PRO B C 1
ATOM 6069 O O . PRO B 1 361 ? -42.312 -9.938 3.01 1 61 361 PRO B O 1
ATOM 6072 N N . PRO B 1 362 ? -44.438 -9.773 2.555 1 54.09 362 PRO B N 1
ATOM 6073 C CA . PRO B 1 362 ? -44.719 -9.07 3.811 1 54.09 362 PRO B CA 1
ATOM 6074 C C . PRO B 1 362 ? -44.25 -9.844 5.039 1 54.09 362 PRO B C 1
ATOM 6076 O O . PRO B 1 362 ? -44.312 -11.078 5.07 1 54.09 362 PRO B O 1
ATOM 6079 N N . THR B 1 363 ? -43.25 -9.32 5.664 1 50.91 363 THR B N 1
ATOM 6080 C CA . THR B 1 363 ? -42.844 -9.93 6.934 1 50.91 363 THR B CA 1
ATOM 6081 C C . THR B 1 363 ? -44.094 -10.336 7.734 1 50.91 363 THR B C 1
ATOM 6083 O O . THR B 1 363 ? -45 -9.516 7.969 1 50.91 363 THR B O 1
ATOM 6086 N N . LYS B 1 364 ? -44.5 -11.484 7.82 1 44.59 364 LYS B N 1
ATOM 6087 C CA . LYS B 1 364 ? -45.562 -11.953 8.711 1 44.59 364 LYS B CA 1
ATOM 6088 C C . LYS B 1 364 ? -45.375 -11.422 10.125 1 44.59 364 LYS B C 1
ATOM 6090 O O . LYS B 1 364 ? -44.344 -11.648 10.742 1 44.59 364 LYS B O 1
ATOM 6095 N N . VAL B 1 365 ? -46 -10.336 10.477 1 44.09 365 VAL B N 1
ATOM 6096 C CA . VAL B 1 365 ? -46.156 -10.039 11.898 1 44.09 365 VAL B CA 1
ATOM 6097 C C . VAL B 1 365 ? -46.562 -11.305 12.648 1 44.09 365 VAL B C 1
ATOM 6099 O O . VAL B 1 365 ? -47.594 -11.906 12.367 1 44.09 365 VAL B O 1
ATOM 6102 N N . THR B 1 366 ? -45.656 -12.141 13.062 1 42.59 366 THR B N 1
ATOM 6103 C CA . THR B 1 366 ? -46.031 -13.234 13.953 1 42.59 366 THR B CA 1
ATOM 6104 C C . THR B 1 366 ? -46.781 -12.719 15.156 1 42.59 366 THR B C 1
ATOM 6106 O O . THR B 1 366 ? -46.312 -11.828 15.875 1 42.59 366 THR B O 1
ATOM 6109 N N . ASN B 1 367 ? -48.156 -12.734 15.078 1 41.88 367 ASN B N 1
ATOM 6110 C CA . ASN B 1 367 ? -49.094 -12.547 16.172 1 41.88 367 ASN B CA 1
ATOM 6111 C C . ASN B 1 367 ? -48.75 -13.398 17.375 1 41.88 367 ASN B C 1
ATOM 6113 O O . ASN B 1 367 ? -49.031 -14.602 17.391 1 41.88 367 ASN B O 1
ATOM 6117 N N . LYS B 1 368 ? -47.719 -13.375 18.078 1 38.56 368 LYS B N 1
ATOM 6118 C CA . LYS B 1 368 ? -47.531 -14.086 19.344 1 38.56 368 LYS B CA 1
ATOM 6119 C C . LYS B 1 368 ? -48.594 -13.68 20.359 1 38.56 368 LYS B C 1
ATOM 6121 O O . LYS B 1 368 ? -48.562 -14.086 21.531 1 38.56 368 LYS B O 1
ATOM 6126 N N . GLU B 1 369 ? -49.5 -12.664 20.062 1 35.53 369 GLU B N 1
ATOM 6127 C CA . GLU B 1 369 ? -50.344 -12.367 21.219 1 35.53 369 GLU B CA 1
ATOM 6128 C C . GLU B 1 369 ? -51.25 -13.539 21.531 1 35.53 369 GLU B C 1
ATOM 6130 O O . GLU B 1 369 ? -51.875 -13.594 22.609 1 35.53 369 GLU B O 1
ATOM 6135 N N . LYS B 1 370 ? -51.781 -14.375 20.547 1 36.69 370 LYS B N 1
ATOM 6136 C CA . LYS B 1 370 ? -53.062 -14.977 20.922 1 36.69 370 LYS B CA 1
ATOM 6137 C C . LYS B 1 370 ? -52.875 -16.156 21.859 1 36.69 370 LYS B C 1
ATOM 6139 O O . LYS B 1 370 ? -53.812 -16.875 22.172 1 36.69 370 LYS B O 1
ATOM 6144 N N . MET B 1 371 ? -51.688 -16.703 21.969 1 29.55 371 MET B N 1
ATOM 6145 C CA . MET B 1 371 ? -51.875 -17.953 22.703 1 29.55 371 MET B CA 1
ATOM 6146 C C . MET B 1 371 ? -51.969 -17.688 24.203 1 29.55 371 MET B C 1
ATOM 6148 O O . MET B 1 371 ? -50.938 -17.828 24.906 1 29.55 371 MET B O 1
ATOM 6152 N N . LYS B 1 372 ? -52.594 -16.531 24.625 1 20.42 372 LYS B N 1
ATOM 6153 C CA . LYS B 1 372 ? -53.281 -16.656 25.906 1 20.42 372 LYS B CA 1
ATOM 6154 C C . LYS B 1 372 ? -54.719 -17.109 25.734 1 20.42 372 LYS B C 1
ATOM 6156 O O . LYS B 1 372 ? -55.406 -16.641 24.844 1 20.42 372 LYS B O 1
#